Protein AF-0000000087671618 (afdb_homodimer)

Organism: NCBI:txid484088

InterPro domains:
  IPR004843 Calcineurin-like, phosphoesterase domain [PF00149] (3-190)
  IPR026575 Cyclic nucleotide phosphodiesterase GpdQ/CpdA-like [cd07402] (4-231)
  IPR029052 Metallo-dependent phosphatase-like [G3DSA:3.60.21.10] (1-257)
  IPR029052 Metallo-dependent phosphatase-like [SSF56300] (3-249)
  IPR050884 Cyclic nucleotide phosphodiesterase class-III [PTHR42988] (3-197)

Solvent-accessible surface area (backbone atoms only — not comparable to full-atom values): 26062 Å² total; per-residue (Å²): 122,48,34,38,34,42,39,22,36,31,38,22,63,25,92,89,35,65,59,71,84,38,51,22,58,62,32,41,48,54,50,53,52,48,42,57,71,74,42,72,77,38,65,30,36,38,34,27,8,17,54,13,52,75,25,47,50,54,13,46,52,49,49,54,57,70,51,54,84,58,82,54,49,76,46,66,31,34,18,55,34,37,33,71,68,37,45,30,72,67,75,46,81,74,83,73,47,55,48,74,53,73,61,85,64,30,32,41,38,37,42,41,24,43,37,92,84,44,62,18,18,30,57,52,71,66,53,46,51,49,49,49,51,55,60,69,68,44,72,91,24,39,25,40,40,33,25,7,47,39,59,55,53,77,88,34,51,46,47,53,76,65,49,15,22,74,40,30,67,59,51,47,56,54,48,70,74,37,86,38,58,55,34,35,41,25,19,82,68,22,36,51,35,34,29,19,57,86,75,30,15,32,39,31,41,33,18,19,32,59,28,51,33,89,54,78,76,34,63,40,50,60,32,28,22,73,58,67,42,26,39,32,42,36,38,34,53,99,72,32,40,38,35,39,60,45,56,61,50,69,78,47,67,68,54,40,78,37,53,84,112,120,48,32,39,34,41,38,22,36,30,37,21,62,24,93,88,37,63,59,70,84,38,48,22,57,62,32,39,49,53,51,53,52,49,42,57,70,72,41,72,78,36,65,31,34,38,34,26,8,17,53,14,52,76,24,47,50,54,13,46,50,47,49,54,57,70,52,55,84,59,83,54,48,74,47,67,32,34,17,54,34,38,32,72,69,38,42,29,73,67,74,46,81,75,84,73,46,57,50,75,51,73,61,86,63,30,33,41,38,38,41,40,23,43,38,92,84,46,62,18,17,29,42,65,70,66,52,47,49,50,49,49,50,55,61,70,68,42,74,91,24,38,26,40,39,33,25,8,48,41,58,56,52,79,88,33,52,45,48,53,77,66,51,14,21,74,45,31,66,60,51,48,55,53,49,69,74,38,87,38,60,54,34,35,41,26,18,83,67,22,38,52,35,34,30,18,57,86,75,31,13,32,41,32,41,33,18,20,32,60,30,51,32,88,53,78,75,34,62,40,49,60,33,29,21,72,58,66,43,26,39,32,43,38,38,33,52,100,73,33,38,37,35,40,60,45,55,61,50,68,78,48,66,68,55,41,78,37,51,83,113

Foldseek 3Di:
DAKEWEFEQLAFAAPPDDDVNHHSLVLVLVVLVCCVVPPVVHQEYEYAANQHQQAALRSLVSVVVSCPPRPHHYQYAYAQNHDPVSNCVRVNDDDHRWDWDDDVQEIETEAHQHDDPALEGECDPVNLVVVLVRLVPSPRHAYEYEHAFAQDPLLQQQDDPRNHYPCSVVVLVSCVVRVRYAEYEYESQLDWDWDDDNRHTYTYANHRHWHFDDDSVDNHHTDIDHFRGKMWMWDDDNHDTDIDIGRPCVVDDDPDDDDDD/DAKEWEFEQLAFAAPPDDDVNHHSLVLVLVVLVCCVVPPVVHQEYEYAANQHQQAALRSLVSVVVSCPPRPHHYQYEYAQNHDPVSNCVRVNDDDHRWDWDDDVQEIETEAHQHDDPALEGECPPVNLVVVLVRLVPSPRHAYEYEHAFAQDPLLQQQDDPRNHYPCSVVVLVSCVVRVRYAEYEYESQLDWDWDDDNRHTYTYANHRHWHFDDDSVDNHHTDIDHFRGKMWMWDDDNHDTDIDIDRPCVVDDDPDDDDDD

Structure (mmCIF, N/CA/C/O backbone):
data_AF-0000000087671618-model_v1
#
loop_
_entity.id
_entity.type
_entity.pdbx_description
1 polymer Phosphodiesterase
#
loop_
_atom_site.group_PDB
_atom_site.id
_atom_site.type_symbol
_atom_site.label_atom_id
_atom_site.label_alt_id
_atom_site.label_comp_id
_atom_site.label_asym_id
_atom_site.label_entity_id
_atom_site.label_seq_id
_atom_site.pdbx_PDB_ins_code
_atom_site.Cartn_x
_atom_site.Cartn_y
_atom_site.Cartn_z
_atom_site.occupancy
_atom_site.B_iso_or_equiv
_atom_site.auth_seq_id
_atom_site.auth_comp_id
_atom_site.auth_asym_id
_atom_site.auth_atom_id
_atom_site.pdbx_PDB_model_num
ATOM 1 N N . MET A 1 1 ? 19.469 -9.406 2.891 1 93.06 1 MET A N 1
ATOM 2 C CA . MET A 1 1 ? 18.188 -8.922 2.389 1 93.06 1 MET A CA 1
ATOM 3 C C . MET A 1 1 ? 17.641 -9.852 1.315 1 93.06 1 MET A C 1
ATOM 5 O O . MET A 1 1 ? 18.359 -10.273 0.416 1 93.06 1 MET A O 1
ATOM 9 N N . LYS A 1 2 ? 16.453 -10.359 1.517 1 98.38 2 LYS A N 1
ATOM 10 C CA . LYS A 1 2 ? 15.797 -11.172 0.497 1 98.38 2 LYS A CA 1
ATOM 11 C C . LYS A 1 2 ? 14.758 -10.352 -0.269 1 98.38 2 LYS A C 1
ATOM 13 O O . LYS A 1 2 ? 14.203 -9.391 0.266 1 98.38 2 LYS A O 1
ATOM 18 N N . LYS A 1 3 ? 14.602 -10.758 -1.483 1 98.62 3 LYS A N 1
ATOM 19 C CA . LYS A 1 3 ? 13.727 -10.008 -2.375 1 98.62 3 LYS A CA 1
ATOM 20 C C . LYS A 1 3 ? 12.75 -10.938 -3.098 1 98.62 3 LYS A C 1
ATOM 22 O O . LYS A 1 3 ? 13.172 -11.844 -3.824 1 98.62 3 LYS A O 1
ATOM 27 N N . LEU A 1 4 ? 11.422 -10.68 -2.891 1 98.88 4 LEU A N 1
ATOM 28 C CA . LEU A 1 4 ? 10.352 -11.352 -3.615 1 98.88 4 LEU A CA 1
ATOM 29 C C . LEU A 1 4 ? 9.625 -10.383 -4.539 1 98.88 4 LEU A C 1
ATOM 31 O O . LEU A 1 4 ? 9.453 -9.211 -4.199 1 98.88 4 LEU A O 1
ATOM 35 N N . ILE A 1 5 ? 9.18 -10.883 -5.645 1 98.94 5 ILE A N 1
ATOM 36 C CA . ILE A 1 5 ? 8.297 -10.125 -6.523 1 98.94 5 ILE A CA 1
ATOM 37 C C . ILE A 1 5 ? 6.918 -10.781 -6.57 1 98.94 5 ILE A C 1
ATOM 39 O O . ILE A 1 5 ? 6.809 -11.992 -6.805 1 98.94 5 ILE A O 1
ATOM 43 N N . GLN A 1 6 ? 5.914 -10.039 -6.285 1 98.94 6 GLN A N 1
ATOM 44 C CA . GLN A 1 6 ? 4.562 -10.555 -6.449 1 98.94 6 GLN A CA 1
ATOM 45 C C . GLN A 1 6 ? 3.928 -10.047 -7.742 1 98.94 6 GLN A C 1
ATOM 47 O O . GLN A 1 6 ? 3.846 -8.836 -7.961 1 98.94 6 GLN A O 1
ATOM 52 N N . VAL A 1 7 ? 3.535 -10.898 -8.555 1 98.88 7 VAL A N 1
ATOM 53 C CA . VAL A 1 7 ? 2.688 -10.656 -9.719 1 98.88 7 VAL A CA 1
ATOM 54 C C . VAL A 1 7 ? 1.323 -11.312 -9.508 1 98.88 7 VAL A C 1
ATOM 56 O O . VAL A 1 7 ? 1.227 -12.375 -8.898 1 98.88 7 VAL A O 1
ATOM 59 N N . THR A 1 8 ? 0.269 -10.664 -9.992 1 98.88 8 THR A N 1
ATOM 60 C CA . THR A 1 8 ? -1.026 -11.297 -9.773 1 98.88 8 THR A CA 1
ATOM 61 C C . THR A 1 8 ? -2.012 -10.914 -10.875 1 98.88 8 THR A C 1
ATOM 63 O O . THR A 1 8 ? -1.795 -9.945 -11.594 1 98.88 8 THR A O 1
ATOM 66 N N . ASP A 1 9 ? -3.016 -11.727 -11.117 1 98.75 9 ASP A N 1
ATOM 67 C CA . ASP A 1 9 ? -4.211 -11.461 -11.914 1 98.75 9 ASP A CA 1
ATOM 68 C C . ASP A 1 9 ? -3.844 -11.125 -13.352 1 98.75 9 ASP A C 1
ATOM 70 O O . ASP A 1 9 ? -4.301 -10.117 -13.891 1 98.75 9 ASP A O 1
ATOM 74 N N . PRO A 1 10 ? -3.072 -11.961 -13.977 1 98.75 10 PRO A N 1
ATOM 75 C CA . PRO A 1 10 ? -2.768 -11.68 -15.375 1 98.75 10 PRO A CA 1
ATOM 76 C C . PRO A 1 10 ? -3.955 -11.93 -16.297 1 98.75 10 PRO A C 1
ATOM 78 O O . PRO A 1 10 ? -4.02 -11.375 -17.406 1 98.75 10 PRO A O 1
ATOM 81 N N . HIS A 1 11 ? -4.84 -12.859 -16 1 98.56 11 HIS A N 1
ATOM 82 C CA . HIS A 1 11 ? -6.062 -13.133 -16.75 1 98.56 11 HIS A CA 1
ATOM 83 C C . HIS A 1 11 ? -5.758 -13.461 -18.203 1 98.56 11 HIS A C 1
ATOM 85 O O . HIS A 1 11 ? -6.41 -12.945 -19.109 1 98.56 11 HIS A O 1
ATOM 91 N N . LEU A 1 12 ? -4.824 -14.32 -18.406 1 98.56 12 LEU A N 1
ATOM 92 C CA . LEU A 1 12 ? -4.496 -14.734 -19.766 1 98.56 12 LEU A CA 1
ATOM 93 C C . LEU A 1 12 ? -5.684 -15.43 -20.422 1 98.56 12 LEU A C 1
ATOM 95 O O . LEU A 1 12 ? -6.449 -16.125 -19.75 1 98.56 12 LEU A O 1
ATOM 99 N N . MET A 1 13 ? -5.848 -15.328 -21.75 1 96.75 13 MET A N 1
ATOM 100 C CA . MET A 1 13 ? -6.992 -15.859 -22.484 1 96.75 13 MET A CA 1
ATOM 101 C C . MET A 1 13 ? -6.527 -16.688 -23.688 1 96.75 13 MET A C 1
ATOM 103 O O . MET A 1 13 ? -7.316 -16.984 -24.578 1 96.75 13 MET A O 1
ATOM 107 N N . GLY A 1 14 ? -5.336 -17.078 -23.719 1 92.75 14 GLY A N 1
ATOM 108 C CA . GLY A 1 14 ? -4.766 -17.688 -24.906 1 92.75 14 GLY A CA 1
ATOM 109 C C . GLY A 1 14 ? -4.262 -16.672 -25.906 1 92.75 14 GLY A C 1
ATOM 110 O O . GLY A 1 14 ? -4.551 -15.477 -25.797 1 92.75 14 GLY A O 1
ATOM 111 N N . ARG A 1 15 ? -3.557 -17.172 -26.906 1 90.56 15 ARG A N 1
ATOM 112 C CA . ARG A 1 15 ? -2.916 -16.281 -27.859 1 90.56 15 ARG A CA 1
ATOM 113 C C . ARG A 1 15 ? -3.947 -15.438 -28.609 1 90.56 15 ARG A C 1
ATOM 115 O O . ARG A 1 15 ? -4.93 -15.961 -29.125 1 90.56 15 ARG A O 1
ATOM 122 N N . GLY A 1 16 ? -3.758 -14.133 -28.516 1 90 16 GLY A N 1
ATOM 123 C CA . GLY A 1 16 ? -4.605 -13.195 -29.234 1 90 16 GLY A CA 1
ATOM 124 C C . GLY A 1 16 ? -5.848 -12.797 -28.469 1 90 16 GLY A C 1
ATOM 125 O O . GLY A 1 16 ? -6.598 -11.914 -28.891 1 90 16 GLY A O 1
ATOM 126 N N . GLY A 1 17 ? -6.094 -13.414 -27.344 1 92.94 17 GLY A N 1
ATOM 127 C CA . GLY A 1 17 ? -7.25 -13.062 -26.531 1 92.94 17 GLY A CA 1
ATOM 128 C C . GLY A 1 17 ? -7.16 -11.68 -25.922 1 92.94 17 GLY A C 1
ATOM 129 O O . GLY A 1 17 ? -6.09 -11.258 -25.484 1 92.94 17 GLY A O 1
ATOM 130 N N . LYS A 1 18 ? -8.359 -10.938 -25.969 1 94.81 18 LYS A N 1
ATOM 131 C CA . LYS A 1 18 ? -8.445 -9.602 -25.391 1 94.81 18 LYS A CA 1
ATOM 132 C C . LYS A 1 18 ? -9.477 -9.555 -24.266 1 94.81 18 LYS A C 1
ATOM 134 O O . LYS A 1 18 ? -10.516 -10.219 -24.344 1 94.81 18 LYS A O 1
ATOM 139 N N . PHE A 1 19 ? -9.18 -8.867 -23.297 1 93.94 19 PHE A N 1
ATOM 140 C CA . PHE A 1 19 ? -10.07 -8.633 -22.172 1 93.94 19 PHE A CA 1
ATOM 141 C C . PHE A 1 19 ? -10.508 -7.176 -22.125 1 93.94 19 PHE A C 1
ATOM 143 O O . PHE A 1 19 ? -9.727 -6.305 -21.734 1 93.94 19 PHE A O 1
ATOM 150 N N . HIS A 1 20 ? -11.734 -6.918 -22.469 1 94.44 20 HIS A N 1
ATOM 151 C CA . HIS A 1 20 ? -12.258 -5.562 -22.516 1 94.44 20 HIS A CA 1
ATOM 152 C C . HIS A 1 20 ? -11.305 -4.625 -23.25 1 94.44 20 HIS A C 1
ATOM 154 O O . HIS A 1 20 ? -10.984 -3.543 -22.766 1 94.44 20 HIS A O 1
ATOM 160 N N . GLY A 1 21 ? -10.75 -5.113 -24.312 1 94.25 21 GLY A N 1
ATOM 161 C CA . GLY A 1 21 ? -9.945 -4.297 -25.219 1 94.25 21 GLY A CA 1
ATOM 162 C C . GLY A 1 21 ? -8.469 -4.32 -24.875 1 94.25 21 GLY A C 1
ATOM 163 O O . GLY A 1 21 ? -7.633 -3.895 -25.672 1 94.25 21 GLY A O 1
ATOM 164 N N . ILE A 1 22 ? -8.102 -4.871 -23.734 1 96.25 22 ILE A N 1
ATOM 165 C CA . ILE A 1 22 ? -6.68 -4.918 -23.391 1 96.25 22 ILE A CA 1
ATOM 166 C C . ILE A 1 22 ? -6.117 -6.297 -23.719 1 96.25 22 ILE A C 1
ATOM 168 O O . ILE A 1 22 ? -6.863 -7.273 -23.828 1 96.25 22 ILE A O 1
ATOM 172 N N . ASP A 1 23 ? -4.785 -6.309 -23.938 1 97.56 23 ASP A N 1
ATOM 173 C CA . ASP A 1 23 ? -4.07 -7.555 -24.203 1 97.56 23 ASP A CA 1
ATOM 174 C C . ASP A 1 23 ? -3.346 -8.047 -22.953 1 97.56 23 ASP A C 1
ATOM 176 O O . ASP A 1 23 ? -2.246 -7.582 -22.641 1 97.56 23 ASP A O 1
ATOM 180 N N . PRO A 1 24 ? -3.939 -9.031 -22.266 1 98 24 PRO A N 1
ATOM 181 C CA . PRO A 1 24 ? -3.336 -9.492 -21.016 1 98 24 PRO A CA 1
ATOM 182 C C . PRO A 1 24 ? -1.925 -10.047 -21.203 1 98 24 PRO A C 1
ATOM 184 O O . PRO A 1 24 ? -1.07 -9.891 -20.328 1 98 24 PRO A O 1
ATOM 187 N N . GLU A 1 25 ? -1.714 -10.672 -22.328 1 97.94 25 GLU A N 1
ATOM 188 C CA . GLU A 1 25 ? -0.385 -11.219 -22.578 1 97.94 25 GLU A CA 1
ATOM 189 C C . GLU A 1 25 ? 0.66 -10.109 -22.672 1 97.94 25 GLU A C 1
ATOM 191 O O . GLU A 1 25 ? 1.73 -10.211 -22.062 1 97.94 25 GLU A O 1
ATOM 196 N N . GLU A 1 26 ? 0.373 -9.133 -23.469 1 97.69 26 GLU A N 1
ATOM 197 C CA . GLU A 1 26 ? 1.307 -8.023 -23.625 1 97.69 26 GLU A CA 1
ATOM 198 C C . GLU A 1 26 ? 1.6 -7.359 -22.281 1 97.69 26 GLU A C 1
ATOM 200 O O . GLU A 1 26 ? 2.748 -7.023 -21.984 1 97.69 26 GLU A O 1
ATOM 205 N N . ARG A 1 27 ? 0.624 -7.227 -21.484 1 98 27 ARG A N 1
ATOM 206 C CA . ARG A 1 27 ? 0.76 -6.57 -20.203 1 98 27 ARG A CA 1
ATOM 207 C C . ARG A 1 27 ? 1.605 -7.406 -19.234 1 98 27 ARG A C 1
ATOM 209 O O . ARG A 1 27 ? 2.484 -6.879 -18.562 1 98 27 ARG A O 1
ATOM 216 N N . LEU A 1 28 ? 1.346 -8.68 -19.172 1 98.5 28 LEU A N 1
ATOM 217 C CA . LEU A 1 28 ? 2.164 -9.555 -18.344 1 98.5 28 LEU A CA 1
ATOM 218 C C . LEU A 1 28 ? 3.604 -9.586 -18.844 1 98.5 28 LEU A C 1
ATOM 220 O O . LEU A 1 28 ? 4.543 -9.531 -18.047 1 98.5 28 LEU A O 1
ATOM 224 N N . ARG A 1 29 ? 3.773 -9.711 -20.125 1 97.56 29 ARG A N 1
ATOM 225 C CA . ARG A 1 29 ? 5.109 -9.742 -20.719 1 97.56 29 ARG A CA 1
ATOM 226 C C . ARG A 1 29 ? 5.902 -8.5 -20.344 1 97.56 29 ARG A C 1
ATOM 228 O O . ARG A 1 29 ? 7.082 -8.586 -20 1 97.56 29 ARG A O 1
ATOM 235 N N . GLU A 1 30 ? 5.219 -7.387 -20.453 1 97 30 GLU A N 1
ATOM 236 C CA . GLU A 1 30 ? 5.859 -6.133 -20.078 1 97 30 GLU A CA 1
ATOM 237 C C . GLU A 1 30 ? 6.355 -6.172 -18.641 1 97 30 GLU A C 1
ATOM 239 O O . GLU A 1 30 ? 7.48 -5.758 -18.344 1 97 30 GLU A O 1
ATOM 244 N N . CYS A 1 31 ? 5.582 -6.648 -17.75 1 97.81 31 CYS A N 1
ATOM 245 C CA . CYS A 1 31 ? 5.949 -6.742 -16.344 1 97.81 31 CYS A CA 1
ATOM 246 C C . CYS A 1 31 ? 7.105 -7.711 -16.156 1 97.81 31 CYS A C 1
ATOM 248 O O . CYS A 1 31 ? 8.086 -7.387 -15.469 1 97.81 31 CYS A O 1
ATOM 250 N N . LEU A 1 32 ? 7.02 -8.867 -16.75 1 98.31 32 LEU A N 1
ATOM 251 C CA . LEU A 1 32 ? 8.047 -9.891 -16.562 1 98.31 32 LEU A CA 1
ATOM 252 C C . LEU A 1 32 ? 9.383 -9.422 -17.141 1 98.31 32 LEU A C 1
ATOM 254 O O . LEU A 1 32 ? 10.438 -9.664 -16.547 1 98.31 32 LEU A O 1
ATOM 258 N N . LEU A 1 33 ? 9.328 -8.758 -18.281 1 97.06 33 LEU A N 1
ATOM 259 C CA . LEU A 1 33 ? 10.555 -8.219 -18.875 1 97.06 33 LEU A CA 1
ATOM 260 C C . LEU A 1 33 ? 11.164 -7.152 -17.969 1 97.06 33 LEU A C 1
ATOM 262 O O . LEU A 1 33 ? 12.375 -7.117 -17.766 1 97.06 33 LEU A O 1
ATOM 266 N N . HIS A 1 34 ? 10.312 -6.305 -17.453 1 97.5 34 HIS A N 1
ATOM 267 C CA . HIS A 1 34 ? 10.805 -5.285 -16.531 1 97.5 34 HIS A CA 1
ATOM 268 C C . HIS A 1 34 ? 11.438 -5.91 -15.289 1 97.5 34 HIS A C 1
ATOM 270 O O . HIS A 1 34 ? 12.492 -5.465 -14.836 1 97.5 34 HIS A O 1
ATOM 276 N N . ILE A 1 35 ? 10.828 -6.902 -14.719 1 98.25 35 ILE A N 1
ATOM 277 C CA . ILE A 1 35 ? 11.328 -7.602 -13.547 1 98.25 35 ILE A CA 1
ATOM 278 C C . ILE A 1 35 ? 12.695 -8.211 -13.844 1 98.25 35 ILE A C 1
ATOM 280 O O . ILE A 1 35 ? 13.633 -8.07 -13.062 1 98.25 35 ILE A O 1
ATOM 284 N N . ALA A 1 36 ? 12.789 -8.883 -14.953 1 97.88 36 ALA A N 1
ATOM 285 C CA . ALA A 1 36 ? 14.047 -9.531 -15.336 1 97.88 36 ALA A CA 1
ATOM 286 C C . ALA A 1 36 ? 15.172 -8.508 -15.461 1 97.88 36 ALA A C 1
ATOM 288 O O . ALA A 1 36 ? 16.312 -8.773 -15.078 1 97.88 36 ALA A O 1
ATOM 289 N N . GLU A 1 37 ? 14.836 -7.406 -15.969 1 96.56 37 GLU A N 1
ATOM 290 C CA . GLU A 1 37 ? 15.836 -6.375 -16.234 1 96.56 37 GLU A CA 1
ATOM 291 C C . GLU A 1 37 ? 16.219 -5.629 -14.953 1 96.56 37 GLU A C 1
ATOM 293 O O . GLU A 1 37 ? 17.375 -5.312 -14.734 1 96.56 37 GLU A O 1
ATOM 298 N N . ASN A 1 38 ? 15.305 -5.367 -14.125 1 96.56 38 ASN A N 1
ATOM 299 C CA . ASN A 1 38 ? 15.523 -4.422 -13.039 1 96.56 38 ASN A CA 1
ATOM 300 C C . ASN A 1 38 ? 15.68 -5.133 -11.695 1 96.56 38 ASN A C 1
ATOM 302 O O . ASN A 1 38 ? 16.156 -4.539 -10.727 1 96.56 38 ASN A O 1
ATOM 306 N N . HIS A 1 39 ? 15.312 -6.383 -11.648 1 97.75 39 HIS A N 1
ATOM 307 C CA . HIS A 1 39 ? 15.398 -7.137 -10.398 1 97.75 39 HIS A CA 1
ATOM 308 C C . HIS A 1 39 ? 16.047 -8.5 -10.625 1 97.75 39 HIS A C 1
ATOM 310 O O . HIS A 1 39 ? 15.5 -9.523 -10.203 1 97.75 39 HIS A O 1
ATOM 316 N N . PRO A 1 40 ? 17.172 -8.539 -11.227 1 96.81 40 PRO A N 1
ATOM 317 C CA . PRO A 1 40 ? 17.844 -9.828 -11.414 1 96.81 40 PRO A CA 1
ATOM 318 C C . PRO A 1 40 ? 18.234 -10.492 -10.102 1 96.81 40 PRO A C 1
ATOM 320 O O . PRO A 1 40 ? 18.562 -11.68 -10.07 1 96.81 40 PRO A O 1
ATOM 323 N N . ASP A 1 41 ? 18.188 -9.734 -9.031 1 97.44 41 ASP A N 1
ATOM 324 C CA . ASP A 1 41 ? 18.578 -10.219 -7.715 1 97.44 41 ASP A CA 1
ATOM 325 C C . ASP A 1 41 ? 17.391 -10.766 -6.941 1 97.44 41 ASP A C 1
ATOM 327 O O . ASP A 1 41 ? 17.516 -11.156 -5.777 1 97.44 41 ASP A O 1
ATOM 331 N N . ALA A 1 42 ? 16.219 -10.789 -7.559 1 98.5 42 ALA A N 1
ATOM 332 C CA . ALA A 1 42 ? 15.047 -11.344 -6.875 1 98.5 42 ALA A CA 1
ATOM 333 C C . ALA A 1 42 ? 15.25 -12.828 -6.566 1 98.5 42 ALA A C 1
ATOM 335 O O . ALA A 1 42 ? 15.773 -13.578 -7.395 1 98.5 42 ALA A O 1
ATOM 336 N N . ASP A 1 43 ? 14.852 -13.219 -5.352 1 98.88 43 ASP A N 1
ATOM 337 C CA . ASP A 1 43 ? 14.992 -14.609 -4.93 1 98.88 43 ASP A CA 1
ATOM 338 C C . ASP A 1 43 ? 13.875 -15.477 -5.52 1 98.88 43 ASP A C 1
ATOM 340 O O . ASP A 1 43 ? 14.07 -16.672 -5.742 1 98.88 43 ASP A O 1
ATOM 344 N N . ALA A 1 44 ? 12.695 -14.867 -5.754 1 98.88 44 ALA A N 1
ATOM 345 C CA . ALA A 1 44 ? 11.562 -15.594 -6.328 1 98.88 44 ALA A CA 1
ATOM 346 C C . ALA A 1 44 ? 10.5 -14.633 -6.852 1 98.88 44 ALA A C 1
ATOM 348 O O . ALA A 1 44 ? 10.391 -13.5 -6.379 1 98.88 44 ALA A O 1
ATOM 349 N N . ILE A 1 45 ? 9.773 -15.047 -7.809 1 98.88 45 ILE A N 1
ATOM 350 C CA . ILE A 1 45 ? 8.523 -14.438 -8.258 1 98.88 45 ILE A CA 1
ATOM 351 C C . ILE A 1 45 ? 7.344 -15.297 -7.809 1 98.88 45 ILE A C 1
ATOM 353 O O . ILE A 1 45 ? 7.348 -16.516 -7.984 1 98.88 45 ILE A O 1
ATOM 357 N N . ILE A 1 46 ? 6.434 -14.734 -7.168 1 98.94 46 ILE A N 1
ATOM 358 C CA . ILE A 1 46 ? 5.195 -15.406 -6.773 1 98.94 46 ILE A CA 1
ATOM 359 C C . ILE A 1 46 ? 4.027 -14.844 -7.586 1 98.94 46 ILE A C 1
ATOM 361 O O . ILE A 1 46 ? 3.754 -13.648 -7.547 1 98.94 46 ILE A O 1
ATOM 365 N N . VAL A 1 47 ? 3.346 -15.648 -8.352 1 98.94 47 VAL A N 1
ATOM 366 C CA . VAL A 1 47 ? 2.152 -15.258 -9.094 1 98.94 47 VAL A CA 1
ATOM 367 C C . VAL A 1 47 ? 0.904 -15.75 -8.367 1 98.94 47 VAL A C 1
ATOM 369 O O . VAL A 1 47 ? 0.647 -16.953 -8.312 1 98.94 47 VAL A O 1
ATOM 372 N N . THR A 1 48 ? 0.097 -14.781 -7.859 1 98.75 48 THR A N 1
ATOM 373 C CA . THR A 1 48 ? -0.903 -15.141 -6.859 1 98.75 48 THR A CA 1
ATOM 374 C C . THR A 1 48 ? -2.285 -15.258 -7.496 1 98.75 48 THR A C 1
ATOM 376 O O . THR A 1 48 ? -3.254 -14.672 -7.008 1 98.75 48 THR A O 1
ATOM 379 N N . GLY A 1 49 ? -2.385 -16 -8.562 1 98.44 49 GLY A N 1
ATOM 380 C CA . GLY A 1 49 ? -3.658 -16.531 -9.023 1 98.44 49 GLY A CA 1
ATOM 381 C C . GLY A 1 49 ? -4.309 -15.672 -10.094 1 98.44 49 GLY A C 1
ATOM 382 O O . GLY A 1 49 ? -3.74 -14.664 -10.516 1 98.44 49 GLY A O 1
ATOM 383 N N . ASP A 1 50 ? -5.512 -16.203 -10.586 1 98.38 50 ASP A N 1
ATOM 384 C CA . ASP A 1 50 ? -6.191 -15.68 -11.773 1 98.38 50 ASP A CA 1
ATOM 385 C C . ASP A 1 50 ? -5.238 -15.602 -12.961 1 98.38 50 ASP A C 1
ATOM 387 O O . ASP A 1 50 ? -5.156 -14.578 -13.641 1 98.38 50 ASP A O 1
ATOM 391 N N . LEU A 1 51 ? -4.551 -16.734 -13.047 1 98.69 51 LEU A N 1
ATOM 392 C CA . LEU A 1 51 ? -3.596 -16.891 -14.141 1 98.69 51 LEU A CA 1
ATOM 393 C C . LEU A 1 51 ? -4.301 -16.828 -15.492 1 98.69 51 LEU A C 1
ATOM 395 O O . LEU A 1 51 ? -3.807 -16.188 -16.422 1 98.69 51 LEU A O 1
ATOM 399 N N . ALA A 1 52 ? -5.426 -17.469 -15.539 1 98.12 52 ALA A N 1
ATOM 400 C CA . ALA A 1 52 ? -6.309 -17.484 -16.703 1 98.12 52 ALA A CA 1
ATOM 401 C C . ALA A 1 52 ? -7.605 -16.734 -16.406 1 98.12 52 ALA A C 1
ATOM 403 O O . ALA A 1 52 ? -8.023 -16.625 -15.258 1 98.12 52 ALA A O 1
ATOM 404 N N . ASP A 1 53 ? -8.195 -16.234 -17.484 1 97.56 53 ASP A N 1
ATOM 405 C CA . ASP A 1 53 ? -9.461 -15.523 -17.297 1 97.56 53 ASP A CA 1
ATOM 406 C C . ASP A 1 53 ? -10.625 -16.5 -17.203 1 97.56 53 ASP A C 1
ATOM 408 O O . ASP A 1 53 ? -11.578 -16.281 -16.453 1 97.56 53 ASP A O 1
ATOM 412 N N . ASN A 1 54 ? -10.531 -17.609 -17.969 1 95.5 54 ASN A N 1
ATOM 413 C CA . ASN A 1 54 ? -11.633 -18.562 -17.984 1 95.5 54 ASN A CA 1
ATOM 414 C C . ASN A 1 54 ? -11.133 -19.984 -17.734 1 95.5 54 ASN A C 1
ATOM 416 O O . ASN A 1 54 ? -11.82 -20.953 -18.078 1 95.5 54 ASN A O 1
ATOM 420 N N . GLY A 1 55 ? -9.922 -20.125 -17.359 1 96.44 55 GLY A N 1
ATOM 421 C CA . GLY A 1 55 ? -9.367 -21.422 -17 1 96.44 55 GLY A CA 1
ATOM 422 C C . GLY A 1 55 ? -9.07 -22.297 -18.203 1 96.44 55 GLY A C 1
ATOM 423 O O . GLY A 1 55 ? -9.055 -23.516 -18.094 1 96.44 55 GLY A O 1
ATOM 424 N N . GLU A 1 56 ? -8.812 -21.703 -19.297 1 95.94 56 GLU A N 1
ATOM 425 C CA . GLU A 1 56 ? -8.531 -22.469 -20.5 1 95.94 56 GLU A CA 1
ATOM 426 C C . GLU A 1 56 ? -7.109 -23.031 -20.5 1 95.94 56 GLU A C 1
ATOM 428 O O . GLU A 1 56 ? -6.18 -22.344 -20.047 1 95.94 56 GLU A O 1
ATOM 433 N N . VAL A 1 57 ? -6.961 -24.188 -21.062 1 98.25 57 VAL A N 1
ATOM 434 C CA . VAL A 1 57 ? -5.648 -24.828 -21.141 1 98.25 57 VAL A CA 1
ATOM 435 C C . VAL A 1 57 ? -4.68 -23.922 -21.891 1 98.25 57 VAL A C 1
ATOM 437 O O . VAL A 1 57 ? -3.514 -23.797 -21.516 1 98.25 57 VAL A O 1
ATOM 440 N N . ALA A 1 58 ? -5.168 -23.281 -22.938 1 98.19 58 ALA A N 1
ATOM 441 C CA . ALA A 1 58 ? -4.336 -22.438 -23.781 1 98.19 58 ALA A CA 1
ATOM 442 C C . ALA A 1 58 ? -3.725 -21.297 -22.969 1 98.19 58 ALA A C 1
ATOM 444 O O . ALA A 1 58 ? -2.604 -20.859 -23.25 1 98.19 58 ALA A O 1
ATOM 445 N N . ALA A 1 59 ? -4.398 -20.781 -22.016 1 98.44 59 ALA A N 1
ATOM 446 C CA . ALA A 1 59 ? -3.896 -19.703 -21.172 1 98.44 59 ALA A CA 1
ATOM 447 C C . ALA A 1 59 ? -2.686 -20.156 -20.359 1 98.44 59 ALA A C 1
ATOM 449 O O . ALA A 1 59 ? -1.709 -19.406 -20.219 1 98.44 59 ALA A O 1
ATOM 450 N N . TYR A 1 60 ? -2.732 -21.344 -19.859 1 98.62 60 TYR A N 1
ATOM 451 C CA . TYR A 1 60 ? -1.635 -21.875 -19.062 1 98.62 60 TYR A CA 1
ATOM 452 C C . TYR A 1 60 ? -0.427 -22.188 -19.938 1 98.62 60 TYR A C 1
ATOM 454 O O . TYR A 1 60 ? 0.718 -22.031 -19.5 1 98.62 60 TYR A O 1
ATOM 462 N N . GLN A 1 61 ? -0.697 -22.703 -21.125 1 98.31 61 GLN A N 1
ATOM 463 C CA . GLN A 1 61 ? 0.398 -22.906 -22.062 1 98.31 61 GLN A CA 1
ATOM 464 C C . GLN A 1 61 ? 1.109 -21.594 -22.359 1 98.31 61 GLN A C 1
ATOM 466 O O . GLN A 1 61 ? 2.34 -21.547 -22.391 1 98.31 61 GLN A O 1
ATOM 471 N N . GLN A 1 62 ? 0.272 -20.656 -22.594 1 97.81 62 GLN A N 1
ATOM 472 C CA . GLN A 1 62 ? 0.806 -19.312 -22.844 1 97.81 62 GLN A CA 1
ATOM 473 C C . GLN A 1 62 ? 1.643 -18.828 -21.656 1 97.81 62 GLN A C 1
ATOM 475 O O . GLN A 1 62 ? 2.725 -18.266 -21.844 1 97.81 62 GLN A O 1
ATOM 480 N N . LEU A 1 63 ? 1.158 -18.969 -20.484 1 98.44 63 LEU A N 1
ATOM 481 C CA . LEU A 1 63 ? 1.883 -18.594 -19.266 1 98.44 63 LEU A CA 1
ATOM 482 C C . LEU A 1 63 ? 3.227 -19.312 -19.203 1 98.44 63 LEU A C 1
ATOM 484 O O . LEU A 1 63 ? 4.25 -18.688 -18.906 1 98.44 63 LEU A O 1
ATOM 488 N N . LYS A 1 64 ? 3.213 -20.562 -19.375 1 98.06 64 LYS A N 1
ATOM 489 C CA . LYS A 1 64 ? 4.438 -21.359 -19.344 1 98.06 64 LYS A CA 1
ATOM 490 C C . LYS A 1 64 ? 5.473 -20.812 -20.312 1 98.06 64 LYS A C 1
ATOM 492 O O . LYS A 1 64 ? 6.652 -20.703 -19.984 1 98.06 64 LYS A O 1
ATOM 497 N N . GLU A 1 65 ? 5.035 -20.453 -21.5 1 97.56 65 GLU A N 1
ATOM 498 C CA . GLU A 1 65 ? 5.922 -19.906 -22.516 1 97.56 65 GLU A CA 1
ATOM 499 C C . GLU A 1 65 ? 6.504 -18.562 -22.062 1 97.56 65 GLU A C 1
ATOM 501 O O . GLU A 1 65 ? 7.691 -18.297 -22.25 1 97.56 65 GLU A O 1
ATOM 506 N N . LEU A 1 66 ? 5.637 -17.719 -21.516 1 97.25 66 LEU A N 1
ATOM 507 C CA . LEU A 1 66 ? 6.062 -16.406 -21.078 1 97.25 66 LEU A CA 1
ATOM 508 C C . LEU A 1 66 ? 7.117 -16.5 -19.984 1 97.25 66 LEU A C 1
ATOM 510 O O . LEU A 1 66 ? 7.973 -15.633 -19.859 1 97.25 66 LEU A O 1
ATOM 514 N N . MET A 1 67 ? 7.043 -17.516 -19.203 1 96.88 67 MET A N 1
ATOM 515 C CA . MET A 1 67 ? 7.934 -17.672 -18.062 1 96.88 67 MET A CA 1
ATOM 516 C C . MET A 1 67 ? 9.25 -18.312 -18.484 1 96.88 67 MET A C 1
ATOM 518 O O . MET A 1 67 ? 10.227 -18.312 -17.719 1 96.88 67 MET A O 1
ATOM 522 N N . GLU A 1 68 ? 9.164 -18.828 -19.719 1 92.44 68 GLU A N 1
ATOM 523 C CA . GLU A 1 68 ? 10.367 -19.484 -20.203 1 92.44 68 GLU A CA 1
ATOM 524 C C . GLU A 1 68 ? 11.523 -18.5 -20.312 1 92.44 68 GLU A C 1
ATOM 526 O O . GLU A 1 68 ? 11.359 -17.391 -20.828 1 92.44 68 GLU A O 1
ATOM 531 N N . GLY A 1 69 ? 12.578 -18.672 -19.812 1 88.62 69 GLY A N 1
ATOM 532 C CA . GLY A 1 69 ? 13.758 -17.828 -19.938 1 88.62 69 GLY A CA 1
ATOM 533 C C . GLY A 1 69 ? 14.039 -17.016 -18.688 1 88.62 69 GLY A C 1
ATOM 534 O O . GLY A 1 69 ? 15.117 -16.438 -18.547 1 88.62 69 GLY A O 1
ATOM 535 N N . LEU A 1 70 ? 12.984 -16.906 -17.906 1 95.25 70 LEU A N 1
ATOM 536 C CA . LEU A 1 70 ? 13.242 -16.203 -16.656 1 95.25 70 LEU A CA 1
ATOM 537 C C . LEU A 1 70 ? 14.117 -17.031 -15.727 1 95.25 70 LEU A C 1
ATOM 539 O O . LEU A 1 70 ? 13.875 -18.234 -15.547 1 95.25 70 LEU A O 1
ATOM 543 N N . ARG A 1 71 ? 15.164 -16.422 -15.211 1 95.69 71 ARG A N 1
ATOM 544 C CA . ARG A 1 71 ? 16.109 -17.109 -14.344 1 95.69 71 ARG A CA 1
ATOM 545 C C . ARG A 1 71 ? 15.578 -17.203 -12.922 1 95.69 71 ARG A C 1
ATOM 547 O O . ARG A 1 71 ? 15.898 -18.141 -12.188 1 95.69 71 ARG A O 1
ATOM 554 N N . THR A 1 72 ? 14.828 -16.219 -12.516 1 97.69 72 THR A N 1
ATOM 555 C CA . THR A 1 72 ? 14.273 -16.188 -11.172 1 97.69 72 THR A CA 1
ATOM 556 C C . THR A 1 72 ? 13.234 -17.297 -10.977 1 97.69 72 THR A C 1
ATOM 558 O O . THR A 1 72 ? 12.344 -17.469 -11.812 1 97.69 72 THR A O 1
ATOM 561 N N . PRO A 1 73 ? 13.398 -18.094 -9.883 1 98.12 73 PRO A N 1
ATOM 562 C CA . PRO A 1 73 ? 12.359 -19.094 -9.617 1 98.12 73 PRO A CA 1
ATOM 563 C C . PRO A 1 73 ? 10.961 -18.484 -9.539 1 98.12 73 PRO A C 1
ATOM 565 O O . PRO A 1 73 ? 10.789 -17.391 -8.992 1 98.12 73 PRO A O 1
ATOM 568 N N . ILE A 1 74 ? 9.984 -19.25 -10.117 1 98.5 74 ILE A N 1
ATOM 569 C CA . ILE A 1 74 ? 8.602 -18.766 -10.141 1 98.5 74 ILE A CA 1
ATOM 570 C C . ILE A 1 74 ? 7.699 -19.75 -9.406 1 98.5 74 ILE A C 1
ATOM 572 O O . ILE A 1 74 ? 7.762 -20.969 -9.648 1 98.5 74 ILE A O 1
ATOM 576 N N . TYR A 1 75 ? 6.926 -19.25 -8.508 1 98.75 75 TYR A N 1
ATOM 577 C CA . TYR A 1 75 ? 5.91 -20.031 -7.797 1 98.75 75 TYR A CA 1
ATOM 578 C C . TYR A 1 75 ? 4.512 -19.547 -8.156 1 98.75 75 TYR A C 1
ATOM 580 O O . TYR A 1 75 ? 4.23 -18.344 -8.109 1 98.75 75 TYR A O 1
ATOM 588 N N . LEU A 1 76 ? 3.658 -20.5 -8.547 1 98.75 76 LEU A N 1
ATOM 589 C CA . LEU A 1 76 ? 2.311 -20.172 -9.008 1 98.75 76 LEU A CA 1
ATOM 590 C C . LEU A 1 76 ? 1.265 -20.672 -8.016 1 98.75 76 LEU A C 1
ATOM 592 O O . LEU A 1 76 ? 1.487 -21.672 -7.32 1 98.75 76 LEU A O 1
ATOM 596 N N . THR A 1 77 ? 0.174 -19.969 -7.941 1 98.69 77 THR A N 1
ATOM 597 C CA . THR A 1 77 ? -1.04 -20.5 -7.328 1 98.69 77 THR A CA 1
ATOM 598 C C . THR A 1 77 ? -2.275 -20.062 -8.109 1 98.69 77 THR A C 1
ATOM 600 O O . THR A 1 77 ? -2.158 -19.438 -9.164 1 98.69 77 THR A O 1
ATOM 603 N N . LEU A 1 78 ? -3.469 -20.469 -7.633 1 98.25 78 LEU A N 1
ATOM 604 C CA . LEU A 1 78 ? -4.668 -20.312 -8.445 1 98.25 78 LEU A CA 1
ATOM 605 C C . LEU A 1 78 ? -5.613 -19.281 -7.824 1 98.25 78 LEU A C 1
ATOM 607 O O . LEU A 1 78 ? -5.566 -19.031 -6.617 1 98.25 78 LEU A O 1
ATOM 611 N N . GLY A 1 79 ? -6.398 -18.656 -8.656 1 97.44 79 GLY A N 1
ATOM 612 C CA . GLY A 1 79 ? -7.504 -17.797 -8.25 1 97.44 79 GLY A CA 1
ATOM 613 C C . GLY A 1 79 ? -8.852 -18.312 -8.719 1 97.44 79 GLY A C 1
ATOM 614 O O . GLY A 1 79 ? -8.953 -19.438 -9.227 1 97.44 79 GLY A O 1
ATOM 615 N N . ASN A 1 80 ? -9.898 -17.547 -8.508 1 95.38 80 ASN A N 1
ATOM 616 C CA . ASN A 1 80 ? -11.266 -18 -8.781 1 95.38 80 ASN A CA 1
ATOM 617 C C . ASN A 1 80 ? -11.484 -18.234 -10.273 1 95.38 80 ASN A C 1
ATOM 619 O O . ASN A 1 80 ? -12.32 -19.062 -10.656 1 95.38 80 ASN A O 1
ATOM 623 N N . HIS A 1 81 ? -10.758 -17.625 -11.133 1 96.5 81 HIS A N 1
ATOM 624 C CA . HIS A 1 81 ? -10.938 -17.766 -12.57 1 96.5 81 HIS A CA 1
ATOM 625 C C . HIS A 1 81 ? -10.18 -18.984 -13.102 1 96.5 81 HIS A C 1
ATOM 627 O O . HIS A 1 81 ? -10.406 -19.406 -14.234 1 96.5 81 HIS A O 1
ATOM 633 N N . ASP A 1 82 ? -9.422 -19.516 -12.289 1 97.38 82 ASP A N 1
ATOM 634 C CA . ASP A 1 82 ? -8.539 -20.578 -12.75 1 97.38 82 ASP A CA 1
ATOM 635 C C . ASP A 1 82 ? -9.234 -21.938 -12.703 1 97.38 82 ASP A C 1
ATOM 637 O O . ASP A 1 82 ? -10.273 -22.094 -12.047 1 97.38 82 ASP A O 1
ATOM 641 N N . SER A 1 83 ? -8.68 -22.859 -13.453 1 96.75 83 SER A N 1
ATOM 642 C CA . SER A 1 83 ? -9.047 -24.266 -13.414 1 96.75 83 SER A CA 1
ATOM 643 C C . SER A 1 83 ? -7.871 -25.125 -12.961 1 96.75 83 SER A C 1
ATOM 645 O O . SER A 1 83 ? -6.852 -25.203 -13.648 1 96.75 83 SER A O 1
ATOM 647 N N . ARG A 1 84 ? -8.07 -25.812 -11.859 1 96.69 84 ARG A N 1
ATOM 648 C CA . ARG A 1 84 ? -7 -26.641 -11.344 1 96.69 84 ARG A CA 1
ATOM 649 C C . ARG A 1 84 ? -6.672 -27.781 -12.32 1 96.69 84 ARG A C 1
ATOM 651 O O . ARG A 1 84 ? -5.5 -28.094 -12.531 1 96.69 84 ARG A O 1
ATOM 658 N N . GLN A 1 85 ? -7.738 -28.359 -12.906 1 96.19 85 GLN A N 1
ATOM 659 C CA . GLN A 1 85 ? -7.559 -29.453 -13.859 1 96.19 85 GLN A CA 1
ATOM 660 C C . GLN A 1 85 ? -6.754 -28.984 -15.078 1 96.19 85 GLN A C 1
ATOM 662 O O . GLN A 1 85 ? -5.785 -29.641 -15.469 1 96.19 85 GLN A O 1
ATOM 667 N N . ALA A 1 86 ? -7.18 -27.906 -15.648 1 97.75 86 ALA A N 1
ATOM 668 C CA . ALA A 1 86 ? -6.488 -27.391 -16.828 1 97.75 86 ALA A CA 1
ATOM 669 C C . ALA A 1 86 ? -5.055 -27 -16.5 1 97.75 86 ALA A C 1
ATOM 671 O O . ALA A 1 86 ? -4.137 -27.219 -17.297 1 97.75 86 ALA A O 1
ATOM 672 N N . PHE A 1 87 ? -4.883 -26.391 -15.352 1 98.44 87 PHE A N 1
ATOM 673 C CA . PHE A 1 87 ? -3.551 -26.016 -14.891 1 98.44 87 PHE A CA 1
ATOM 674 C C . PHE A 1 87 ? -2.639 -27.234 -14.828 1 98.44 87 PHE A C 1
ATOM 676 O O . PHE A 1 87 ? -1.513 -27.203 -15.328 1 98.44 87 PHE A O 1
ATOM 683 N N . ARG A 1 88 ? -3.076 -28.312 -14.25 1 98.25 88 ARG A N 1
ATOM 684 C CA . ARG A 1 88 ? -2.275 -29.516 -14.047 1 98.25 88 ARG A CA 1
ATOM 685 C C . ARG A 1 88 ? -1.963 -30.203 -15.375 1 98.25 88 ARG A C 1
ATOM 687 O O . ARG A 1 88 ? -0.941 -30.875 -15.5 1 98.25 88 ARG A O 1
ATOM 694 N N . GLN A 1 89 ? -2.805 -30.016 -16.328 1 98.25 89 GLN A N 1
ATOM 695 C CA . GLN A 1 89 ? -2.525 -30.547 -17.656 1 98.25 89 GLN A CA 1
ATOM 696 C C . GLN A 1 89 ? -1.246 -29.953 -18.234 1 98.25 89 GLN A C 1
ATOM 698 O O . GLN A 1 89 ? -0.522 -30.609 -18.984 1 98.25 89 GLN A O 1
ATOM 703 N N . VAL A 1 90 ? -1.017 -28.766 -17.859 1 98.44 90 VAL A N 1
ATOM 704 C CA . VAL A 1 90 ? 0.098 -28.062 -18.469 1 98.44 90 VAL A CA 1
ATOM 705 C C . VAL A 1 90 ? 1.31 -28.094 -17.547 1 98.44 90 VAL A C 1
ATOM 707 O O . VAL A 1 90 ? 2.434 -28.328 -17.984 1 98.44 90 VAL A O 1
ATOM 710 N N . PHE A 1 91 ? 1.12 -27.844 -16.25 1 98.19 91 PHE A N 1
ATOM 711 C CA . PHE A 1 91 ? 2.234 -27.688 -15.32 1 98.19 91 PHE A CA 1
ATOM 712 C C . PHE A 1 91 ? 2.482 -28.984 -14.547 1 98.19 91 PHE A C 1
ATOM 714 O O . PHE A 1 91 ? 3.459 -29.094 -13.805 1 98.19 91 PHE A O 1
ATOM 721 N N . GLY A 1 92 ? 1.602 -29.922 -14.688 1 97.69 92 GLY A N 1
ATOM 722 C CA . GLY A 1 92 ? 1.766 -31.203 -14.023 1 97.69 92 GLY A CA 1
ATOM 723 C C . GLY A 1 92 ? 1.426 -31.156 -12.547 1 97.69 92 GLY A C 1
ATOM 724 O O . GLY A 1 92 ? 0.853 -30.172 -12.07 1 97.69 92 GLY A O 1
ATOM 725 N N . GLY A 1 93 ? 1.634 -32.281 -11.844 1 96.19 93 GLY A N 1
ATOM 726 C CA . GLY A 1 93 ? 1.347 -32.406 -10.422 1 96.19 93 GLY A CA 1
ATOM 727 C C . GLY A 1 93 ? -0.095 -32.781 -10.133 1 96.19 93 GLY A C 1
ATOM 728 O O . GLY A 1 93 ? -0.857 -33.094 -11.055 1 96.19 93 GLY A O 1
ATOM 729 N N . SER A 1 94 ? -0.364 -32.906 -8.852 1 94.62 94 SER A N 1
ATOM 730 C CA . SER A 1 94 ? -1.708 -33.25 -8.398 1 94.62 94 SER A CA 1
ATOM 731 C C . SER A 1 94 ? -2.092 -32.438 -7.156 1 94.62 94 SER A C 1
ATOM 733 O O . SER A 1 94 ? -1.228 -31.875 -6.484 1 94.62 94 SER A O 1
ATOM 735 N N . GLY A 1 95 ? -3.381 -32.375 -6.945 1 94.12 95 GLY A N 1
ATOM 736 C CA . GLY A 1 95 ? -3.867 -31.719 -5.746 1 94.12 95 GLY A CA 1
ATOM 737 C C . GLY A 1 95 ? -3.809 -30.203 -5.832 1 94.12 95 GLY A C 1
ATOM 738 O O . GLY A 1 95 ? -3.822 -29.641 -6.926 1 94.12 95 GLY A O 1
ATOM 739 N N . PHE A 1 96 ? -3.797 -29.594 -4.68 1 96.94 96 PHE A N 1
ATOM 740 C CA . PHE A 1 96 ? -3.814 -28.141 -4.621 1 96.94 96 PHE A CA 1
ATOM 741 C C . PHE A 1 96 ? -2.469 -27.562 -5.043 1 96.94 96 PHE A C 1
ATOM 743 O O . PHE A 1 96 ? -1.429 -28.203 -4.855 1 96.94 96 PHE A O 1
ATOM 750 N N . VAL A 1 97 ? -2.477 -26.438 -5.664 1 98 97 VAL A N 1
ATOM 751 C CA . VAL A 1 97 ? -1.267 -25.781 -6.141 1 98 97 VAL A CA 1
ATOM 752 C C . VAL A 1 97 ? -0.655 -24.938 -5.02 1 98 97 VAL A C 1
ATOM 754 O O . VAL A 1 97 ? -0.684 -23.703 -5.066 1 98 97 VAL A O 1
ATOM 757 N N . ASN A 1 98 ? -0.14 -25.625 -4.027 1 98.25 98 ASN A N 1
ATOM 758 C CA . ASN A 1 98 ? 0.562 -25.062 -2.879 1 98.25 98 ASN A CA 1
ATOM 759 C C . ASN A 1 98 ? 2.076 -25.141 -3.055 1 98.25 98 ASN A C 1
ATOM 761 O O . ASN A 1 98 ? 2.576 -25.969 -3.816 1 98.25 98 ASN A O 1
ATOM 765 N N . ALA A 1 99 ? 2.734 -24.266 -2.418 1 98.38 99 ALA A N 1
ATOM 766 C CA . ALA A 1 99 ? 4.191 -24.344 -2.385 1 98.38 99 ALA A CA 1
ATOM 767 C C . ALA A 1 99 ? 4.742 -23.766 -1.081 1 98.38 99 ALA A C 1
ATOM 769 O O . ALA A 1 99 ? 4.129 -22.891 -0.479 1 98.38 99 ALA A O 1
ATOM 770 N N . THR A 1 100 ? 5.805 -24.328 -0.583 1 98.62 100 THR A N 1
ATOM 771 C CA . THR A 1 100 ? 6.574 -23.812 0.542 1 98.62 100 THR A CA 1
ATOM 772 C C . THR A 1 100 ? 8.07 -23.812 0.223 1 98.62 100 THR A C 1
ATOM 774 O O . THR A 1 100 ? 8.586 -24.781 -0.334 1 98.62 100 THR A O 1
ATOM 777 N N . PHE A 1 101 ? 8.727 -22.703 0.476 1 98.69 101 PHE A N 1
ATOM 778 C CA . PHE A 1 101 ? 10.18 -22.672 0.328 1 98.69 101 PHE A CA 1
ATOM 779 C C . PHE A 1 101 ? 10.805 -21.719 1.342 1 98.69 101 PHE A C 1
ATOM 781 O O . PHE A 1 101 ? 10.133 -20.812 1.833 1 98.69 101 PHE A O 1
ATOM 788 N N . ASP A 1 102 ? 12.078 -21.969 1.652 1 98.38 102 ASP A N 1
ATOM 789 C CA . ASP A 1 102 ? 12.781 -21.188 2.666 1 98.38 102 ASP A CA 1
ATOM 790 C C . ASP A 1 102 ? 13.812 -20.266 2.029 1 98.38 102 ASP A C 1
ATOM 792 O O . ASP A 1 102 ? 14.477 -20.641 1.06 1 98.38 102 ASP A O 1
ATOM 796 N N . LEU A 1 103 ? 13.844 -19.078 2.49 1 98 103 LEU A N 1
ATOM 797 C CA . LEU A 1 103 ? 14.883 -18.094 2.191 1 98 103 LEU A CA 1
ATOM 798 C C . LEU A 1 103 ? 15.586 -17.641 3.465 1 98 103 LEU A C 1
ATOM 800 O O . LEU A 1 103 ? 15.234 -16.609 4.039 1 98 103 LEU A O 1
ATOM 804 N N . GLU A 1 104 ? 16.578 -18.469 3.951 1 96.44 104 GLU A N 1
ATOM 805 C CA . GLU A 1 104 ? 17.312 -18.219 5.188 1 96.44 104 GLU A CA 1
ATOM 806 C C . GLU A 1 104 ? 16.375 -18.125 6.383 1 96.44 104 GLU A C 1
ATOM 808 O O . GLU A 1 104 ? 15.719 -19.109 6.734 1 96.44 104 GLU A O 1
ATOM 813 N N . THR A 1 105 ? 16.172 -16.891 6.836 1 97.12 105 THR A N 1
ATOM 814 C CA . THR A 1 105 ? 15.406 -16.75 8.07 1 97.12 105 THR A CA 1
ATOM 815 C C . THR A 1 105 ? 13.914 -16.594 7.77 1 97.12 105 THR A C 1
ATOM 817 O O . THR A 1 105 ? 13.125 -16.297 8.672 1 97.12 105 THR A O 1
ATOM 820 N N . TRP A 1 106 ? 13.578 -16.766 6.508 1 98.38 106 TRP A N 1
ATOM 821 C CA . TRP A 1 106 ? 12.18 -16.625 6.105 1 98.38 106 TRP A CA 1
ATOM 822 C C . TRP A 1 106 ? 11.664 -17.922 5.48 1 98.38 106 TRP A C 1
ATOM 824 O O . TRP A 1 106 ? 12.398 -18.609 4.785 1 98.38 106 TRP A O 1
ATOM 834 N N . ARG A 1 107 ? 10.4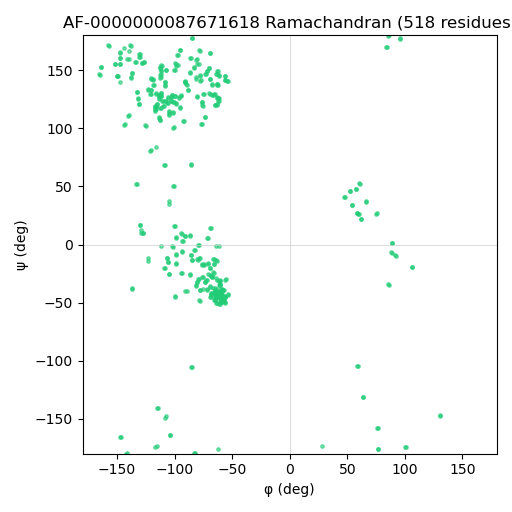22 -18.219 5.75 1 98.31 107 ARG A N 1
ATOM 835 C CA . ARG A 1 107 ? 9.664 -19.219 5.004 1 98.31 107 ARG A CA 1
ATOM 836 C C . ARG A 1 107 ? 8.523 -18.578 4.23 1 98.31 107 ARG A C 1
ATOM 838 O O . ARG A 1 107 ? 7.758 -17.781 4.789 1 98.31 107 ARG A O 1
ATOM 845 N N . ILE A 1 108 ? 8.43 -18.859 3.004 1 98.81 108 ILE A N 1
ATOM 846 C CA . ILE A 1 108 ? 7.352 -18.391 2.146 1 98.81 108 ILE A CA 1
ATOM 847 C C . ILE A 1 108 ? 6.359 -19.516 1.896 1 98.81 108 ILE A C 1
ATOM 849 O O . ILE A 1 108 ? 6.746 -20.609 1.465 1 98.81 108 ILE A O 1
ATOM 853 N N . ILE A 1 109 ? 5.129 -19.25 2.227 1 98.69 109 ILE A N 1
ATOM 854 C CA . ILE A 1 109 ? 4.07 -20.234 2.008 1 98.69 109 ILE A CA 1
ATOM 855 C C . ILE A 1 109 ? 3.059 -19.688 1.007 1 98.69 109 ILE A C 1
ATOM 857 O O . ILE A 1 109 ? 2.457 -18.625 1.237 1 98.69 109 ILE A O 1
ATOM 861 N N . VAL A 1 110 ? 2.891 -20.344 -0.1 1 98.81 110 VAL A N 1
ATOM 862 C CA . VAL A 1 110 ? 1.94 -20 -1.155 1 98.81 110 VAL A CA 1
ATOM 863 C C . VAL A 1 110 ? 0.768 -20.984 -1.127 1 98.81 110 VAL A C 1
ATOM 865 O O . VAL A 1 110 ? 0.955 -22.188 -1.287 1 98.81 110 VAL A O 1
ATOM 868 N N . VAL A 1 111 ? -0.42 -20.438 -0.956 1 97.75 111 VAL A N 1
ATOM 869 C CA . VAL A 1 111 ? -1.573 -21.281 -0.685 1 97.75 111 VAL A CA 1
ATOM 870 C C . VAL A 1 111 ? -2.576 -21.172 -1.831 1 97.75 111 VAL A C 1
ATOM 872 O O . VAL A 1 111 ? -2.98 -20.078 -2.209 1 97.75 111 VAL A O 1
ATOM 875 N N . ASP A 1 112 ? -3.002 -22.297 -2.318 1 97.94 112 ASP A N 1
ATOM 876 C CA . ASP A 1 112 ? -4.094 -22.375 -3.287 1 97.94 112 ASP A CA 1
ATOM 877 C C . ASP A 1 112 ? -5.445 -22.188 -2.607 1 97.94 112 ASP A C 1
ATOM 879 O O . ASP A 1 112 ? -5.988 -23.109 -2.018 1 97.94 112 ASP A O 1
ATOM 883 N N . SER A 1 113 ? -5.988 -21 -2.777 1 96.62 113 SER A N 1
ATOM 884 C CA . SER A 1 113 ? -7.242 -20.672 -2.098 1 96.62 113 SER A CA 1
ATOM 885 C C . SER A 1 113 ? -8.438 -20.844 -3.029 1 96.62 113 SER A C 1
ATOM 887 O O . SER A 1 113 ? -9.555 -20.469 -2.686 1 96.62 113 SER A O 1
ATOM 889 N N . LYS A 1 114 ? -8.227 -21.359 -4.223 1 95.62 114 LYS A N 1
ATOM 890 C CA . LYS A 1 114 ? -9.32 -21.531 -5.18 1 95.62 114 LYS A CA 1
ATOM 891 C C . LYS A 1 114 ? -10.383 -22.484 -4.637 1 95.62 114 LYS A C 1
ATOM 893 O O . LYS A 1 114 ? -10.07 -23.609 -4.246 1 95.62 114 LYS A O 1
ATOM 898 N N . GLY A 1 115 ? -11.586 -21.984 -4.648 1 89.75 115 GLY A N 1
ATOM 899 C CA . GLY A 1 115 ? -12.711 -22.812 -4.246 1 89.75 115 GLY A CA 1
ATOM 900 C C . GLY A 1 115 ? -13.258 -23.656 -5.379 1 89.75 115 GLY A C 1
ATOM 901 O O . GLY A 1 115 ? -12.766 -23.594 -6.508 1 89.75 115 GLY A O 1
ATOM 902 N N . ASP A 1 116 ? -14.281 -24.531 -5.172 1 77.5 116 ASP A N 1
ATOM 903 C CA . ASP A 1 116 ? -14.828 -25.469 -6.156 1 77.5 116 ASP A CA 1
ATOM 904 C C . ASP A 1 116 ? -15.961 -24.812 -6.949 1 77.5 116 ASP A C 1
ATOM 906 O O . ASP A 1 116 ? -16.141 -25.109 -8.133 1 77.5 116 ASP A O 1
ATOM 910 N N . PHE A 1 117 ? -16.781 -24.094 -6.461 1 68.06 117 PHE A N 1
ATOM 911 C CA . PHE A 1 117 ? -18.016 -23.766 -7.172 1 68.06 117 PHE A CA 1
ATOM 912 C C . PHE A 1 117 ? -18.172 -22.266 -7.32 1 68.06 117 PHE A C 1
ATOM 914 O O . PHE A 1 117 ? -18.984 -21.797 -8.109 1 68.06 117 PHE A O 1
ATOM 921 N N . SER A 1 118 ? -17.438 -21.484 -6.625 1 67.88 118 SER A N 1
ATOM 922 C CA . SER A 1 118 ? -17.75 -20.047 -6.641 1 67.88 118 SER A CA 1
ATOM 923 C C . SER A 1 118 ? -16.484 -19.203 -6.691 1 67.88 118 SER A C 1
ATOM 925 O O . SER A 1 118 ? -15.375 -19.75 -6.762 1 67.88 118 SER A O 1
ATOM 927 N N . ASP A 1 119 ? -16.812 -17.875 -7.004 1 79.5 119 ASP A N 1
ATOM 928 C CA . ASP A 1 119 ? -15.734 -16.891 -7.008 1 79.5 119 ASP A CA 1
ATOM 929 C C . ASP A 1 119 ? -15.094 -16.766 -5.629 1 79.5 119 ASP A C 1
ATOM 931 O O . ASP A 1 119 ? -14.031 -16.156 -5.48 1 79.5 119 ASP A O 1
ATOM 935 N N . CYS A 1 120 ? -15.664 -17.547 -4.754 1 80.12 120 CYS A N 1
ATOM 936 C CA . CYS A 1 120 ? -15.156 -17.484 -3.389 1 80.12 120 CYS A CA 1
ATOM 937 C C . CYS A 1 120 ? -13.898 -18.328 -3.238 1 80.12 120 CYS A C 1
ATOM 939 O O . CYS A 1 120 ? -13.766 -19.375 -3.885 1 80.12 120 CYS A O 1
ATOM 941 N N . GLY A 1 121 ? -12.984 -17.797 -2.439 1 90.5 121 GLY A N 1
ATOM 942 C CA . GLY A 1 121 ? -11.891 -18.641 -1.988 1 90.5 121 GLY A CA 1
ATOM 943 C C . GLY A 1 121 ? -12.281 -19.562 -0.843 1 90.5 121 GLY A C 1
ATOM 944 O O . GLY A 1 121 ? -13.273 -19.312 -0.152 1 90.5 121 GLY A O 1
ATOM 945 N N . SER A 1 122 ? -11.555 -20.594 -0.768 1 90.38 122 SER A N 1
ATOM 946 C CA . SER A 1 122 ? -11.797 -21.516 0.335 1 90.38 122 SER A CA 1
ATOM 947 C C . SER A 1 122 ? -10.508 -22.188 0.787 1 90.38 122 SER A C 1
ATOM 949 O O . SER A 1 122 ? -9.625 -22.484 -0.031 1 90.38 122 SER A O 1
ATOM 951 N N . LEU A 1 123 ? -10.422 -22.297 2.09 1 92.19 123 LEU A N 1
ATOM 952 C CA . LEU A 1 123 ? -9.43 -23.156 2.725 1 92.19 123 LEU A CA 1
ATOM 953 C C . LEU A 1 123 ? -10.102 -24.281 3.51 1 92.19 123 LEU A C 1
ATOM 955 O O . LEU A 1 123 ? -10.281 -24.172 4.723 1 92.19 123 LEU A O 1
ATOM 959 N N . ASP A 1 124 ? -10.43 -25.312 2.803 1 88.56 124 ASP A N 1
ATOM 960 C CA . ASP A 1 124 ? -11.109 -26.406 3.469 1 88.56 124 ASP A CA 1
ATOM 961 C C . ASP A 1 124 ? -10.227 -27.031 4.551 1 88.56 124 ASP A C 1
ATOM 963 O O . ASP A 1 124 ? -9.125 -26.547 4.805 1 88.56 124 ASP A O 1
ATOM 967 N N . GLN A 1 125 ? -10.734 -28.094 5.145 1 88.88 125 GLN A N 1
ATOM 968 C CA . GLN A 1 125 ? -10.055 -28.688 6.285 1 88.88 125 GLN A CA 1
ATOM 969 C C . GLN A 1 125 ? -8.68 -29.219 5.891 1 88.88 125 GLN A C 1
ATOM 971 O O . GLN A 1 125 ? -7.723 -29.109 6.656 1 88.88 125 GLN A O 1
ATOM 976 N N . GLY A 1 126 ? -8.625 -29.766 4.742 1 92.75 126 GLY A N 1
ATOM 977 C CA . GLY A 1 126 ? -7.348 -30.281 4.277 1 92.75 126 GLY A CA 1
ATOM 978 C C . GLY A 1 126 ? -6.309 -29.188 4.062 1 92.75 126 GLY A C 1
ATOM 979 O O . GLY A 1 126 ? -5.152 -29.344 4.469 1 92.75 126 GLY A O 1
ATOM 980 N N . ARG A 1 127 ? -6.629 -28.141 3.441 1 94.69 127 ARG A N 1
ATOM 981 C CA . ARG A 1 127 ? -5.695 -27.047 3.195 1 94.69 127 ARG A CA 1
ATOM 982 C C . ARG A 1 127 ? -5.305 -26.359 4.496 1 94.69 127 ARG A C 1
ATOM 984 O O . ARG A 1 127 ? -4.148 -25.969 4.68 1 94.69 127 ARG A O 1
ATOM 991 N N . LEU A 1 128 ? -6.277 -26.219 5.422 1 94.81 128 LEU A N 1
ATOM 992 C CA . LEU A 1 128 ? -5.961 -25.625 6.723 1 94.81 128 LEU A CA 1
ATOM 993 C C . LEU A 1 128 ? -4.996 -26.516 7.496 1 94.81 128 LEU A C 1
ATOM 995 O O . LEU A 1 128 ? -4.074 -26.016 8.148 1 94.81 128 LEU A O 1
ATOM 999 N N . ALA A 1 129 ? -5.262 -27.812 7.41 1 95.56 129 ALA A N 1
ATOM 1000 C CA . ALA A 1 129 ? -4.363 -28.75 8.07 1 95.56 129 ALA A CA 1
ATOM 1001 C C . ALA A 1 129 ? -2.961 -28.688 7.477 1 95.56 129 ALA A C 1
ATOM 1003 O O . ALA A 1 129 ? -1.966 -28.734 8.203 1 95.56 129 ALA A O 1
ATOM 1004 N N . TRP A 1 130 ? -2.922 -28.625 6.211 1 97.12 130 TRP A N 1
ATOM 1005 C CA . TRP A 1 130 ? -1.638 -28.5 5.527 1 97.12 130 TRP A CA 1
ATOM 1006 C C . TRP A 1 130 ? -0.92 -27.219 5.957 1 97.12 130 TRP A C 1
ATOM 1008 O O . TRP A 1 130 ? 0.276 -27.25 6.258 1 97.12 130 TRP A O 1
ATOM 1018 N N . LEU A 1 131 ? -1.601 -26.141 5.965 1 96.69 131 LEU A N 1
ATOM 1019 C CA . LEU A 1 131 ? -1.033 -24.859 6.375 1 96.69 131 LEU A CA 1
ATOM 1020 C C . LEU A 1 131 ? -0.532 -24.922 7.812 1 96.69 131 LEU A C 1
ATOM 1022 O O . LEU A 1 131 ? 0.55 -24.422 8.125 1 96.69 131 LEU A O 1
ATOM 1026 N N . GLU A 1 132 ? -1.326 -25.484 8.648 1 95.5 132 GLU A N 1
ATOM 1027 C CA . GLU A 1 132 ? -0.924 -25.656 10.039 1 95.5 132 GLU A CA 1
ATOM 1028 C C . GLU A 1 132 ? 0.392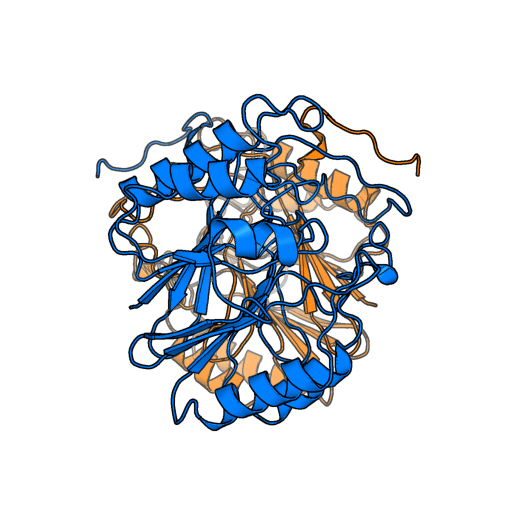 -26.422 10.141 1 95.5 132 GLU A C 1
ATOM 1030 O O . GLU A 1 132 ? 1.27 -26.062 10.93 1 95.5 132 GLU A O 1
ATOM 1035 N N . TYR A 1 133 ? 0.443 -27.453 9.375 1 96.56 133 TYR A N 1
ATOM 1036 C CA . TYR A 1 133 ? 1.661 -28.266 9.352 1 96.56 133 TYR A CA 1
ATOM 1037 C C . TYR A 1 133 ? 2.857 -27.422 8.922 1 96.56 133 TYR A C 1
ATOM 1039 O O . TYR A 1 133 ? 3.914 -27.453 9.555 1 96.56 133 TYR A O 1
ATOM 1047 N N . GLU A 1 134 ? 2.723 -26.688 7.832 1 97.12 134 GLU A N 1
ATOM 1048 C CA . GLU A 1 134 ? 3.809 -25.859 7.32 1 97.12 134 GLU A CA 1
ATOM 1049 C C . GLU A 1 134 ? 4.23 -24.812 8.344 1 97.12 134 GLU A C 1
ATOM 1051 O O . GLU A 1 134 ? 5.422 -24.531 8.508 1 97.12 134 GLU A O 1
ATOM 1056 N N . LEU A 1 135 ? 3.295 -24.203 9.016 1 96.19 135 LEU A N 1
ATOM 1057 C CA . LEU A 1 135 ? 3.57 -23.188 10.023 1 96.19 135 LEU A CA 1
ATOM 1058 C C . LEU A 1 135 ? 4.266 -23.797 11.234 1 96.19 135 LEU A C 1
ATOM 1060 O O . LEU A 1 135 ? 5.207 -23.219 11.773 1 96.19 135 LEU A O 1
ATOM 1064 N N . ALA A 1 136 ? 3.82 -24.938 11.633 1 94.25 136 ALA A N 1
ATOM 1065 C CA . ALA A 1 136 ? 4.402 -25.625 12.781 1 94.25 136 ALA A CA 1
ATOM 1066 C C . ALA A 1 136 ? 5.855 -26.016 12.516 1 94.25 136 ALA A C 1
ATOM 1068 O O . ALA A 1 136 ? 6.668 -26.078 13.438 1 94.25 136 ALA A O 1
ATOM 1069 N N . ASN A 1 137 ? 6.141 -26.234 11.281 1 95.69 137 ASN A N 1
ATOM 1070 C CA . ASN A 1 137 ? 7.477 -26.703 10.922 1 95.69 137 ASN A CA 1
ATOM 1071 C C . ASN A 1 137 ? 8.344 -25.562 10.398 1 95.69 137 ASN A C 1
ATOM 1073 O O . ASN A 1 137 ? 9.383 -25.797 9.773 1 95.69 137 ASN A O 1
ATOM 1077 N N . ALA A 1 138 ? 7.965 -24.344 10.625 1 95.19 138 ALA A N 1
ATOM 1078 C CA . ALA A 1 138 ? 8.727 -23.172 10.18 1 95.19 138 ALA A CA 1
ATOM 1079 C C . ALA A 1 138 ? 9.945 -22.953 11.07 1 95.19 138 ALA A C 1
ATOM 1081 O O . ALA A 1 138 ? 10.875 -22.234 10.688 1 95.19 138 ALA A O 1
ATOM 1082 N N . GLY A 1 139 ? 9.938 -23.578 12.266 1 93.88 139 GLY A N 1
ATOM 1083 C CA . GLY A 1 139 ? 11.008 -23.281 13.219 1 93.88 139 GLY A CA 1
ATOM 1084 C C . GLY A 1 139 ? 11.016 -21.844 13.68 1 93.88 139 GLY A C 1
ATOM 1085 O O . GLY A 1 139 ? 9.992 -21.312 14.109 1 93.88 139 GLY A O 1
ATOM 1086 N N . ASP A 1 140 ? 12.234 -21.219 13.617 1 94.31 140 ASP A N 1
ATOM 1087 C CA . ASP A 1 140 ? 12.367 -19.844 14.07 1 94.31 140 ASP A CA 1
ATOM 1088 C C . ASP A 1 140 ? 12.219 -18.859 12.906 1 94.31 140 ASP A C 1
ATOM 1090 O O . ASP A 1 140 ? 12.461 -17.656 13.062 1 94.31 140 ASP A O 1
ATOM 1094 N N . ARG A 1 141 ? 11.805 -19.375 11.781 1 96.5 141 ARG A N 1
ATOM 1095 C CA . ARG A 1 141 ? 11.711 -18.531 10.594 1 96.5 141 ARG A CA 1
ATOM 1096 C C . ARG A 1 141 ? 10.469 -17.656 10.648 1 96.5 141 ARG A C 1
ATOM 1098 O O . ARG A 1 141 ? 9.406 -18.094 11.102 1 96.5 141 ARG A O 1
ATOM 1105 N N . ASN A 1 142 ? 10.672 -16.438 10.188 1 96.88 142 ASN A N 1
ATOM 1106 C CA . ASN A 1 142 ? 9.516 -15.602 9.883 1 96.88 142 ASN A CA 1
ATOM 1107 C C . ASN A 1 142 ? 8.766 -16.094 8.648 1 96.88 142 ASN A C 1
ATOM 1109 O O . ASN A 1 142 ? 9.375 -16.688 7.75 1 96.88 142 ASN A O 1
ATOM 1113 N N . VAL A 1 143 ? 7.465 -15.828 8.602 1 97.31 143 VAL A N 1
ATOM 1114 C CA . VAL A 1 143 ? 6.695 -16.422 7.52 1 97.31 143 VAL A CA 1
ATOM 1115 C C . VAL A 1 143 ? 5.992 -15.336 6.719 1 97.31 143 VAL A C 1
ATOM 1117 O O . VAL A 1 143 ? 5.418 -14.406 7.297 1 97.31 143 VAL A O 1
ATOM 1120 N N . ILE A 1 144 ? 6.062 -15.391 5.414 1 98.25 144 ILE A N 1
ATOM 1121 C CA . ILE A 1 144 ? 5.18 -14.703 4.477 1 98.25 144 ILE A CA 1
ATOM 1122 C C . ILE A 1 144 ? 4.121 -15.672 3.961 1 98.25 144 ILE A C 1
ATOM 1124 O O . ILE A 1 144 ? 4.441 -16.781 3.525 1 98.25 144 ILE A O 1
ATOM 1128 N N . LEU A 1 145 ? 2.916 -15.266 4.07 1 97.81 145 LEU A N 1
ATOM 1129 C CA . LEU A 1 145 ? 1.812 -16.047 3.523 1 97.81 145 LEU A CA 1
ATOM 1130 C C . LEU A 1 145 ? 1.234 -15.383 2.281 1 97.81 145 LEU A C 1
ATOM 1132 O O . LEU A 1 145 ? 0.821 -14.219 2.33 1 97.81 145 LEU A O 1
ATOM 1136 N N . ALA A 1 146 ? 1.205 -16.125 1.159 1 98.62 146 ALA A N 1
ATOM 1137 C CA . ALA A 1 146 ? 0.682 -15.594 -0.096 1 98.62 146 ALA A CA 1
ATOM 1138 C C . ALA A 1 146 ? -0.489 -16.422 -0.603 1 98.62 146 ALA A C 1
ATOM 1140 O O . ALA A 1 146 ? -0.441 -17.656 -0.568 1 98.62 146 ALA A O 1
ATOM 1141 N N . MET A 1 147 ? -1.519 -15.789 -0.983 1 97.75 147 MET A N 1
ATOM 1142 C CA . MET A 1 147 ? -2.656 -16.453 -1.616 1 97.75 147 MET A CA 1
ATOM 1143 C C . MET A 1 147 ? -3.469 -15.469 -2.445 1 97.75 147 MET A C 1
ATOM 1145 O O . MET A 1 147 ? -3.201 -14.266 -2.422 1 97.75 147 MET A O 1
ATOM 1149 N N . HIS A 1 148 ? -4.387 -15.977 -3.182 1 97.94 148 HIS A N 1
ATOM 1150 C CA . HIS A 1 148 ? -5.137 -15.141 -4.117 1 97.94 148 HIS A CA 1
ATOM 1151 C C . HIS A 1 148 ? -6.219 -14.344 -3.396 1 97.94 148 HIS A C 1
ATOM 1153 O O . HIS A 1 148 ? -6.293 -13.117 -3.543 1 97.94 148 HIS A O 1
ATOM 1159 N N . HIS A 1 149 ? -7 -14.961 -2.564 1 96.5 149 HIS A N 1
ATOM 1160 C CA . HIS A 1 149 ? -8.227 -14.391 -2.021 1 96.5 149 HIS A CA 1
ATOM 1161 C C . HIS A 1 149 ? -7.961 -13.664 -0.708 1 96.5 149 HIS A C 1
ATOM 1163 O O . HIS A 1 149 ? -7.184 -14.133 0.124 1 96.5 149 HIS A O 1
ATOM 1169 N N . THR A 1 150 ? -8.602 -12.562 -0.547 1 94.81 150 THR A N 1
ATOM 1170 C CA . THR A 1 150 ? -8.57 -11.852 0.724 1 94.81 150 THR A CA 1
ATOM 1171 C C . THR A 1 150 ? -9.594 -12.43 1.696 1 94.81 150 THR A C 1
ATOM 1173 O O . THR A 1 150 ? -10.648 -12.906 1.281 1 94.81 150 THR A O 1
ATOM 1176 N N . PRO A 1 151 ? -9.352 -12.32 2.926 1 90.5 151 PRO A N 1
ATOM 1177 C CA . PRO A 1 151 ? -10.297 -12.852 3.912 1 90.5 151 PRO A CA 1
ATOM 1178 C C . PRO A 1 151 ? -11.5 -11.93 4.125 1 90.5 151 PRO A C 1
ATOM 1180 O O . PRO A 1 151 ? -12.453 -12.312 4.809 1 90.5 151 PRO A O 1
ATOM 1183 N N . THR A 1 152 ? -11.484 -10.711 3.625 1 87.88 152 THR A N 1
ATOM 1184 C CA . THR A 1 152 ? -12.578 -9.758 3.746 1 87.88 152 THR A CA 1
ATOM 1185 C C . THR A 1 152 ? -12.781 -9 2.438 1 87.88 152 THR A C 1
ATOM 1187 O O . THR A 1 152 ? -11.945 -9.078 1.534 1 87.88 152 THR A O 1
ATOM 1190 N N . ASN A 1 153 ? -13.883 -8.25 2.439 1 90.38 153 ASN A N 1
ATOM 1191 C CA . ASN A 1 153 ? -14.164 -7.445 1.258 1 90.38 153 ASN A CA 1
ATOM 1192 C C . ASN A 1 153 ? -13.461 -6.09 1.325 1 90.38 153 ASN A C 1
ATOM 1194 O O . ASN A 1 153 ? -13.781 -5.184 0.552 1 90.38 153 ASN A O 1
ATOM 1198 N N . LEU A 1 154 ? -12.617 -5.879 2.312 1 93.25 154 LEU A N 1
ATOM 1199 C CA . LEU A 1 154 ? -11.812 -4.672 2.465 1 93.25 154 LEU A CA 1
ATOM 1200 C C . LEU A 1 154 ? -12.695 -3.445 2.637 1 93.25 154 LEU A C 1
ATOM 1202 O O . LEU A 1 154 ? -12.305 -2.336 2.266 1 93.25 154 LEU A O 1
ATOM 1206 N N . HIS A 1 155 ? -13.914 -3.656 3.07 1 93.88 155 HIS A N 1
ATOM 1207 C CA . HIS A 1 155 ? -14.922 -2.627 3.277 1 93.88 155 HIS A CA 1
ATOM 1208 C C . HIS A 1 155 ? -15.203 -1.858 1.99 1 93.88 155 HIS A C 1
ATOM 1210 O O . HIS A 1 155 ? -15.469 -0.655 2.025 1 93.88 155 HIS A O 1
ATOM 1216 N N . ALA A 1 156 ? -14.992 -2.48 0.864 1 93.38 156 ALA A N 1
ATOM 1217 C CA . ALA A 1 156 ? -15.391 -1.952 -0.439 1 93.38 156 ALA A CA 1
ATOM 1218 C C . ALA A 1 156 ? -16.75 -2.514 -0.869 1 93.38 156 ALA A C 1
ATOM 1220 O O . ALA A 1 156 ? -16.875 -3.715 -1.109 1 93.38 156 ALA A O 1
ATOM 1221 N N . PRO A 1 157 ? -17.719 -1.672 -1.032 1 90 157 PRO A N 1
ATOM 1222 C CA . PRO A 1 157 ? -19.094 -2.139 -1.202 1 90 157 PRO A CA 1
ATOM 1223 C C . PRO A 1 157 ? -19.312 -2.85 -2.535 1 90 157 PRO A C 1
ATOM 1225 O O . PRO A 1 157 ? -20.297 -3.592 -2.689 1 90 157 PRO A O 1
ATOM 1228 N N . PHE A 1 158 ? -18.484 -2.627 -3.473 1 88.62 158 PHE A N 1
ATOM 1229 C CA . PHE A 1 158 ? -18.672 -3.24 -4.781 1 88.62 158 PHE A CA 1
ATOM 1230 C C . PHE A 1 158 ? -18.125 -4.664 -4.797 1 88.62 158 PHE A C 1
ATOM 1232 O O . PHE A 1 158 ? -18.25 -5.367 -5.801 1 88.62 158 PHE A O 1
ATOM 1239 N N . PHE A 1 159 ? -17.531 -5.043 -3.727 1 88.88 159 PHE A N 1
ATOM 1240 C CA . PHE A 1 159 ? -17.172 -6.445 -3.566 1 88.88 159 PHE A CA 1
ATOM 1241 C C . PHE A 1 159 ? -18.25 -7.195 -2.789 1 88.88 159 PHE A C 1
ATOM 1243 O O . PHE A 1 159 ? -18.656 -6.77 -1.7 1 88.88 159 PHE A O 1
ATOM 1250 N N . GLN A 1 160 ? -18.688 -8.242 -3.311 1 82.94 160 GLN A N 1
ATOM 1251 C CA . GLN A 1 160 ? -19.688 -9.062 -2.641 1 82.94 160 GLN A CA 1
ATOM 1252 C C . GLN A 1 160 ? -19.031 -10.062 -1.693 1 82.94 160 GLN A C 1
ATOM 1254 O O . GLN A 1 160 ? -17.906 -10.508 -1.931 1 82.94 160 GLN A O 1
ATOM 1259 N N . PRO A 1 161 ? -19.781 -10.328 -0.633 1 73 161 PRO A N 1
ATOM 1260 C CA . PRO A 1 161 ? -19.219 -11.258 0.343 1 73 161 PRO A CA 1
ATOM 1261 C C . PRO A 1 161 ? -18.828 -12.602 -0.278 1 73 161 PRO A C 1
ATOM 1263 O O . PRO A 1 161 ? -17.891 -13.25 0.193 1 73 161 PRO A O 1
ATOM 1266 N N . ASP A 1 162 ? -19.5 -12.961 -1.253 1 73.25 162 ASP A N 1
ATOM 1267 C CA . ASP A 1 162 ? -19.234 -14.242 -1.896 1 73.25 162 ASP A CA 1
ATOM 1268 C C . ASP A 1 162 ? -17.922 -14.195 -2.686 1 73.25 162 ASP A C 1
ATOM 1270 O O . ASP A 1 162 ? -17.516 -15.195 -3.283 1 73.25 162 ASP A O 1
ATOM 1274 N N . ASP A 1 163 ? -17.188 -13.109 -2.598 1 78.25 163 ASP A N 1
ATOM 1275 C CA . ASP A 1 163 ? -15.914 -12.961 -3.287 1 78.25 163 ASP A CA 1
ATOM 1276 C C . ASP A 1 163 ? -14.742 -13.18 -2.33 1 78.25 163 ASP A C 1
ATOM 1278 O O . ASP A 1 163 ? -13.586 -13.219 -2.754 1 78.25 163 ASP A O 1
ATOM 1282 N N . ASP A 1 164 ? -15.047 -13.391 -1.158 1 82.19 164 ASP A N 1
ATOM 1283 C CA . ASP A 1 164 ? -14.023 -13.469 -0.121 1 82.19 164 ASP A CA 1
ATOM 1284 C C . ASP A 1 164 ? -13.609 -14.914 0.139 1 82.19 164 ASP A C 1
ATOM 1286 O O . ASP A 1 164 ? -14.242 -15.844 -0.358 1 82.19 164 ASP A O 1
ATOM 1290 N N . LEU A 1 165 ? -12.516 -15.039 0.862 1 88.31 165 LEU A N 1
ATOM 1291 C CA . LEU A 1 165 ? -12.195 -16.328 1.471 1 88.31 165 LEU A CA 1
ATOM 1292 C C . LEU A 1 165 ? -13.266 -16.734 2.484 1 88.31 165 LEU A C 1
ATOM 1294 O O . LEU A 1 165 ? -13.531 -15.992 3.438 1 88.31 165 LEU A O 1
ATOM 1298 N N . THR A 1 166 ? -13.938 -17.812 2.336 1 82.5 166 THR A N 1
ATOM 1299 C CA . THR A 1 166 ? -15.039 -18.25 3.178 1 82.5 166 THR A CA 1
ATOM 1300 C C . THR A 1 166 ? -14.539 -18.641 4.562 1 82.5 166 THR A C 1
ATOM 1302 O O . THR A 1 166 ? -15.273 -18.531 5.551 1 82.5 166 THR A O 1
ATOM 1305 N N . ASP A 1 167 ? -13.328 -19.031 4.656 1 83.5 167 ASP A N 1
ATOM 1306 C CA . ASP A 1 167 ? -12.758 -19.516 5.906 1 83.5 167 ASP A CA 1
ATOM 1307 C C . ASP A 1 167 ? -11.828 -18.484 6.531 1 83.5 167 ASP A C 1
ATOM 1309 O O . ASP A 1 167 ? -10.797 -18.844 7.109 1 83.5 167 ASP A O 1
ATOM 1313 N N . GLY A 1 168 ? -12.219 -17.281 6.391 1 82.31 168 GLY A N 1
ATOM 1314 C CA . GLY A 1 168 ? -11.359 -16.203 6.879 1 82.31 168 GLY A CA 1
ATOM 1315 C C . GLY A 1 168 ? -11.094 -16.297 8.367 1 82.31 168 GLY A C 1
ATOM 1316 O O . GLY A 1 168 ? -9.953 -16.141 8.805 1 82.31 168 GLY A O 1
ATOM 1317 N N . GLU A 1 169 ? -12.086 -16.562 9.133 1 85.31 169 GLU A N 1
ATOM 1318 C CA . GLU A 1 169 ? -11.922 -16.625 10.586 1 85.31 169 GLU A CA 1
ATOM 1319 C C . GLU A 1 169 ? -11.086 -17.844 10.992 1 85.31 169 GLU A C 1
ATOM 1321 O O . GLU A 1 169 ? -10.312 -17.766 11.953 1 85.31 169 GLU A O 1
ATOM 1326 N N . ALA A 1 170 ? -11.25 -18.938 10.273 1 89.19 170 ALA A N 1
ATOM 1327 C CA . ALA A 1 170 ? -10.422 -20.109 10.539 1 89.19 170 ALA A CA 1
ATOM 1328 C C . ALA A 1 170 ? -8.953 -19.812 10.25 1 89.19 170 ALA A C 1
ATOM 1330 O O . ALA A 1 170 ? -8.062 -20.266 10.977 1 89.19 170 ALA A O 1
ATOM 1331 N N . LEU A 1 171 ? -8.742 -19.109 9.156 1 90 171 LEU A N 1
ATOM 1332 C CA . LEU A 1 171 ? -7.387 -18.688 8.828 1 90 171 LEU A CA 1
ATOM 1333 C C . LEU A 1 171 ? -6.809 -17.812 9.938 1 90 171 LEU A C 1
ATOM 1335 O O . LEU A 1 171 ? -5.672 -18.016 10.367 1 90 171 LEU A O 1
ATOM 1339 N N . VAL A 1 172 ? -7.605 -16.922 10.445 1 87 172 VAL A N 1
ATOM 1340 C CA . VAL A 1 172 ? -7.184 -16.016 11.508 1 87 172 VAL A CA 1
ATOM 1341 C C . VAL A 1 172 ? -6.836 -16.812 12.766 1 87 172 VAL A C 1
ATOM 1343 O O . VAL A 1 172 ? -5.812 -16.562 13.406 1 87 172 VAL A O 1
ATOM 1346 N N . ASP A 1 173 ? -7.676 -17.719 13.055 1 89.38 173 ASP A N 1
ATOM 1347 C CA . ASP A 1 173 ? -7.441 -18.547 14.234 1 89.38 173 ASP A CA 1
ATOM 1348 C C . ASP A 1 173 ? -6.117 -19.297 14.133 1 89.38 173 ASP A C 1
ATOM 1350 O O . ASP A 1 173 ? -5.371 -19.391 15.109 1 89.38 173 ASP A O 1
ATOM 1354 N N . LEU A 1 174 ? -5.898 -19.734 13.008 1 90.31 174 LEU A N 1
ATOM 1355 C CA . LEU A 1 174 ? -4.672 -20.484 12.773 1 90.31 174 LEU A CA 1
ATOM 1356 C C . LEU A 1 174 ? -3.449 -19.578 12.875 1 90.31 174 LEU A C 1
ATOM 1358 O O . LEU A 1 174 ? -2.469 -19.938 13.539 1 90.31 174 LEU A O 1
ATOM 1362 N N . ILE A 1 175 ? -3.514 -18.422 12.305 1 87.25 175 ILE A N 1
ATOM 1363 C CA . ILE A 1 175 ? -2.359 -17.531 12.242 1 87.25 175 ILE A CA 1
ATOM 1364 C C . ILE A 1 175 ? -2.1 -16.922 13.625 1 87.25 175 ILE A C 1
ATOM 1366 O O . ILE A 1 175 ? -0.95 -16.672 13.992 1 87.25 175 ILE A O 1
ATOM 1370 N N . LYS A 1 176 ? -3.08 -16.719 14.359 1 83.94 176 LYS A N 1
ATOM 1371 C CA . LYS A 1 176 ? -2.934 -16.156 15.695 1 83.94 176 LYS A CA 1
ATOM 1372 C C . LYS A 1 176 ? -2.219 -17.125 16.625 1 83.94 176 LYS A C 1
ATOM 1374 O O . LYS A 1 176 ? -1.557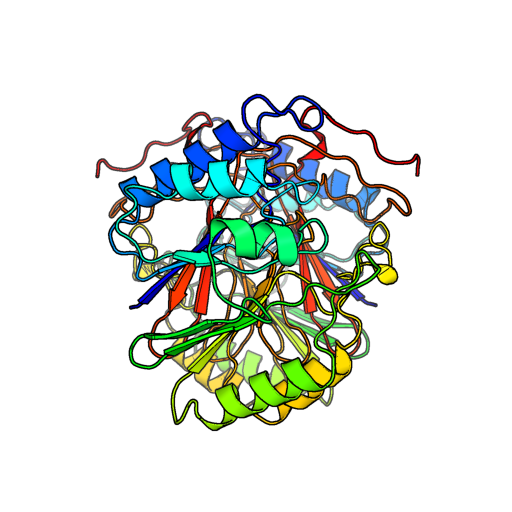 -16.719 17.578 1 83.94 176 LYS A O 1
ATOM 1379 N N . ARG A 1 177 ? -2.361 -18.344 16.328 1 84.31 177 ARG A N 1
ATOM 1380 C CA . ARG A 1 177 ? -1.729 -19.375 17.156 1 84.31 177 ARG A CA 1
ATOM 1381 C C . ARG A 1 177 ? -0.253 -19.531 16.797 1 84.31 177 ARG A C 1
ATOM 1383 O O . ARG A 1 177 ? 0.51 -20.141 17.547 1 84.31 177 ARG A O 1
ATOM 1390 N N . THR A 1 178 ? 0.094 -18.969 15.75 1 78.12 178 THR A N 1
ATOM 1391 C CA . THR A 1 178 ? 1.476 -19.078 15.297 1 78.12 178 THR A CA 1
ATOM 1392 C C . THR A 1 178 ? 2.072 -17.688 15.062 1 78.12 178 THR A C 1
ATOM 1394 O O . THR A 1 178 ? 1.817 -17.062 14.039 1 78.12 178 THR A O 1
ATOM 1397 N N . PRO A 1 179 ? 2.883 -17.234 15.977 1 79.12 179 PRO A N 1
ATOM 1398 C CA . PRO A 1 179 ? 3.422 -15.883 15.883 1 79.12 179 PRO A CA 1
ATOM 1399 C C . PRO A 1 179 ? 4.414 -15.719 14.734 1 79.12 179 PRO A C 1
ATOM 1401 O O . PRO A 1 179 ? 4.957 -14.625 14.531 1 79.12 179 PRO A O 1
ATOM 1404 N N . ALA A 1 180 ? 4.449 -16.641 13.859 1 91.44 180 ALA A N 1
ATOM 1405 C CA . ALA A 1 180 ? 5.496 -16.656 12.844 1 91.44 180 ALA A CA 1
ATOM 1406 C C . ALA A 1 180 ? 5.094 -15.812 11.633 1 91.44 180 ALA A C 1
ATOM 1408 O O . ALA A 1 180 ? 5.949 -15.258 10.945 1 91.44 180 ALA A O 1
ATOM 1409 N N . VAL A 1 181 ? 3.836 -15.625 11.359 1 95.75 181 VAL A N 1
ATOM 1410 C CA . VAL A 1 181 ? 3.391 -14.93 10.156 1 95.75 181 VAL A CA 1
ATOM 1411 C C . VAL A 1 181 ? 3.584 -13.43 10.328 1 95.75 181 VAL A C 1
ATOM 1413 O O . VAL A 1 181 ? 3.025 -12.828 11.25 1 95.75 181 VAL A O 1
ATOM 1416 N N . LYS A 1 182 ? 4.355 -12.828 9.406 1 96.12 182 LYS A N 1
ATOM 1417 C CA . LYS A 1 182 ? 4.719 -11.422 9.547 1 96.12 182 LYS A CA 1
ATOM 1418 C C . LYS A 1 182 ? 3.992 -10.562 8.508 1 96.12 182 LYS A C 1
ATOM 1420 O O . LYS A 1 182 ? 3.875 -9.344 8.68 1 96.12 182 LYS A O 1
ATOM 1425 N N . HIS A 1 183 ? 3.539 -11.203 7.457 1 97.44 183 HIS A N 1
ATOM 1426 C CA . HIS A 1 183 ? 2.871 -10.453 6.398 1 97.44 183 HIS A CA 1
ATOM 1427 C C . HIS A 1 183 ? 2.109 -11.383 5.461 1 97.44 183 HIS A C 1
ATOM 1429 O O . HIS A 1 183 ? 2.527 -12.523 5.238 1 97.44 183 HIS A O 1
ATOM 1435 N N . MET A 1 184 ? 1.03 -10.906 4.977 1 97.5 184 MET A N 1
ATOM 1436 C CA . MET A 1 184 ? 0.239 -11.664 4.008 1 97.5 184 MET A CA 1
ATOM 1437 C C . MET A 1 184 ? 0.154 -10.93 2.678 1 97.5 184 MET A C 1
ATOM 1439 O O . MET A 1 184 ? -0.005 -9.703 2.648 1 97.5 184 MET A O 1
ATOM 1443 N N . LEU A 1 185 ? 0.302 -11.68 1.571 1 98.69 185 LEU A N 1
ATOM 1444 C CA . LEU A 1 185 ? 0.215 -11.156 0.213 1 98.69 185 LEU A CA 1
ATOM 1445 C C . LEU A 1 185 ? -1.029 -11.68 -0.495 1 98.69 185 LEU A C 1
ATOM 1447 O O . LEU A 1 185 ? -1.234 -12.891 -0.58 1 98.69 185 LEU A O 1
ATOM 1451 N N . PHE A 1 186 ? -1.816 -10.711 -1.054 1 98.31 186 PHE A N 1
ATOM 1452 C CA . PHE A 1 186 ? -3.049 -11.109 -1.724 1 98.31 186 PHE A CA 1
ATOM 1453 C C . PHE A 1 186 ? -3.123 -10.516 -3.123 1 98.31 186 PHE A C 1
ATOM 1455 O O . PHE A 1 186 ? -2.447 -9.523 -3.418 1 98.31 186 PHE A O 1
ATOM 1462 N N . GLY A 1 187 ? -3.9 -11.141 -4.039 1 98 187 GLY A N 1
ATOM 1463 C CA . GLY A 1 187 ? -4.375 -10.578 -5.293 1 98 187 GLY A CA 1
ATOM 1464 C C . GLY A 1 187 ? -5.883 -10.422 -5.34 1 98 187 GLY A C 1
ATOM 1465 O O . GLY A 1 187 ? -6.48 -9.844 -4.426 1 98 187 GLY A O 1
ATOM 1466 N N . HIS A 1 188 ? -6.555 -10.664 -6.398 1 96.69 188 HIS A N 1
ATOM 1467 C CA . HIS A 1 188 ? -7.992 -10.891 -6.512 1 96.69 188 HIS A CA 1
ATOM 1468 C C . HIS A 1 188 ? -8.742 -9.57 -6.641 1 96.69 188 HIS A C 1
ATOM 1470 O O . HIS A 1 188 ? -9.711 -9.469 -7.402 1 96.69 188 HIS A O 1
ATOM 1476 N N . ARG A 1 189 ? -8.273 -8.547 -5.996 1 96.56 189 ARG A N 1
ATOM 1477 C CA . ARG A 1 189 ? -9.117 -7.379 -5.773 1 96.56 189 ARG A CA 1
ATOM 1478 C C . ARG A 1 189 ? -8.82 -6.285 -6.793 1 96.56 189 ARG A C 1
ATOM 1480 O O . ARG A 1 189 ? -9.602 -5.344 -6.953 1 96.56 189 ARG A O 1
ATOM 1487 N N . HIS A 1 190 ? -7.734 -6.277 -7.523 1 97.56 190 HIS A N 1
ATOM 1488 C CA . HIS A 1 190 ? -7.383 -5.332 -8.578 1 97.56 190 HIS A CA 1
ATOM 1489 C C . HIS A 1 190 ? -7.32 -3.908 -8.039 1 97.56 190 HIS A C 1
ATOM 1491 O O . HIS A 1 190 ? -7.668 -2.957 -8.742 1 97.56 190 HIS A O 1
ATOM 1497 N N . LEU A 1 191 ? -7.039 -3.791 -6.75 1 97.62 191 LEU A N 1
ATOM 1498 C CA . LEU A 1 191 ? -6.871 -2.539 -6.023 1 97.62 191 LEU A CA 1
ATOM 1499 C C . LEU A 1 191 ? -5.543 -2.523 -5.273 1 97.62 191 LEU A C 1
ATOM 1501 O O . LEU A 1 191 ? -4.938 -3.574 -5.051 1 97.62 191 LEU A O 1
ATOM 1505 N N . THR A 1 192 ? -5.09 -1.335 -4.988 1 98.06 192 THR A N 1
ATOM 1506 C CA . THR A 1 192 ? -3.969 -1.181 -4.066 1 98.06 192 THR A CA 1
ATOM 1507 C C . THR A 1 192 ? -4.465 -0.969 -2.641 1 98.06 192 THR A C 1
ATOM 1509 O O . THR A 1 192 ? -5 0.093 -2.314 1 98.06 192 THR A O 1
ATOM 1512 N N . VAL A 1 193 ? -4.32 -1.991 -1.845 1 98.44 193 VAL A N 1
ATOM 1513 C CA . VAL A 1 193 ? -4.793 -1.95 -0.465 1 98.44 193 VAL A CA 1
ATOM 1514 C C . VAL A 1 193 ? -3.746 -2.564 0.46 1 98.44 193 VAL A C 1
ATOM 1516 O O . VAL A 1 193 ? -2.992 -3.451 0.052 1 98.44 193 VAL A O 1
ATOM 1519 N N . GLY A 1 194 ? -3.621 -2.102 1.655 1 98.25 194 GLY A N 1
ATOM 1520 C CA . GLY A 1 194 ? -2.824 -2.695 2.717 1 98.25 194 GLY A CA 1
ATOM 1521 C C . GLY A 1 194 ? -3.418 -2.488 4.098 1 98.25 194 GLY A C 1
ATOM 1522 O O . GLY A 1 194 ? -4.617 -2.229 4.23 1 98.25 194 GLY A O 1
ATOM 1523 N N . GLY A 1 195 ? -2.637 -2.732 5.07 1 98.12 195 G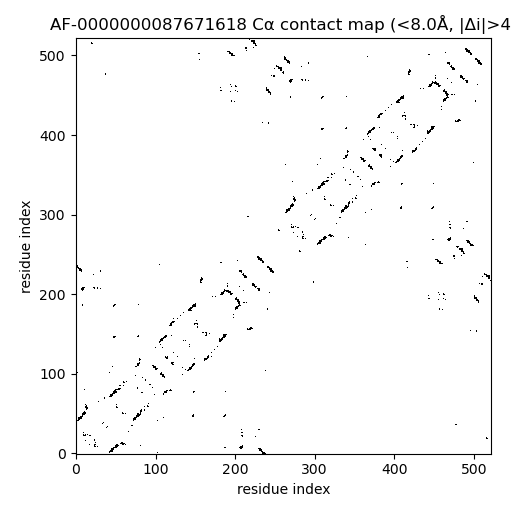LY A N 1
ATOM 1524 C CA . GLY A 1 195 ? -3.064 -2.531 6.445 1 98.12 195 GLY A CA 1
ATOM 1525 C C . GLY A 1 195 ? -2.791 -3.729 7.336 1 98.12 195 GLY A C 1
ATOM 1526 O O . GLY A 1 195 ? -1.733 -4.355 7.238 1 98.12 195 GLY A O 1
ATOM 1527 N N . SER A 1 196 ? -3.705 -3.859 8.258 1 96.38 196 SER A N 1
ATOM 1528 C CA . SER A 1 196 ? -3.588 -4.934 9.234 1 96.38 196 SER A CA 1
ATOM 1529 C C . SER A 1 196 ? -4.902 -5.695 9.383 1 96.38 196 SER A C 1
ATOM 1531 O O . SER A 1 196 ? -5.953 -5.09 9.602 1 96.38 196 SER A O 1
ATOM 1533 N N . TYR A 1 197 ? -4.84 -6.969 9.227 1 93.69 197 TYR A N 1
ATOM 1534 C CA . TYR A 1 197 ? -5.957 -7.879 9.438 1 93.69 197 TYR A CA 1
ATOM 1535 C C . TYR A 1 197 ? -5.652 -8.859 10.57 1 93.69 197 TYR A C 1
ATOM 1537 O O . TYR A 1 197 ? -4.707 -9.641 10.477 1 93.69 197 TYR A O 1
ATOM 1545 N N . ALA A 1 198 ? -6.422 -8.797 11.617 1 90.5 198 ALA A N 1
ATOM 1546 C CA . ALA A 1 198 ? -6.227 -9.609 12.812 1 90.5 198 ALA A CA 1
ATOM 1547 C C . ALA A 1 198 ? -4.812 -9.453 13.367 1 90.5 198 ALA A C 1
ATOM 1549 O O . ALA A 1 198 ? -4.191 -10.43 13.789 1 90.5 198 ALA A O 1
ATOM 1550 N N . GLY A 1 199 ? -4.324 -8.312 13.219 1 91.12 199 GLY A N 1
ATOM 1551 C CA . GLY A 1 199 ? -3.033 -7.977 13.797 1 91.12 199 GLY A CA 1
ATOM 1552 C C . GLY A 1 199 ? -1.867 -8.289 12.883 1 91.12 199 GLY A C 1
ATOM 1553 O O . GLY A 1 199 ? -0.712 -8.031 13.227 1 91.12 199 GLY A O 1
ATOM 1554 N N . ILE A 1 200 ? -2.135 -8.789 11.695 1 94.06 200 ILE A N 1
ATOM 1555 C CA . ILE A 1 200 ? -1.075 -9.141 10.758 1 94.06 200 ILE A CA 1
ATOM 1556 C C . ILE A 1 200 ? -1.107 -8.195 9.562 1 94.06 200 ILE A C 1
ATOM 1558 O O . ILE A 1 200 ? -2.17 -7.949 8.984 1 94.06 200 ILE A O 1
ATOM 1562 N N . SER A 1 201 ? 0.064 -7.664 9.258 1 96.94 201 SER A N 1
ATOM 1563 C CA . SER A 1 201 ? 0.152 -6.781 8.094 1 96.94 201 SER A CA 1
ATOM 1564 C C . SER A 1 201 ? -0.171 -7.531 6.805 1 96.94 201 SER A C 1
ATOM 1566 O O . SER A 1 201 ? 0.112 -8.727 6.688 1 96.94 201 SER A O 1
ATOM 1568 N N . PHE A 1 202 ? -0.78 -6.797 5.863 1 97.62 202 PHE A N 1
ATOM 1569 C CA . PHE A 1 202 ? -1.061 -7.41 4.566 1 97.62 202 PHE A CA 1
ATOM 1570 C C . PHE A 1 202 ? -0.977 -6.375 3.451 1 97.62 202 PHE A C 1
ATOM 1572 O O . PHE A 1 202 ? -0.973 -5.172 3.713 1 97.62 202 PHE A O 1
ATOM 1579 N N . SER A 1 203 ? -0.82 -6.852 2.277 1 98.69 203 SER A N 1
ATOM 1580 C CA . SER A 1 203 ? -0.885 -6.035 1.069 1 98.69 203 SER A CA 1
ATOM 1581 C C . SER A 1 203 ? -1.656 -6.742 -0.038 1 98.69 203 SER A C 1
ATOM 1583 O O . SER A 1 203 ? -1.573 -7.965 -0.173 1 98.69 203 SER A O 1
ATOM 1585 N N . VAL A 1 204 ? -2.367 -5.969 -0.761 1 98.56 204 VAL A N 1
ATOM 1586 C CA . VAL A 1 204 ? -3.057 -6.418 -1.966 1 98.56 204 VAL A CA 1
ATOM 1587 C C . VAL A 1 204 ? -2.398 -5.805 -3.199 1 98.56 204 VAL A C 1
ATOM 1589 O O . VAL A 1 204 ? -2.26 -4.582 -3.293 1 98.56 204 VAL A O 1
ATOM 1592 N N . CYS A 1 205 ? -2.012 -6.691 -4.043 1 98.56 205 CYS A N 1
ATOM 1593 C CA . CYS A 1 205 ? -1.399 -6.262 -5.297 1 98.56 205 CYS A CA 1
ATOM 1594 C C . CYS A 1 205 ? -2.459 -6.027 -6.367 1 98.56 205 CYS A C 1
ATOM 1596 O O . CYS A 1 205 ? -3.357 -6.852 -6.551 1 98.56 205 CYS A O 1
ATOM 1598 N N . ARG A 1 206 ? -2.377 -4.922 -7.062 1 97.19 206 ARG A N 1
ATOM 1599 C CA . ARG A 1 206 ? -3.432 -4.547 -8 1 97.19 206 ARG A CA 1
ATOM 1600 C C . ARG A 1 206 ? -3.355 -5.379 -9.273 1 97.19 206 ARG A C 1
ATOM 1602 O O . ARG A 1 206 ? -4.367 -5.586 -9.945 1 97.19 206 ARG A O 1
ATOM 1609 N N . GLY A 1 207 ? -2.203 -5.867 -9.695 1 98.38 207 GLY A N 1
ATOM 1610 C CA . GLY A 1 207 ? -2.068 -6.863 -10.742 1 98.38 207 GLY A CA 1
ATOM 1611 C C . GLY A 1 207 ? -1.686 -6.273 -12.086 1 98.38 207 GLY A C 1
ATOM 1612 O O . GLY A 1 207 ? -1.387 -5.082 -12.18 1 98.38 207 GLY A O 1
ATOM 1613 N N . THR A 1 208 ? -1.663 -7.102 -13.133 1 98.62 208 THR A N 1
ATOM 1614 C CA . THR A 1 208 ? -1.102 -6.703 -14.414 1 98.62 208 THR A CA 1
ATOM 1615 C C . THR A 1 208 ? -2.209 -6.422 -15.43 1 98.62 208 THR A C 1
ATOM 1617 O O . THR A 1 208 ? -2.01 -5.672 -16.391 1 98.62 208 THR A O 1
ATOM 1620 N N . SER A 1 209 ? -3.359 -7 -15.273 1 98 209 SER A N 1
ATOM 1621 C CA . SER A 1 209 ? -4.375 -6.949 -16.312 1 98 209 SER A CA 1
ATOM 1622 C C . SER A 1 209 ? -5.215 -5.68 -16.219 1 98 209 SER A C 1
ATOM 1624 O O . SER A 1 209 ? -4.762 -4.598 -16.594 1 98 209 SER A O 1
ATOM 1626 N N . HIS A 1 210 ? -6.441 -5.77 -15.75 1 97.69 210 HIS A N 1
ATOM 1627 C CA . HIS A 1 210 ? -7.305 -4.609 -15.547 1 97.69 210 HIS A CA 1
ATOM 1628 C C . HIS A 1 210 ? -7.273 -4.148 -14.094 1 97.69 210 HIS A C 1
ATOM 1630 O O . HIS A 1 210 ? -6.797 -4.875 -13.219 1 97.69 210 HIS A O 1
ATOM 1636 N N . HIS A 1 211 ? -7.723 -2.945 -13.914 1 97.94 211 HIS A N 1
ATOM 1637 C CA . HIS A 1 211 ? -7.727 -2.334 -12.586 1 97.94 211 HIS A CA 1
ATOM 1638 C C . HIS A 1 211 ? -9.086 -1.731 -12.258 1 97.94 211 HIS A C 1
ATOM 1640 O O . HIS A 1 211 ? -9.906 -1.522 -13.156 1 97.94 211 HIS A O 1
ATOM 1646 N N . ILE A 1 212 ? -9.281 -1.527 -11.055 1 97.12 212 ILE A N 1
ATOM 1647 C CA . ILE A 1 212 ? -10.523 -0.908 -10.602 1 97.12 212 ILE A CA 1
ATOM 1648 C C . ILE A 1 212 ? -10.273 0.561 -10.266 1 97.12 212 ILE A C 1
ATOM 1650 O O . ILE A 1 212 ? -9.312 0.892 -9.578 1 97.12 212 ILE A O 1
ATOM 1654 N N . ALA A 1 213 ? -11.094 1.429 -10.828 1 96.44 213 ALA A N 1
ATOM 1655 C CA . ALA A 1 213 ? -11.141 2.809 -10.359 1 96.44 213 ALA A CA 1
ATOM 1656 C C . ALA A 1 213 ? -11.859 2.902 -9.008 1 96.44 213 ALA A C 1
ATOM 1658 O O . ALA A 1 213 ? -13.086 2.791 -8.945 1 96.44 213 ALA A O 1
ATOM 1659 N N . LEU A 1 214 ? -11.133 3.184 -7.969 1 96.31 214 LEU A N 1
ATOM 1660 C CA . LEU A 1 214 ? -11.664 3.115 -6.613 1 96.31 214 LEU A CA 1
ATOM 1661 C C . LEU A 1 214 ? -12.758 4.156 -6.406 1 96.31 214 LEU A C 1
ATOM 1663 O O . LEU A 1 214 ? -12.523 5.352 -6.582 1 96.31 214 LEU A O 1
ATOM 1667 N N . ASP A 1 215 ? -13.898 3.732 -6.086 1 94.5 215 ASP A N 1
ATOM 1668 C CA . ASP A 1 215 ? -15.047 4.535 -5.68 1 94.5 215 ASP A CA 1
ATOM 1669 C C . ASP A 1 215 ? -15.859 3.822 -4.602 1 94.5 215 ASP A C 1
ATOM 1671 O O . ASP A 1 215 ? -16.656 2.934 -4.902 1 94.5 215 ASP A O 1
ATOM 1675 N N . LEU A 1 216 ? -15.695 4.266 -3.369 1 94 216 LEU A N 1
ATOM 1676 C CA . LEU A 1 216 ? -16.297 3.559 -2.246 1 94 216 LEU A CA 1
ATOM 1677 C C . LEU A 1 216 ? -17.781 3.893 -2.127 1 94 216 LEU A C 1
ATOM 1679 O O . LEU A 1 216 ? -18.484 3.336 -1.279 1 94 216 LEU A O 1
ATOM 1683 N N . SER A 1 217 ? -18.281 4.727 -2.996 1 90.19 217 SER A N 1
ATOM 1684 C CA . SER A 1 217 ? -19.719 5.016 -3.027 1 90.19 217 SER A CA 1
ATOM 1685 C C . SER A 1 217 ? -20.438 4.105 -4.016 1 90.19 217 SER A C 1
ATOM 1687 O O . SER A 1 217 ? -21.672 4.078 -4.051 1 90.19 217 SER A O 1
ATOM 1689 N N . GLN A 1 218 ? -19.656 3.346 -4.719 1 87 218 GLN A N 1
ATOM 1690 C CA . GLN A 1 218 ? -20.219 2.42 -5.691 1 87 218 GLN A CA 1
ATOM 1691 C C . GLN A 1 218 ? -20.719 1.147 -5.012 1 87 218 GLN A C 1
ATOM 1693 O O . GLN A 1 218 ? -20 0.522 -4.242 1 87 218 GLN A O 1
ATOM 1698 N N . THR A 1 219 ? -22 0.592 -5.129 1 83.19 219 THR A N 1
ATOM 1699 C CA . THR A 1 219 ? -22.531 -0.609 -4.496 1 83.19 219 THR A CA 1
ATOM 1700 C C . THR A 1 219 ? -22.656 -1.743 -5.508 1 83.19 219 THR A C 1
ATOM 1702 O O . THR A 1 219 ? -22.688 -2.916 -5.133 1 83.19 219 THR A O 1
ATOM 1705 N N . GLY A 1 220 ? -22.531 -1.54 -6.715 1 83.94 220 GLY A N 1
ATOM 1706 C CA . GLY A 1 220 ? -22.547 -2.535 -7.773 1 83.94 220 GLY A CA 1
ATOM 1707 C C . GLY A 1 220 ? -21.172 -2.766 -8.398 1 83.94 220 GLY A C 1
ATOM 1708 O O . GLY A 1 220 ? -20.156 -2.748 -7.703 1 83.94 220 GLY A O 1
ATOM 1709 N N . ARG A 1 221 ? -21.266 -3.08 -9.602 1 87.69 221 ARG A N 1
ATOM 1710 C CA . ARG A 1 221 ? -20 -3.34 -10.305 1 87.69 221 ARG A CA 1
ATOM 1711 C C . ARG A 1 221 ? -19.141 -2.088 -10.352 1 87.69 221 ARG A C 1
ATOM 1713 O O . ARG A 1 221 ? -19.641 -0.983 -10.562 1 87.69 221 ARG A O 1
ATOM 1720 N N . SER A 1 222 ? -17.938 -2.299 -10.141 1 90.81 222 SER A N 1
ATOM 1721 C CA . SER A 1 222 ? -16.969 -1.207 -10.219 1 90.81 222 SER A CA 1
ATOM 1722 C C . SER A 1 222 ? -16.578 -0.921 -11.656 1 90.81 222 SER A C 1
ATOM 1724 O O . SER A 1 222 ? -16.797 -1.743 -12.547 1 90.81 222 SER A O 1
ATOM 1726 N N . ASN A 1 223 ? -16.047 0.305 -11.891 1 94.62 223 ASN A N 1
ATOM 1727 C CA . ASN A 1 223 ? -15.453 0.649 -13.18 1 94.62 223 ASN A CA 1
ATOM 1728 C C . ASN A 1 223 ? -14.086 -0 -13.352 1 94.62 223 ASN A C 1
ATOM 1730 O O . ASN A 1 223 ? -13.234 0.09 -12.461 1 94.62 223 ASN A O 1
ATOM 1734 N N . PHE A 1 224 ? -13.906 -0.68 -14.5 1 97.12 224 PHE A N 1
ATOM 1735 C CA . PHE A 1 224 ? -12.578 -1.172 -14.852 1 97.12 224 PHE A CA 1
ATOM 1736 C C . PHE A 1 224 ? -11.828 -0.142 -15.688 1 97.12 224 PHE A C 1
ATOM 1738 O O . PHE A 1 224 ? -12.414 0.515 -16.547 1 97.12 224 PHE A O 1
ATOM 1745 N N . VAL A 1 225 ? -10.578 -0 -15.422 1 97.69 225 VAL A N 1
ATOM 1746 C CA . VAL A 1 225 ? -9.695 0.854 -16.203 1 97.69 225 VAL A CA 1
ATOM 1747 C C . VAL A 1 225 ? -8.438 0.081 -16.594 1 97.69 225 VAL A C 1
ATOM 1749 O O . VAL A 1 225 ? -8.172 -0.994 -16.047 1 97.69 225 VAL A O 1
ATOM 1752 N N . ALA A 1 226 ? -7.719 0.602 -17.562 1 96.5 226 ALA A N 1
ATOM 1753 C CA . ALA A 1 226 ? -6.457 0.011 -18 1 96.5 226 ALA A CA 1
ATOM 1754 C C . ALA A 1 226 ? -5.27 0.872 -17.578 1 96.5 226 ALA A C 1
ATOM 1756 O O . ALA A 1 226 ? -4.594 1.466 -18.422 1 96.5 226 ALA A O 1
ATOM 1757 N N . ALA A 1 227 ? -5.031 0.923 -16.328 1 96.56 227 ALA A N 1
ATOM 1758 C CA . ALA A 1 227 ? -3.799 1.542 -15.852 1 96.56 227 ALA A CA 1
ATOM 1759 C C . ALA A 1 227 ? -2.58 0.702 -16.219 1 96.56 227 ALA A C 1
ATOM 1761 O O . ALA A 1 227 ? -2.713 -0.466 -16.594 1 96.56 227 ALA A O 1
ATOM 1762 N N . PRO A 1 228 ? -1.371 1.264 -16.141 1 95.94 228 PRO A N 1
ATOM 1763 C CA . PRO A 1 228 ? -0.185 0.45 -16.422 1 95.94 228 PRO A CA 1
ATOM 1764 C C . PRO A 1 228 ? -0.104 -0.798 -15.547 1 95.94 228 PRO A C 1
ATOM 1766 O O . PRO A 1 228 ? -0.455 -0.75 -14.359 1 95.94 228 PRO A O 1
ATOM 1769 N N . PRO A 1 229 ? 0.362 -1.918 -16.172 1 97.62 229 PRO A N 1
ATOM 1770 C CA . PRO A 1 229 ? 0.545 -3.121 -15.367 1 97.62 229 PRO A CA 1
ATOM 1771 C C . PRO A 1 229 ? 1.471 -2.893 -14.172 1 97.62 229 PRO A C 1
ATOM 1773 O O . PRO A 1 229 ? 2.422 -2.111 -14.266 1 97.62 229 PRO A O 1
ATOM 1776 N N . SER A 1 230 ? 1.18 -3.545 -13.117 1 97.81 230 SER A N 1
ATOM 1777 C CA . SER A 1 230 ? 1.896 -3.287 -11.875 1 97.81 230 SER A CA 1
ATOM 1778 C C . SER A 1 230 ? 2.309 -4.59 -11.195 1 97.81 230 SER A C 1
ATOM 1780 O O . SER A 1 230 ? 1.795 -5.66 -11.523 1 97.81 230 SER A O 1
ATOM 1782 N N . TYR A 1 231 ? 3.291 -4.559 -10.375 1 98.81 231 TYR A N 1
ATOM 1783 C CA . TYR A 1 231 ? 3.705 -5.648 -9.5 1 98.81 231 TYR A CA 1
ATOM 1784 C C . TYR A 1 231 ? 4.289 -5.113 -8.203 1 98.81 231 TYR A C 1
ATOM 1786 O O . TYR A 1 231 ? 4.496 -3.904 -8.062 1 98.81 231 TYR A O 1
ATOM 1794 N N . ASP A 1 232 ? 4.426 -5.941 -7.219 1 98.94 232 ASP A N 1
ATOM 1795 C CA . ASP A 1 232 ? 4.945 -5.535 -5.918 1 98.94 232 ASP A CA 1
ATOM 1796 C C . ASP A 1 232 ? 6.348 -6.09 -5.691 1 98.94 232 ASP A C 1
ATOM 1798 O O . ASP A 1 232 ? 6.637 -7.234 -6.055 1 98.94 232 ASP A O 1
ATOM 1802 N N . ILE A 1 233 ? 7.191 -5.273 -5.113 1 98.94 233 ILE A N 1
ATOM 1803 C CA . ILE A 1 233 ? 8.523 -5.672 -4.684 1 98.94 233 ILE A CA 1
ATOM 1804 C C . ILE A 1 233 ? 8.555 -5.828 -3.162 1 98.94 233 ILE A C 1
ATOM 1806 O O . ILE A 1 233 ? 8.398 -4.848 -2.43 1 98.94 233 ILE A O 1
ATOM 1810 N N . VAL A 1 234 ? 8.758 -7.035 -2.684 1 98.88 234 VAL A N 1
ATOM 1811 C CA . VAL A 1 234 ? 8.75 -7.352 -1.259 1 98.88 234 VAL A CA 1
ATOM 1812 C C . VAL A 1 234 ? 10.18 -7.555 -0.768 1 98.88 234 VAL A C 1
ATOM 1814 O O . VAL A 1 234 ? 10.844 -8.531 -1.139 1 98.88 234 VAL A O 1
ATOM 1817 N N . LEU A 1 235 ? 10.617 -6.641 0.04 1 98.75 235 LEU A N 1
ATOM 1818 C CA . LEU A 1 235 ? 11.961 -6.703 0.605 1 98.75 235 LEU A CA 1
ATOM 1819 C C . LEU A 1 235 ? 11.922 -7.184 2.051 1 98.75 235 LEU A C 1
ATOM 1821 O O . LEU A 1 235 ? 11.18 -6.641 2.871 1 98.75 235 LEU A O 1
ATOM 1825 N N . LEU A 1 236 ? 12.711 -8.219 2.316 1 98.38 236 LEU A N 1
ATOM 1826 C CA . LEU A 1 236 ? 12.727 -8.867 3.623 1 98.38 236 LEU A CA 1
ATOM 1827 C C . LEU A 1 236 ? 14.094 -8.734 4.285 1 98.38 236 LEU A C 1
ATOM 1829 O O . LEU A 1 236 ? 15.094 -9.227 3.754 1 98.38 236 LEU A O 1
ATOM 1833 N N . ASP A 1 237 ? 14.125 -8.047 5.348 1 95.81 237 ASP A N 1
ATOM 1834 C CA . ASP A 1 237 ? 15.328 -8.148 6.172 1 95.81 237 ASP A CA 1
ATOM 1835 C C . ASP A 1 237 ? 15.078 -9.023 7.398 1 95.81 237 ASP A C 1
ATOM 1837 O O . ASP A 1 237 ? 14.164 -9.844 7.402 1 95.81 237 ASP A O 1
ATOM 1841 N N . GLU A 1 238 ? 15.914 -8.984 8.414 1 92.75 238 GLU A N 1
ATOM 1842 C CA . GLU A 1 238 ? 15.836 -9.953 9.508 1 92.75 238 GLU A CA 1
ATOM 1843 C C . GLU A 1 238 ? 14.539 -9.789 10.297 1 92.75 238 GLU A C 1
ATOM 1845 O O . GLU A 1 238 ? 14.094 -10.719 10.961 1 92.75 238 GLU A O 1
ATOM 1850 N N . ARG A 1 239 ? 13.945 -8.664 10.094 1 89.12 239 ARG A N 1
ATOM 1851 C CA . ARG A 1 239 ? 12.812 -8.375 10.977 1 89.12 239 ARG A CA 1
ATOM 1852 C C . ARG A 1 239 ? 11.641 -7.789 10.188 1 89.12 239 ARG A C 1
ATOM 1854 O O . ARG A 1 239 ? 10.484 -8.141 10.438 1 89.12 239 ARG A O 1
ATOM 1861 N N . ASP A 1 240 ? 11.922 -6.98 9.227 1 95.06 240 ASP A N 1
ATOM 1862 C CA . ASP A 1 240 ? 10.906 -6.113 8.641 1 95.06 240 ASP A CA 1
ATOM 1863 C C . ASP A 1 240 ? 10.508 -6.586 7.246 1 95.06 240 ASP A C 1
ATOM 1865 O O . ASP A 1 240 ? 11.289 -7.27 6.574 1 95.06 240 ASP A O 1
ATOM 1869 N N . VAL A 1 241 ? 9.305 -6.328 6.906 1 98.38 241 VAL A N 1
ATOM 1870 C CA . VAL A 1 241 ? 8.766 -6.539 5.566 1 98.38 241 VAL A CA 1
ATOM 1871 C C . VAL A 1 241 ? 8.461 -5.195 4.914 1 98.38 241 VAL A C 1
ATOM 1873 O O . VAL A 1 241 ? 7.637 -4.426 5.418 1 98.38 241 VAL A O 1
ATOM 1876 N N . ILE A 1 242 ? 9.133 -4.914 3.83 1 98.44 242 ILE A N 1
ATOM 1877 C CA . ILE A 1 242 ? 8.891 -3.684 3.088 1 98.44 242 ILE A CA 1
ATOM 1878 C C . ILE A 1 242 ? 8.336 -4.016 1.704 1 98.44 242 ILE A C 1
ATOM 1880 O O . ILE A 1 242 ? 8.977 -4.723 0.924 1 98.44 242 ILE A O 1
ATOM 1884 N N . VAL A 1 243 ? 7.145 -3.512 1.386 1 98.88 243 VAL A N 1
ATOM 1885 C CA . VAL A 1 243 ? 6.496 -3.795 0.109 1 98.88 243 VAL A CA 1
ATOM 1886 C C . VAL A 1 243 ? 6.398 -2.514 -0.715 1 98.88 243 VAL A C 1
ATOM 1888 O O . VAL A 1 243 ? 5.59 -1.632 -0.412 1 98.88 243 VAL A O 1
ATOM 1891 N N . HIS A 1 244 ? 7.18 -2.422 -1.759 1 98.75 244 HIS A N 1
ATOM 1892 C CA . HIS A 1 244 ? 7.098 -1.332 -2.725 1 98.75 244 HIS A CA 1
ATOM 1893 C C . HIS A 1 244 ? 6.117 -1.661 -3.844 1 98.75 244 HIS A C 1
ATOM 1895 O O . HIS A 1 244 ? 6.102 -2.783 -4.352 1 98.75 244 HIS A O 1
ATOM 1901 N N . LYS A 1 245 ? 5.328 -0.649 -4.188 1 98.5 245 LYS A N 1
ATOM 1902 C CA . LYS A 1 245 ? 4.418 -0.815 -5.32 1 98.5 245 LYS A CA 1
ATOM 1903 C C . LYS A 1 245 ? 5 -0.193 -6.586 1 98.5 245 LYS A C 1
ATOM 1905 O O . LYS A 1 245 ? 5.293 1.004 -6.621 1 98.5 245 LYS A O 1
ATOM 1910 N N . TYR A 1 246 ? 5.148 -1.03 -7.574 1 98.44 246 TYR A N 1
ATOM 1911 C CA . TYR A 1 246 ? 5.609 -0.542 -8.867 1 98.44 246 TYR A CA 1
ATOM 1912 C C . TYR A 1 246 ? 4.43 -0.281 -9.805 1 98.44 246 TYR A C 1
ATOM 1914 O O . TYR A 1 246 ? 3.662 -1.194 -10.109 1 98.44 246 TYR A O 1
ATOM 1922 N N . TYR A 1 247 ? 4.379 0.987 -10.375 1 97.44 247 TYR A N 1
ATOM 1923 C CA . TYR A 1 247 ? 3.223 1.362 -11.18 1 97.44 247 TYR A CA 1
ATOM 1924 C C . TYR A 1 247 ? 3.656 1.895 -12.539 1 97.44 247 TYR A C 1
ATOM 1926 O O . TYR A 1 247 ? 2.852 2.48 -13.266 1 97.44 247 TYR A O 1
ATOM 1934 N N . GLY A 1 248 ? 4.906 1.761 -12.867 1 95.75 248 GLY A N 1
ATOM 1935 C CA . GLY A 1 248 ? 5.395 2.201 -14.164 1 95.75 248 GLY A CA 1
ATOM 1936 C C . GLY A 1 248 ? 5.336 3.705 -14.344 1 95.75 248 GLY A C 1
ATOM 1937 O O . GLY A 1 248 ? 5.02 4.191 -15.43 1 95.75 248 GLY A O 1
ATOM 1938 N N . LEU A 1 249 ? 5.602 4.43 -13.305 1 95.5 249 LEU A N 1
ATOM 1939 C CA . LEU A 1 249 ? 5.445 5.879 -13.344 1 95.5 249 LEU A CA 1
ATOM 1940 C C . LEU A 1 249 ? 6.52 6.52 -14.219 1 95.5 249 LEU A C 1
ATOM 1942 O O . LEU A 1 249 ? 6.387 7.672 -14.625 1 95.5 249 LEU A O 1
ATOM 1946 N N . GLU A 1 250 ? 7.566 5.777 -14.508 1 93.88 250 GLU A N 1
ATOM 1947 C CA . GLU A 1 250 ? 8.633 6.305 -15.359 1 93.88 250 GLU A CA 1
ATOM 1948 C C . GLU A 1 250 ? 8.141 6.547 -16.781 1 93.88 250 GLU A C 1
ATOM 1950 O O . GLU A 1 250 ? 8.812 7.199 -17.578 1 93.88 250 GLU A O 1
ATOM 1955 N N . GLN A 1 251 ? 6.973 6.023 -17.078 1 93.44 251 GLN A N 1
ATOM 1956 C CA . GLN A 1 251 ? 6.383 6.262 -18.391 1 93.44 251 GLN A CA 1
ATOM 1957 C C . GLN A 1 251 ? 5.84 7.684 -18.5 1 93.44 251 GLN A C 1
ATOM 1959 O O . GLN A 1 251 ? 5.535 8.148 -19.594 1 93.44 251 GLN A O 1
ATOM 1964 N N . LEU A 1 252 ? 5.633 8.367 -17.375 1 94.62 252 LEU A N 1
ATOM 1965 C CA . LEU A 1 252 ? 5.207 9.758 -17.359 1 94.62 252 LEU A CA 1
ATOM 1966 C C . LEU A 1 252 ? 6.383 10.688 -17.656 1 94.62 252 LEU A C 1
ATOM 1968 O O . LEU A 1 252 ? 7.539 10.266 -17.594 1 94.62 252 LEU A O 1
ATOM 1972 N N . GLU A 1 253 ? 6.012 11.922 -17.938 1 94.06 253 GLU A N 1
ATOM 1973 C CA . GLU A 1 253 ? 7.062 12.914 -18.141 1 94.06 253 GLU A CA 1
ATOM 1974 C C . GLU A 1 253 ? 7.848 13.156 -16.859 1 94.06 253 GLU A C 1
ATOM 1976 O O . GLU A 1 253 ? 7.262 13.383 -15.797 1 94.06 253 GLU A O 1
ATOM 1981 N N . ILE A 1 254 ? 9.156 13.078 -16.984 1 95.69 254 ILE A N 1
ATOM 1982 C CA . ILE A 1 254 ? 10.031 13.391 -15.852 1 95.69 254 ILE A CA 1
ATOM 1983 C C . ILE A 1 254 ? 10.102 14.906 -15.656 1 95.69 254 ILE A C 1
ATOM 1985 O O . ILE A 1 254 ? 10.555 15.633 -16.547 1 95.69 254 ILE A O 1
ATOM 1989 N N . ILE A 1 255 ? 9.703 15.383 -14.523 1 96.31 255 ILE A N 1
ATOM 1990 C C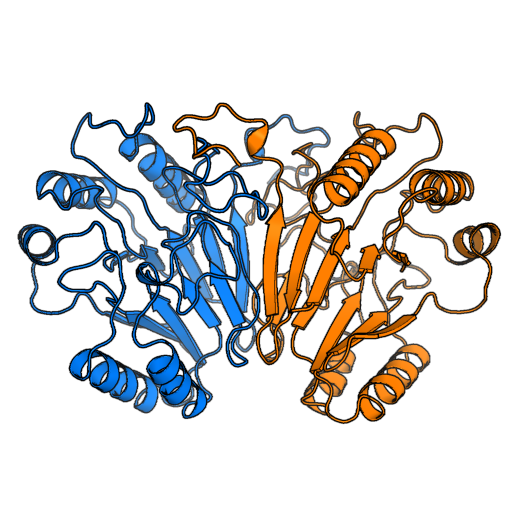A . ILE A 1 255 ? 9.656 16.828 -14.305 1 96.31 255 ILE A CA 1
ATOM 1991 C C . ILE A 1 255 ? 10.953 17.281 -13.641 1 96.31 255 ILE A C 1
ATOM 1993 O O . ILE A 1 255 ? 11.32 18.453 -13.727 1 96.31 255 ILE A O 1
ATOM 1997 N N . ARG A 1 256 ? 11.656 16.391 -12.922 1 94.81 256 ARG A N 1
ATOM 1998 C CA . ARG A 1 256 ? 13 16.594 -12.391 1 94.81 256 ARG A CA 1
ATOM 1999 C C . ARG A 1 256 ? 13.844 15.336 -12.531 1 94.81 256 ARG A C 1
ATOM 2001 O O . ARG A 1 256 ? 13.617 14.344 -11.836 1 94.81 256 ARG A O 1
ATOM 2008 N N . PRO A 1 257 ? 14.812 15.414 -13.367 1 92.25 257 PRO A N 1
ATOM 2009 C CA . PRO A 1 257 ? 15.625 14.219 -13.57 1 92.25 257 PRO A CA 1
ATOM 2010 C C . PRO A 1 257 ? 16.484 13.867 -12.359 1 92.25 257 PRO A C 1
ATOM 2012 O O . PRO A 1 257 ? 16.953 14.758 -11.648 1 92.25 257 PRO A O 1
ATOM 2015 N N . GLY A 1 258 ? 16.547 12.594 -12.188 1 90.06 258 GLY A N 1
ATOM 2016 C CA . GLY A 1 258 ? 17.469 12.102 -11.172 1 90.06 258 GLY A CA 1
ATOM 2017 C C . GLY A 1 258 ? 18.906 11.984 -11.672 1 90.06 258 GLY A C 1
ATOM 2018 O O . GLY A 1 258 ? 19.203 12.406 -12.789 1 90.06 258 GLY A O 1
ATOM 2019 N N . ASP A 1 259 ? 19.703 11.547 -10.781 1 85.69 259 ASP A N 1
ATOM 2020 C CA . ASP A 1 259 ? 21.109 11.328 -11.141 1 85.69 259 ASP A CA 1
ATOM 2021 C C . ASP A 1 259 ? 21.25 10.109 -12.055 1 85.69 259 ASP A C 1
ATOM 2023 O O . ASP A 1 259 ? 20.453 9.172 -11.984 1 85.69 259 ASP A O 1
ATOM 2027 N N . PRO A 1 260 ? 22.188 10.07 -12.922 1 79.88 260 PRO A N 1
ATOM 2028 C CA . PRO A 1 260 ? 22.453 8.883 -13.734 1 79.88 260 PRO A CA 1
ATOM 2029 C C . PRO A 1 260 ? 22.844 7.664 -12.898 1 79.88 260 PRO A C 1
ATOM 2031 O O . PRO A 1 260 ? 23.516 7.801 -11.875 1 79.88 260 PRO A O 1
ATOM 2034 N N . LYS A 1 261 ? 22.453 6.512 -13.344 1 75.81 261 LYS A N 1
ATOM 2035 C CA . LYS A 1 261 ? 22.703 5.254 -12.648 1 75.81 261 LYS A CA 1
ATOM 2036 C C . LYS A 1 261 ? 24.141 4.77 -12.883 1 75.81 261 LYS A C 1
ATOM 2038 O O . LYS A 1 261 ? 24.719 5.035 -13.938 1 75.81 261 LYS A O 1
ATOM 2043 N N . MET B 1 1 ? -17.734 1.6 12.031 1 93.12 1 MET B N 1
ATOM 2044 C CA . MET B 1 1 ? -16.594 1.796 11.148 1 93.12 1 MET B CA 1
ATOM 2045 C C . MET B 1 1 ? -16.141 3.252 11.156 1 93.12 1 MET B C 1
ATOM 2047 O O . MET B 1 1 ? -16.969 4.164 11.062 1 93.12 1 MET B O 1
ATOM 2051 N N . LYS B 1 2 ? -14.922 3.502 11.492 1 98.38 2 LYS B N 1
ATOM 2052 C CA . LYS B 1 2 ? -14.367 4.852 11.422 1 98.38 2 LYS B CA 1
ATOM 2053 C C . LYS B 1 2 ? -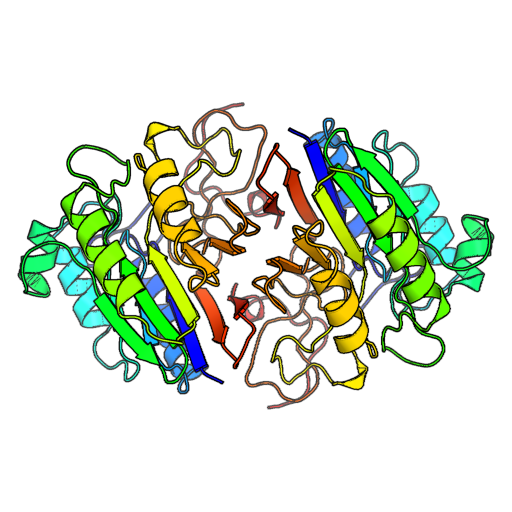13.531 5.039 10.148 1 98.38 2 LYS B C 1
ATOM 2055 O O . LYS B 1 2 ? -12.977 4.074 9.625 1 98.38 2 LYS B O 1
ATOM 2060 N N . LYS B 1 3 ? -13.547 6.258 9.727 1 98.62 3 LYS B N 1
ATOM 2061 C CA . LYS B 1 3 ? -12.883 6.578 8.469 1 98.62 3 LYS B CA 1
ATOM 2062 C C . LYS B 1 3 ? -11.969 7.789 8.617 1 98.62 3 LYS B C 1
ATOM 2064 O O . LYS B 1 3 ? -12.43 8.883 8.961 1 98.62 3 LYS B O 1
ATOM 2069 N N . LEU B 1 4 ? -10.641 7.574 8.32 1 98.88 4 LEU B N 1
ATOM 2070 C CA . LEU B 1 4 ? -9.648 8.641 8.25 1 98.88 4 LEU B CA 1
ATOM 2071 C C . LEU B 1 4 ? -9.148 8.836 6.824 1 98.88 4 LEU B C 1
ATOM 2073 O O . LEU B 1 4 ? -9.016 7.863 6.074 1 98.88 4 LEU B O 1
ATOM 2077 N N . ILE B 1 5 ? -8.852 10.047 6.488 1 98.94 5 ILE B N 1
ATOM 2078 C CA . ILE B 1 5 ? -8.18 10.352 5.227 1 98.94 5 ILE B CA 1
ATOM 2079 C C . ILE B 1 5 ? -6.785 10.891 5.504 1 98.94 5 ILE B C 1
ATOM 2081 O O . ILE B 1 5 ? -6.617 11.82 6.301 1 98.94 5 ILE B O 1
ATOM 2085 N N . GLN B 1 6 ? -5.809 10.281 4.914 1 98.94 6 GLN B N 1
ATOM 2086 C CA . GLN B 1 6 ? -4.461 10.836 5.016 1 98.94 6 GLN B CA 1
ATOM 2087 C C . GLN B 1 6 ? -4.078 11.586 3.742 1 98.94 6 GLN B C 1
ATOM 2089 O O . GLN B 1 6 ? -4.129 11.031 2.645 1 98.94 6 GLN B O 1
ATOM 2094 N N . VAL B 1 7 ? -3.748 12.789 3.869 1 98.88 7 VAL B N 1
ATOM 2095 C CA . VAL B 1 7 ? -3.119 13.625 2.855 1 98.88 7 VAL B CA 1
ATOM 2096 C C . VAL B 1 7 ? -1.691 13.969 3.279 1 98.88 7 VAL B C 1
ATOM 2098 O O . VAL B 1 7 ? -1.416 14.141 4.469 1 98.88 7 VAL B O 1
ATOM 2101 N N . THR B 1 8 ? -0.777 14.031 2.316 1 98.88 8 THR B N 1
ATOM 2102 C CA . THR B 1 8 ? 0.583 14.344 2.742 1 98.88 8 THR B CA 1
ATOM 2103 C C . THR B 1 8 ? 1.348 15.055 1.63 1 98.88 8 THR B C 1
ATOM 2105 O O . THR B 1 8 ? 0.943 15.016 0.466 1 98.88 8 THR B O 1
ATOM 2108 N N . ASP B 1 9 ? 2.357 15.828 1.961 1 98.75 9 ASP B N 1
ATOM 2109 C CA . ASP B 1 9 ? 3.385 16.375 1.085 1 98.75 9 ASP B CA 1
ATOM 2110 C C . ASP B 1 9 ? 2.768 17.281 0.017 1 98.75 9 ASP B C 1
ATOM 2112 O O . ASP B 1 9 ? 3.053 17.125 -1.172 1 98.75 9 ASP B O 1
ATOM 2116 N N . PRO B 1 10 ? 1.977 18.219 0.435 1 98.75 10 PRO B N 1
ATOM 2117 C CA . PRO B 1 10 ? 1.429 19.141 -0.574 1 98.75 10 PRO B CA 1
ATOM 2118 C C . PRO B 1 10 ? 2.471 20.109 -1.114 1 98.75 10 PRO B C 1
ATOM 2120 O O . PRO B 1 10 ? 2.312 20.641 -2.219 1 98.75 10 PRO B O 1
ATOM 2123 N N . HIS B 1 11 ? 3.461 20.5 -0.341 1 98.56 11 HIS B N 1
ATOM 2124 C CA . HIS B 1 11 ? 4.57 21.344 -0.76 1 98.56 11 HIS B CA 1
ATOM 2125 C C . HIS B 1 11 ? 4.066 22.672 -1.322 1 98.56 11 HIS B C 1
ATOM 2127 O O . HIS B 1 11 ? 4.527 23.125 -2.375 1 98.56 11 HIS B O 1
ATOM 2133 N N . LEU B 1 12 ? 3.182 23.297 -0.624 1 98.56 12 LEU B N 1
ATOM 2134 C CA . LEU B 1 12 ? 2.678 24.594 -1.057 1 98.56 12 LEU B CA 1
ATOM 2135 C C . LEU B 1 12 ? 3.795 25.625 -1.087 1 98.56 12 LEU B C 1
ATOM 2137 O O . LEU B 1 12 ? 4.707 25.578 -0.259 1 98.56 12 LEU B O 1
ATOM 2141 N N . MET B 1 13 ? 3.736 26.625 -1.993 1 96.75 13 MET B N 1
ATOM 2142 C CA . MET B 1 13 ? 4.789 27.609 -2.195 1 96.75 13 MET B CA 1
ATOM 2143 C C . MET B 1 13 ? 4.211 29.031 -2.18 1 96.75 13 MET B C 1
ATOM 2145 O O . MET B 1 13 ? 4.867 29.969 -2.621 1 96.75 13 MET B O 1
ATOM 2149 N N . GLY B 1 14 ? 3.057 29.203 -1.693 1 92.75 14 GLY B N 1
ATOM 2150 C CA . GLY B 1 14 ? 2.357 30.469 -1.837 1 92.75 14 GLY B CA 1
ATOM 2151 C C . GLY B 1 14 ? 1.622 30.594 -3.158 1 92.75 14 GLY B C 1
ATOM 2152 O O . GLY B 1 14 ? 1.834 29.797 -4.074 1 92.75 14 GLY B O 1
ATOM 2153 N N . ARG B 1 15 ? 0.814 31.625 -3.232 1 90.62 15 ARG B N 1
ATOM 2154 C CA . ARG B 1 15 ? -0.041 31.781 -4.402 1 90.62 15 ARG B CA 1
ATOM 2155 C C . ARG B 1 15 ? 0.791 31.938 -5.676 1 90.62 15 ARG B C 1
ATOM 2157 O O . ARG B 1 15 ? 1.711 32.75 -5.73 1 90.62 15 ARG B O 1
ATOM 2164 N N . GLY B 1 16 ? 0.523 31.062 -6.617 1 90.25 16 GLY B N 1
ATOM 2165 C CA . GLY B 1 16 ? 1.17 31.125 -7.918 1 90.25 16 GLY B CA 1
ATOM 2166 C C . GLY B 1 16 ? 2.482 30.359 -7.965 1 90.25 16 GLY B C 1
ATOM 2167 O O . GLY B 1 16 ? 3.084 30.219 -9.031 1 90.25 16 GLY B O 1
ATOM 2168 N N . GLY B 1 17 ? 2.938 29.875 -6.855 1 93.12 17 GLY B N 1
ATOM 2169 C CA . GLY B 1 17 ? 4.18 29.109 -6.828 1 93.12 17 GLY B CA 1
ATOM 2170 C C . GLY B 1 17 ? 4.078 27.781 -7.539 1 93.12 17 GLY B C 1
ATOM 2171 O O . GLY B 1 17 ? 3.059 27.094 -7.441 1 93.12 17 GLY B O 1
ATOM 2172 N N . LYS B 1 18 ? 5.191 27.453 -8.344 1 94.94 18 LYS B N 1
ATOM 2173 C CA . LYS B 1 18 ? 5.262 26.188 -9.055 1 94.94 18 LYS B CA 1
ATOM 2174 C C . LYS B 1 18 ? 6.457 25.359 -8.594 1 94.94 18 LYS B C 1
ATOM 2176 O O . LYS B 1 18 ? 7.516 25.906 -8.281 1 94.94 18 LYS B O 1
ATOM 2181 N N . PHE B 1 19 ? 6.262 24.141 -8.516 1 94.12 19 PHE B N 1
ATOM 2182 C CA . PHE B 1 19 ? 7.301 23.188 -8.172 1 94.12 19 PHE B CA 1
ATOM 2183 C C . PHE B 1 19 ? 7.625 22.297 -9.359 1 94.12 19 PHE B C 1
ATOM 2185 O O . PHE B 1 19 ? 6.855 21.391 -9.695 1 94.12 19 PHE B O 1
ATOM 2192 N N . HIS B 1 20 ? 8.758 22.516 -9.961 1 94.5 20 HIS B N 1
ATOM 2193 C CA . HIS B 1 20 ? 9.164 21.766 -11.148 1 94.5 20 HIS B CA 1
ATOM 2194 C C . HIS B 1 20 ? 8.031 21.703 -12.172 1 94.5 20 HIS B C 1
ATOM 2196 O O . HIS B 1 20 ? 7.719 20.625 -12.68 1 94.5 20 HIS B O 1
ATOM 2202 N N . GLY B 1 21 ? 7.352 22.781 -12.344 1 94.31 21 GLY B N 1
ATOM 2203 C CA . GLY B 1 21 ? 6.352 22.922 -13.383 1 94.31 21 GLY B CA 1
ATOM 2204 C C . GLY B 1 21 ? 4.957 22.547 -12.93 1 94.31 21 GLY B C 1
ATOM 2205 O O . GLY B 1 21 ? 3.973 22.844 -13.617 1 94.31 21 GLY B O 1
ATOM 2206 N N . ILE B 1 22 ? 4.816 21.969 -11.75 1 96.31 22 ILE B N 1
ATOM 2207 C CA . ILE B 1 22 ? 3.48 21.609 -11.289 1 96.31 22 ILE B CA 1
ATOM 2208 C C . ILE B 1 22 ? 2.979 22.672 -10.312 1 96.31 22 ILE B C 1
ATOM 2210 O O . ILE B 1 22 ? 3.773 23.406 -9.727 1 96.31 22 ILE B O 1
ATOM 2214 N N . ASP B 1 23 ? 1.635 22.734 -10.211 1 97.56 23 ASP B N 1
ATOM 2215 C CA . ASP B 1 23 ? 0.985 23.641 -9.273 1 97.56 23 ASP B CA 1
ATOM 2216 C C . ASP B 1 23 ? 0.506 22.906 -8.031 1 97.56 23 ASP B C 1
ATOM 2218 O O . ASP B 1 23 ? -0.564 22.297 -8.039 1 97.56 23 ASP B O 1
ATOM 2222 N N . PRO B 1 24 ? 1.282 23.016 -6.945 1 98 24 PRO B N 1
ATOM 2223 C CA . PRO B 1 24 ? 0.919 22.266 -5.742 1 98 24 PRO B CA 1
ATOM 2224 C C . PRO B 1 24 ? -0.456 22.641 -5.199 1 98 24 PRO B C 1
ATOM 2226 O O . PRO B 1 24 ? -1.174 21.797 -4.668 1 98 24 PRO B O 1
ATOM 2229 N N . GLU B 1 25 ? -0.791 23.891 -5.332 1 97.94 25 GLU B N 1
ATOM 2230 C CA . GLU B 1 25 ? -2.098 24.328 -4.848 1 97.94 25 GLU B CA 1
ATOM 2231 C C . GLU B 1 25 ? -3.227 23.641 -5.605 1 97.94 25 GLU B C 1
ATOM 2233 O O . GLU B 1 25 ? -4.18 23.141 -5 1 97.94 25 GLU B O 1
ATOM 2238 N N . GLU B 1 26 ? -3.146 23.688 -6.891 1 97.69 26 GLU B N 1
ATOM 2239 C CA . GLU B 1 26 ? -4.176 23.062 -7.707 1 97.69 26 GLU B CA 1
ATOM 2240 C C . GLU B 1 26 ? -4.305 21.562 -7.387 1 97.69 26 GLU B C 1
ATOM 2242 O O . GLU B 1 26 ? -5.414 21.047 -7.293 1 97.69 26 GLU B O 1
ATOM 2247 N N . ARG B 1 27 ? -3.229 20.953 -7.18 1 98 27 ARG B N 1
ATOM 2248 C CA . ARG B 1 27 ? -3.209 19.516 -6.902 1 98 27 ARG B CA 1
ATOM 2249 C C . ARG B 1 27 ? -3.826 19.203 -5.543 1 98 27 ARG B C 1
ATOM 2251 O O . ARG B 1 27 ? -4.625 18.281 -5.414 1 98 27 ARG B O 1
ATOM 2258 N N . LEU B 1 28 ? -3.463 19.969 -4.547 1 98.5 28 LEU B N 1
ATOM 2259 C CA . LEU B 1 28 ? -4.066 19.781 -3.234 1 98.5 28 LEU B CA 1
ATOM 2260 C C . LEU B 1 28 ? -5.562 20.078 -3.275 1 98.5 28 LEU B C 1
ATOM 2262 O O . LEU B 1 28 ? -6.363 19.344 -2.693 1 98.5 28 LEU B O 1
ATOM 2266 N N . ARG B 1 29 ? -5.922 21.156 -3.914 1 97.62 29 ARG B N 1
ATOM 2267 C CA . ARG B 1 29 ? -7.324 21.531 -4.027 1 97.62 29 ARG B CA 1
ATOM 2268 C C . ARG B 1 29 ? -8.148 20.422 -4.664 1 97.62 29 ARG B C 1
ATOM 2270 O O . ARG B 1 29 ? -9.242 20.109 -4.199 1 97.62 29 ARG B O 1
ATOM 2277 N N . GLU B 1 30 ? -7.586 19.875 -5.711 1 97.06 30 GLU B N 1
ATOM 2278 C CA . GLU B 1 30 ? -8.258 18.766 -6.375 1 97.06 30 GLU B CA 1
ATOM 2279 C C . GLU B 1 30 ? -8.516 17.609 -5.406 1 97.06 30 GLU B C 1
ATOM 2281 O O . GLU B 1 30 ? -9.609 17.047 -5.383 1 97.06 30 GLU B O 1
ATOM 2286 N N . CYS B 1 31 ? -7.574 17.266 -4.625 1 97.81 31 CYS B N 1
ATOM 2287 C CA . CYS B 1 31 ? -7.707 16.188 -3.654 1 97.81 31 CYS B CA 1
ATOM 2288 C C . CYS B 1 31 ? -8.742 16.531 -2.588 1 97.81 31 CYS B C 1
ATOM 2290 O O . CYS B 1 31 ? -9.617 15.719 -2.283 1 97.81 31 CYS B O 1
ATOM 2292 N N . LEU B 1 32 ? -8.648 17.719 -2.053 1 98.31 32 LEU B N 1
ATOM 2293 C CA . LEU B 1 32 ? -9.555 18.125 -0.982 1 98.31 32 LEU B CA 1
ATOM 2294 C C . LEU B 1 32 ? -11 18.188 -1.48 1 98.31 32 LEU B C 1
ATOM 2296 O O . LEU B 1 32 ? -11.922 17.797 -0.765 1 98.31 32 LEU B O 1
ATOM 2300 N N . LEU B 1 33 ? -11.18 18.688 -2.693 1 97.06 33 LEU B N 1
ATOM 2301 C CA . LEU B 1 33 ? -12.516 18.719 -3.27 1 97.06 33 LEU B CA 1
ATOM 2302 C C . LEU B 1 33 ? -13.055 17.297 -3.475 1 97.06 33 LEU B C 1
ATOM 2304 O O . LEU B 1 33 ? -14.227 17.031 -3.186 1 97.06 33 LEU B O 1
ATOM 2308 N N . HIS B 1 34 ? -12.211 16.438 -3.967 1 97.5 34 HIS B N 1
ATOM 2309 C CA . HIS B 1 34 ? -12.625 15.055 -4.148 1 97.5 34 HIS B CA 1
ATOM 2310 C C . HIS B 1 34 ? -13.008 14.414 -2.814 1 97.5 34 HIS B C 1
ATOM 2312 O O . HIS B 1 34 ? -14.008 13.703 -2.725 1 97.5 34 HIS B O 1
ATOM 2318 N N . ILE B 1 35 ? -12.234 14.625 -1.795 1 98.25 35 ILE B N 1
ATOM 2319 C CA . ILE B 1 35 ? -12.484 14.086 -0.462 1 98.25 35 ILE B CA 1
ATOM 2320 C C . ILE B 1 35 ? -13.828 14.594 0.055 1 98.25 35 ILE B C 1
ATOM 2322 O O . ILE B 1 35 ? -14.641 13.812 0.559 1 98.25 35 ILE B O 1
ATOM 2326 N N . ALA B 1 36 ? -14.039 15.875 -0.055 1 97.88 36 ALA B N 1
ATOM 2327 C CA . ALA B 1 36 ? -15.289 16.469 0.424 1 97.88 36 ALA B CA 1
ATOM 2328 C C . ALA B 1 36 ? -16.5 15.852 -0.279 1 97.88 36 ALA B C 1
ATOM 2330 O O . ALA B 1 36 ? -17.531 15.633 0.343 1 97.88 36 ALA B O 1
ATOM 2331 N N . GLU B 1 37 ? -16.344 15.602 -1.496 1 96.56 37 GLU B N 1
ATOM 2332 C CA . GLU B 1 37 ? -17.438 15.094 -2.307 1 96.56 37 GLU B CA 1
ATOM 2333 C C . GLU B 1 37 ? -17.672 13.602 -2.072 1 96.56 37 GLU B C 1
ATOM 2335 O O . GLU B 1 37 ? -18.812 13.148 -2.002 1 96.56 37 GLU B O 1
ATOM 2340 N N . ASN B 1 38 ? -16.672 12.875 -1.93 1 96.56 38 ASN B N 1
ATOM 2341 C CA . ASN B 1 38 ? -16.781 11.422 -1.993 1 96.56 38 ASN B CA 1
ATOM 2342 C C . ASN B 1 38 ? -16.672 10.789 -0.61 1 96.56 38 ASN B C 1
ATOM 2344 O O . ASN B 1 38 ? -17.031 9.617 -0.424 1 96.56 38 ASN B O 1
ATOM 2348 N N . HIS B 1 39 ? -16.203 11.539 0.341 1 97.69 39 HIS B N 1
ATOM 2349 C CA . HIS B 1 39 ? -16.016 11.008 1.689 1 97.69 39 HIS B CA 1
ATOM 2350 C C . HIS B 1 39 ? -16.578 11.969 2.732 1 97.69 39 HIS B C 1
ATOM 2352 O O . HIS B 1 39 ? -15.898 12.305 3.701 1 97.69 39 HIS B O 1
ATOM 2358 N N . PRO B 1 40 ? -17.797 12.383 2.592 1 96.81 40 PRO B N 1
ATOM 2359 C CA . PRO B 1 40 ? -18.391 13.273 3.598 1 96.81 40 PRO B CA 1
ATOM 2360 C C . PRO B 1 40 ? -18.516 12.609 4.969 1 96.81 40 PRO B C 1
ATOM 2362 O O . PRO B 1 40 ? -18.719 13.289 5.973 1 96.81 40 PRO B O 1
ATOM 2365 N N . ASP B 1 41 ? -18.344 11.305 4.996 1 97.38 41 ASP B N 1
ATOM 2366 C CA . ASP B 1 41 ? -18.484 10.531 6.223 1 97.38 41 ASP B CA 1
ATOM 2367 C C . ASP B 1 41 ? -17.141 10.352 6.926 1 97.38 41 ASP B C 1
ATOM 2369 O O . ASP B 1 41 ? -17.062 9.664 7.941 1 97.38 41 ASP B O 1
ATOM 2373 N N . ALA B 1 42 ? -16.094 10.945 6.387 1 98.5 42 ALA B N 1
ATOM 2374 C CA . ALA B 1 42 ? -14.797 10.836 7.047 1 98.5 42 ALA B CA 1
ATOM 2375 C C . ALA B 1 42 ? -14.828 11.477 8.43 1 98.5 42 ALA B C 1
ATOM 2377 O O . ALA B 1 42 ? -15.414 12.547 8.609 1 98.5 42 ALA B O 1
ATOM 2378 N N . ASP B 1 43 ? -14.211 10.797 9.391 1 98.88 43 ASP B N 1
ATOM 2379 C CA . ASP B 1 43 ? -14.172 11.305 10.758 1 98.88 43 ASP B CA 1
ATOM 2380 C C . ASP B 1 43 ? -13.102 12.383 10.914 1 98.88 43 ASP B C 1
ATOM 2382 O O . ASP B 1 43 ? -13.234 13.281 11.75 1 98.88 43 ASP B O 1
ATOM 2386 N N . ALA B 1 44 ? -12.023 12.281 10.109 1 98.88 44 ALA B N 1
ATOM 2387 C CA . ALA B 1 44 ? -10.953 13.266 10.164 1 98.88 44 ALA B CA 1
ATOM 2388 C C . ALA B 1 44 ? -10.062 13.18 8.922 1 98.88 44 ALA B C 1
ATOM 2390 O O . ALA B 1 44 ? -9.969 12.117 8.297 1 98.88 44 ALA B O 1
ATOM 2391 N N . ILE B 1 45 ? -9.461 14.25 8.57 1 98.88 45 ILE B N 1
ATOM 2392 C CA . ILE B 1 45 ? -8.352 14.328 7.625 1 98.88 45 ILE B CA 1
ATOM 2393 C C . ILE B 1 45 ? -7.051 14.586 8.375 1 98.88 45 ILE B C 1
ATOM 2395 O O . ILE B 1 45 ? -6.988 15.469 9.234 1 98.88 45 ILE B O 1
ATOM 2399 N N . ILE B 1 46 ? -6.094 13.812 8.18 1 98.94 46 ILE B N 1
ATOM 2400 C CA . ILE B 1 46 ? -4.762 14 8.742 1 98.94 46 ILE B CA 1
ATOM 2401 C C . ILE B 1 46 ? -3.783 14.391 7.637 1 98.94 46 ILE B C 1
ATOM 2403 O O . ILE B 1 46 ? -3.602 13.648 6.668 1 98.94 46 ILE B O 1
ATOM 2407 N N . VAL B 1 47 ? -3.168 15.539 7.699 1 98.94 47 VAL B N 1
ATOM 2408 C CA . VAL B 1 47 ? -2.141 15.977 6.762 1 98.94 47 VAL B CA 1
ATOM 2409 C C . VAL B 1 47 ? -0.758 15.805 7.387 1 98.94 47 VAL B C 1
ATOM 2411 O O . VAL B 1 47 ? -0.405 16.516 8.328 1 98.94 47 VAL B O 1
ATOM 2414 N N . THR B 1 48 ? 0.041 14.875 6.793 1 98.75 48 THR B N 1
ATOM 2415 C CA . THR B 1 48 ? 1.21 14.383 7.516 1 98.75 48 THR B CA 1
ATOM 2416 C C . THR B 1 48 ? 2.48 15.062 7.016 1 98.75 48 THR B C 1
ATOM 2418 O O . THR B 1 48 ? 3.469 14.391 6.707 1 98.75 48 THR B O 1
ATOM 2421 N N . GLY B 1 49 ? 2.463 16.375 6.949 1 98.5 49 GLY B N 1
ATOM 2422 C CA . GLY B 1 49 ? 3.686 17.156 6.887 1 98.5 49 GLY B CA 1
ATOM 2423 C C . GLY B 1 49 ? 4.094 17.516 5.473 1 98.5 49 GLY B C 1
ATOM 2424 O O . GLY B 1 49 ? 3.396 17.172 4.516 1 98.5 49 GLY B O 1
ATOM 2425 N N . ASP B 1 50 ? 5.242 18.328 5.402 1 98.44 50 ASP B N 1
ATOM 2426 C CA . ASP B 1 50 ? 5.68 19 4.184 1 98.44 50 ASP B CA 1
ATOM 2427 C C . ASP B 1 50 ? 4.547 19.812 3.566 1 98.44 50 ASP B C 1
ATOM 2429 O O . ASP B 1 50 ? 4.281 19.719 2.367 1 98.44 50 ASP B O 1
ATOM 2433 N N . LEU B 1 51 ? 3.938 20.516 4.508 1 98.75 51 LEU B N 1
ATOM 2434 C CA . LEU B 1 51 ? 2.84 21.391 4.129 1 98.75 51 LEU B CA 1
ATOM 2435 C C . LEU B 1 51 ? 3.316 22.469 3.164 1 98.75 51 LEU B C 1
ATOM 2437 O O . LEU B 1 51 ? 2.637 22.781 2.182 1 98.75 51 LEU B O 1
ATOM 2441 N N . ALA B 1 52 ? 4.469 23 3.469 1 98.12 52 ALA B N 1
ATOM 2442 C CA . ALA B 1 52 ? 5.156 24 2.654 1 98.12 52 ALA B CA 1
ATOM 2443 C C . ALA B 1 52 ? 6.422 23.406 2.029 1 98.12 52 ALA B C 1
ATOM 2445 O O . ALA B 1 52 ? 7.004 22.469 2.561 1 98.12 52 ALA B O 1
ATOM 2446 N N . ASP B 1 53 ? 6.789 24 0.893 1 97.56 53 ASP B N 1
ATOM 2447 C CA . ASP B 1 53 ? 8.008 23.516 0.252 1 97.56 53 ASP B CA 1
ATOM 2448 C C . ASP B 1 53 ? 9.25 24.125 0.901 1 97.56 53 ASP B C 1
ATOM 2450 O O . ASP B 1 53 ? 10.289 23.469 1.005 1 97.56 53 ASP B O 1
ATOM 2454 N N . ASN B 1 54 ? 9.117 25.406 1.326 1 95.5 54 ASN B N 1
ATOM 2455 C CA . ASN B 1 54 ? 10.273 26.078 1.907 1 95.5 54 ASN B CA 1
ATOM 2456 C C . ASN B 1 54 ? 9.938 26.719 3.25 1 95.5 54 ASN B C 1
ATOM 2458 O O . ASN B 1 54 ? 10.625 27.625 3.701 1 95.5 54 ASN B O 1
ATOM 2462 N N . GLY B 1 55 ? 8.82 26.391 3.787 1 96.5 55 GLY B N 1
ATOM 2463 C CA . GLY B 1 55 ? 8.438 26.859 5.105 1 96.5 55 GLY B CA 1
ATOM 2464 C C . GLY B 1 55 ? 8.016 28.312 5.125 1 96.5 55 GLY B C 1
ATOM 2465 O O . GLY B 1 55 ? 8.117 28.984 6.156 1 96.5 55 GLY B O 1
ATOM 2466 N N . GLU B 1 56 ? 7.547 28.797 4.047 1 95.88 56 GLU B N 1
ATOM 2467 C CA . GLU B 1 56 ? 7.141 30.203 3.965 1 95.88 56 GLU B CA 1
ATOM 2468 C C . GLU B 1 56 ? 5.785 30.422 4.629 1 95.88 56 GLU B C 1
ATOM 2470 O O . GLU B 1 56 ? 4.887 29.594 4.512 1 95.88 56 GLU B O 1
ATOM 2475 N N . VAL B 1 57 ? 5.633 31.562 5.238 1 98.25 57 VAL B N 1
ATOM 2476 C CA . VAL B 1 57 ? 4.383 31.922 5.898 1 98.25 57 VAL B CA 1
ATOM 2477 C C . VAL B 1 57 ? 3.236 31.891 4.887 1 98.25 57 VAL B C 1
ATOM 2479 O O . VAL B 1 57 ? 2.141 31.422 5.195 1 98.25 57 VAL B O 1
ATOM 2482 N N . ALA B 1 58 ? 3.512 32.344 3.688 1 98.19 58 ALA B N 1
ATOM 2483 C CA . ALA B 1 58 ? 2.494 32.438 2.643 1 98.19 58 ALA B CA 1
ATOM 2484 C C . ALA B 1 58 ? 1.928 31.062 2.322 1 98.19 58 ALA B C 1
ATOM 2486 O O . ALA B 1 58 ? 0.746 30.922 1.994 1 98.19 58 ALA B O 1
ATOM 2487 N N . ALA B 1 59 ? 2.695 30.047 2.379 1 98.44 59 ALA B N 1
ATOM 2488 C CA . ALA B 1 59 ? 2.25 28.672 2.111 1 98.44 59 ALA B CA 1
ATOM 2489 C C . ALA B 1 59 ? 1.223 28.219 3.145 1 98.44 59 ALA B C 1
ATOM 2491 O O . ALA B 1 59 ? 0.226 27.578 2.799 1 98.44 59 ALA B O 1
ATOM 2492 N N . TYR B 1 60 ? 1.447 28.562 4.371 1 98.62 60 TYR B N 1
ATOM 2493 C CA . TYR B 1 60 ? 0.534 28.172 5.441 1 98.62 60 TYR B CA 1
ATOM 2494 C C . TYR B 1 60 ? -0.767 28.953 5.363 1 98.62 60 TYR B C 1
ATOM 2496 O O . TYR B 1 60 ? -1.84 28.438 5.668 1 98.62 60 TYR B O 1
ATOM 2504 N N . GLN B 1 61 ? -0.644 30.234 5.023 1 98.31 61 GLN B N 1
ATOM 2505 C CA . GLN B 1 61 ? -1.854 31.016 4.793 1 98.31 61 GLN B CA 1
ATOM 2506 C C . GLN B 1 61 ? -2.707 30.391 3.689 1 98.31 61 GLN B C 1
ATOM 2508 O O . GLN B 1 61 ? -3.928 30.281 3.826 1 98.31 61 GLN B O 1
ATOM 2513 N N . GLN B 1 62 ? -2.004 30.062 2.674 1 97.81 62 GLN B N 1
ATOM 2514 C CA . GLN B 1 62 ? -2.676 29.391 1.562 1 97.81 62 GLN B CA 1
ATOM 2515 C C . GLN B 1 62 ? -3.35 28.109 2.021 1 97.81 62 GLN B C 1
ATOM 2517 O O . GLN B 1 62 ? -4.488 27.828 1.645 1 97.81 62 GLN B O 1
ATOM 2522 N N . LEU B 1 63 ? -2.668 27.297 2.758 1 98.44 63 LEU B N 1
ATOM 2523 C CA . LEU B 1 63 ? -3.221 26.062 3.293 1 98.44 63 LEU B CA 1
ATOM 2524 C C . LEU B 1 63 ? -4.473 26.328 4.117 1 98.44 63 LEU B C 1
ATOM 2526 O O . LEU B 1 63 ? -5.484 25.641 3.965 1 98.44 63 LEU B O 1
ATOM 2530 N N . LYS B 1 64 ? -4.391 27.234 5.004 1 98.06 64 LYS B N 1
ATOM 2531 C CA . LYS B 1 64 ? -5.527 27.609 5.84 1 98.06 64 LYS B CA 1
ATOM 2532 C C . LYS B 1 64 ? -6.746 27.969 4.992 1 98.06 64 LYS B C 1
ATOM 2534 O O . LYS B 1 64 ? -7.863 27.531 5.289 1 98.06 64 LYS B O 1
ATOM 2539 N N . GLU B 1 65 ? -6.531 28.703 3.934 1 97.56 65 GLU B N 1
ATOM 2540 C CA . GLU B 1 65 ? -7.609 29.094 3.031 1 97.56 65 GLU B CA 1
ATOM 2541 C C . GLU B 1 65 ? -8.211 27.875 2.336 1 97.56 65 GLU B C 1
ATOM 2543 O O . GLU B 1 65 ? -9.438 27.781 2.205 1 97.56 65 GLU B O 1
ATOM 2548 N N . LEU B 1 66 ? -7.344 27 1.866 1 97.25 66 LEU B N 1
ATOM 2549 C CA . LEU B 1 66 ? -7.793 25.812 1.155 1 97.25 66 LEU B CA 1
ATOM 2550 C C . LEU B 1 66 ? -8.648 24.938 2.057 1 97.25 66 LEU B C 1
ATOM 2552 O O . LEU B 1 66 ? -9.539 24.219 1.579 1 97.25 66 LEU B O 1
ATOM 2556 N N . MET B 1 67 ? -8.383 24.953 3.307 1 96.88 67 MET B N 1
ATOM 2557 C CA . MET B 1 67 ? -9.062 24.078 4.254 1 96.88 67 MET B CA 1
ATOM 2558 C C . MET B 1 67 ? -10.375 24.688 4.719 1 96.88 67 MET B C 1
ATOM 2560 O O . MET B 1 67 ? -11.211 24.016 5.32 1 96.88 67 MET B O 1
ATOM 2564 N N . GLU B 1 68 ? -10.445 25.984 4.379 1 92.44 68 GLU B N 1
ATOM 2565 C CA . GLU B 1 68 ? -11.656 26.672 4.797 1 92.44 68 GLU B CA 1
ATOM 2566 C C . GLU B 1 68 ? -12.891 26.078 4.137 1 92.44 68 GLU B C 1
ATOM 2568 O O . GLU B 1 68 ? -12.891 25.812 2.934 1 92.44 68 GLU B O 1
ATOM 2573 N N . GLY B 1 69 ? -13.836 25.703 4.742 1 88.5 69 GLY B N 1
ATOM 2574 C CA . GLY B 1 69 ? -15.086 25.188 4.195 1 88.5 69 GLY B CA 1
ATOM 2575 C C . GLY B 1 69 ? -15.227 23.688 4.34 1 88.5 69 GLY B C 1
ATOM 2576 O O . GLY B 1 69 ? -16.312 23.141 4.125 1 88.5 69 GLY B O 1
ATOM 2577 N N . LEU B 1 70 ? -14.07 23.078 4.539 1 95.19 70 LEU B N 1
ATOM 2578 C CA . LEU B 1 70 ? -14.172 21.641 4.773 1 95.19 70 LEU B CA 1
ATOM 2579 C C . LEU B 1 70 ? -14.828 21.359 6.121 1 95.19 70 LEU B C 1
ATOM 2581 O O . LEU B 1 70 ? -14.469 21.969 7.133 1 95.19 70 LEU B O 1
ATOM 2585 N N . ARG B 1 71 ? -15.828 20.5 6.102 1 95.62 71 ARG B N 1
ATOM 2586 C CA . ARG B 1 71 ? -16.562 20.156 7.316 1 95.62 71 ARG B CA 1
ATOM 2587 C C . ARG B 1 71 ? -15.805 19.125 8.148 1 95.62 71 ARG B C 1
ATOM 2589 O O . ARG B 1 71 ? -15.93 19.109 9.375 1 95.62 71 ARG B O 1
ATOM 2596 N N . THR B 1 72 ? -15.094 18.266 7.496 1 97.69 72 THR B N 1
ATOM 2597 C CA . THR B 1 72 ? -14.328 17.234 8.18 1 97.69 72 THR B CA 1
ATOM 2598 C C . THR B 1 72 ? -13.195 17.828 9 1 97.69 72 THR B C 1
ATOM 2600 O O . THR B 1 72 ? -12.438 18.672 8.5 1 97.69 72 THR B O 1
ATOM 2603 N N . PRO B 1 73 ? -13.117 17.438 10.305 1 98.12 73 PRO B N 1
ATOM 2604 C CA . PRO B 1 73 ? -11.977 17.922 11.094 1 98.12 73 PRO B CA 1
ATOM 2605 C C . PRO B 1 73 ? -10.633 17.609 10.438 1 98.12 73 PRO B C 1
ATOM 2607 O O . PRO B 1 73 ? -10.461 16.531 9.867 1 98.12 73 PRO B O 1
ATOM 2610 N N . ILE B 1 74 ? -9.703 18.609 10.547 1 98.5 74 ILE B N 1
ATOM 2611 C CA . ILE B 1 74 ? -8.391 18.438 9.938 1 98.5 74 ILE B CA 1
ATOM 2612 C C . ILE B 1 74 ? -7.301 18.547 11.008 1 98.5 74 ILE B C 1
ATOM 2614 O O . ILE B 1 74 ? -7.309 19.469 11.828 1 98.5 74 ILE B O 1
ATOM 2618 N N . TYR B 1 75 ? -6.441 17.594 11.023 1 98.81 75 TYR B N 1
ATOM 2619 C CA . TYR B 1 75 ? -5.266 17.578 11.891 1 98.81 75 TYR B CA 1
ATOM 2620 C C . TYR B 1 75 ? -3.984 17.672 11.07 1 98.81 75 TYR B C 1
ATOM 2622 O O . TYR B 1 75 ? -3.793 16.922 10.117 1 98.81 75 TYR B O 1
ATOM 2630 N N . LEU B 1 76 ? -3.135 18.625 11.445 1 98.75 76 LEU B N 1
ATOM 2631 C CA . LEU B 1 76 ? -1.907 18.891 10.703 1 98.75 76 LEU B CA 1
ATOM 2632 C C . LEU B 1 76 ? -0.682 18.5 11.523 1 98.75 76 LEU B C 1
ATOM 2634 O O . LEU B 1 76 ? -0.713 18.547 12.758 1 98.75 76 LEU B O 1
ATOM 2638 N N . THR B 1 77 ? 0.353 18.109 10.844 1 98.69 77 THR B N 1
ATOM 2639 C CA . THR B 1 77 ? 1.687 18.031 11.43 1 98.69 77 THR B CA 1
ATOM 2640 C C . THR B 1 77 ? 2.744 18.469 10.422 1 98.69 77 THR B C 1
ATOM 2642 O O . THR B 1 77 ? 2.414 18.922 9.32 1 98.69 77 THR B O 1
ATOM 2645 N N . LEU B 1 78 ? 4.027 18.438 10.844 1 98.25 78 LEU B N 1
ATOM 2646 C CA . LEU B 1 78 ? 5.066 19.078 10.039 1 98.25 78 LEU B CA 1
ATOM 2647 C C . LEU B 1 78 ? 6.016 18.047 9.461 1 98.25 78 LEU B 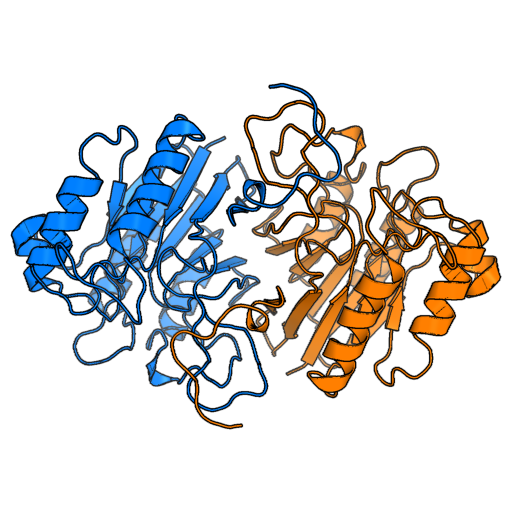C 1
ATOM 2649 O O . LEU B 1 78 ? 6.145 16.938 9.992 1 98.25 78 LEU B O 1
ATOM 2653 N N . GLY B 1 79 ? 6.602 18.359 8.336 1 97.5 79 GLY B N 1
ATOM 2654 C CA . GLY B 1 79 ? 7.688 17.609 7.734 1 97.5 79 GLY B CA 1
ATOM 2655 C C . GLY B 1 79 ? 8.984 18.391 7.652 1 97.5 79 GLY B C 1
ATOM 2656 O O . GLY B 1 79 ? 9.086 19.5 8.203 1 97.5 79 GLY B O 1
ATOM 2657 N N . ASN B 1 80 ? 9.992 17.859 7.008 1 95.5 80 ASN B N 1
ATOM 2658 C CA . ASN B 1 80 ? 11.32 18.453 6.988 1 95.5 80 ASN B CA 1
ATOM 2659 C C . ASN B 1 80 ? 11.328 19.781 6.246 1 95.5 80 ASN B C 1
ATOM 2661 O O . ASN B 1 80 ? 12.148 20.656 6.539 1 95.5 80 ASN B O 1
ATOM 2665 N N . HIS B 1 81 ? 10.43 20.031 5.367 1 96.5 81 HIS B N 1
ATOM 2666 C CA . HIS B 1 81 ? 10.391 21.266 4.594 1 96.5 81 HIS B CA 1
ATOM 2667 C C . HIS B 1 81 ? 9.656 22.375 5.352 1 96.5 81 HIS B C 1
ATOM 2669 O O . HIS B 1 81 ? 9.734 23.547 4.98 1 96.5 81 HIS B O 1
ATOM 2675 N N . ASP B 1 82 ? 9.078 22 6.379 1 97.44 82 ASP B N 1
ATOM 2676 C CA . ASP B 1 82 ? 8.211 22.938 7.082 1 97.44 82 ASP B CA 1
ATOM 2677 C C . ASP B 1 82 ? 9.016 23.797 8.062 1 97.44 82 ASP B C 1
ATOM 2679 O O . ASP B 1 82 ? 10.156 23.453 8.398 1 97.44 82 ASP B O 1
ATOM 2683 N N . SER B 1 83 ? 8.43 24.906 8.43 1 96.81 83 SER B N 1
ATOM 2684 C CA . SER B 1 83 ? 8.906 25.766 9.508 1 96.81 83 SER B CA 1
ATOM 2685 C C . SER B 1 83 ? 7.891 25.844 10.641 1 96.81 83 SER B C 1
ATOM 2687 O O . SER B 1 83 ? 6.785 26.359 10.453 1 96.81 83 SER B O 1
ATOM 2689 N N . ARG B 1 84 ? 8.312 25.391 11.789 1 96.75 84 ARG B N 1
ATOM 2690 C CA . ARG B 1 84 ? 7.402 25.406 12.93 1 96.75 84 ARG B CA 1
ATOM 2691 C C . ARG B 1 84 ? 7.016 26.844 13.289 1 96.75 84 ARG B C 1
ATOM 2693 O O . ARG B 1 84 ? 5.855 27.109 13.609 1 96.75 84 ARG B O 1
ATOM 2700 N N . GLN B 1 85 ? 8.016 27.75 13.242 1 96.25 85 GLN B N 1
ATOM 2701 C CA . GLN B 1 85 ? 7.777 29.156 13.562 1 96.25 85 GLN B CA 1
ATOM 2702 C C . GLN B 1 85 ? 6.762 29.766 12.609 1 96.25 85 GLN B C 1
ATOM 2704 O O . GLN B 1 85 ? 5.797 30.391 13.039 1 96.25 85 GLN B O 1
ATOM 2709 N N . ALA B 1 86 ? 7.004 29.594 11.336 1 97.75 86 ALA B N 1
ATOM 2710 C CA . ALA B 1 86 ? 6.098 30.156 10.336 1 97.75 86 ALA B CA 1
ATOM 2711 C C . ALA B 1 86 ? 4.707 29.547 10.453 1 97.75 86 ALA B C 1
ATOM 2713 O O . ALA B 1 86 ? 3.699 30.234 10.297 1 97.75 86 ALA B O 1
ATOM 2714 N N . PHE B 1 87 ? 4.668 28.266 10.688 1 98.44 87 PHE B N 1
ATOM 2715 C CA . PHE B 1 87 ? 3.398 27.578 10.875 1 98.44 87 PHE B CA 1
ATOM 2716 C C . PHE B 1 87 ? 2.607 28.203 12.016 1 98.44 87 PHE B C 1
ATOM 2718 O O . PHE B 1 87 ? 1.418 28.484 11.875 1 98.44 87 PHE B O 1
ATOM 2725 N N . ARG B 1 88 ? 3.217 28.422 13.133 1 98.25 88 ARG B N 1
ATOM 2726 C CA . ARG B 1 88 ? 2.553 28.938 14.328 1 98.25 88 ARG B CA 1
ATOM 2727 C C . ARG B 1 88 ? 2.094 30.375 14.133 1 98.25 88 ARG B C 1
ATOM 2729 O O . ARG B 1 88 ? 1.123 30.812 14.75 1 98.25 88 ARG B O 1
ATOM 2736 N N . GLN B 1 89 ? 2.758 31.094 13.289 1 98.25 89 GLN B N 1
ATOM 2737 C CA . GLN B 1 89 ? 2.316 32.438 12.969 1 98.25 89 GLN B CA 1
ATOM 2738 C C . GLN B 1 89 ? 0.919 32.438 12.352 1 98.25 89 GLN B C 1
ATOM 2740 O O . GLN B 1 89 ? 0.14 33.375 12.547 1 98.25 89 GLN B O 1
ATOM 2745 N N . VAL B 1 90 ? 0.654 31.391 11.68 1 98.44 90 VAL B N 1
ATOM 2746 C CA . VAL B 1 90 ? -0.597 31.344 10.93 1 98.44 90 VAL B CA 1
ATOM 2747 C C . VAL B 1 90 ? -1.639 30.547 11.703 1 98.44 90 VAL B C 1
ATOM 2749 O O . VAL B 1 90 ? -2.799 30.953 11.805 1 98.44 90 VAL B O 1
ATOM 2752 N N . PHE B 1 91 ? -1.269 29.391 12.242 1 98.19 91 PHE B N 1
ATOM 2753 C CA . PHE B 1 91 ? -2.23 28.484 12.852 1 98.19 91 PHE B CA 1
ATOM 2754 C C . PHE B 1 91 ? -2.248 28.641 14.367 1 98.19 91 PHE B C 1
ATOM 2756 O O . PHE B 1 91 ? -3.08 28.047 15.047 1 98.19 91 PHE B O 1
ATOM 2763 N N . GLY B 1 92 ? -1.333 29.406 14.891 1 97.69 92 GLY B N 1
ATOM 2764 C CA . GLY B 1 92 ? -1.288 29.656 16.328 1 97.69 92 GLY B CA 1
ATOM 2765 C C . GLY B 1 92 ? -0.722 28.484 17.109 1 97.69 92 GLY B C 1
ATOM 2766 O O . GLY B 1 92 ? -0.166 27.547 16.531 1 97.69 92 GLY B O 1
ATOM 2767 N N . GLY B 1 93 ? -0.725 28.609 18.453 1 96.19 93 GLY B N 1
ATOM 2768 C CA . GLY B 1 93 ? -0.208 27.578 19.344 1 96.19 93 GLY B CA 1
ATOM 2769 C C . GLY B 1 93 ? 1.285 27.703 19.578 1 96.19 93 GLY B C 1
ATOM 2770 O O . GLY B 1 93 ? 1.915 28.672 19.156 1 96.19 93 GLY B O 1
ATOM 2771 N N . SER B 1 94 ? 1.756 26.766 20.391 1 94.62 94 SER B N 1
ATOM 2772 C CA . SER B 1 94 ? 3.176 26.734 20.719 1 94.62 94 SER B CA 1
ATOM 2773 C C . SER B 1 94 ? 3.688 25.297 20.781 1 94.62 94 SER B C 1
ATOM 2775 O O . SER B 1 94 ? 2.898 24.344 20.859 1 94.62 94 SER B O 1
ATOM 2777 N N . GLY B 1 95 ? 4.992 25.188 20.656 1 94.19 95 GLY B N 1
ATOM 2778 C CA . GLY B 1 95 ? 5.605 23.875 20.766 1 94.19 95 GLY B CA 1
ATOM 2779 C C . GLY B 1 95 ? 5.41 23.016 19.531 1 94.19 95 GLY B C 1
ATOM 2780 O O . GLY B 1 95 ? 5.215 23.531 18.438 1 94.19 95 GLY B O 1
ATOM 2781 N N . PHE B 1 96 ? 5.523 21.734 19.75 1 97 96 PHE B N 1
ATOM 2782 C CA . PHE B 1 96 ? 5.441 20.797 18.625 1 97 96 PHE B CA 1
ATOM 2783 C C . PHE B 1 96 ? 4.004 20.672 18.141 1 97 96 PHE B C 1
ATOM 2785 O O . PHE B 1 96 ? 3.061 20.812 18.922 1 97 96 PHE B O 1
ATOM 2792 N N . VAL B 1 97 ? 3.824 20.469 16.875 1 98.06 97 VAL B N 1
ATOM 2793 C CA . VAL B 1 97 ? 2.506 20.344 16.266 1 98.06 97 VAL B CA 1
ATOM 2794 C C . VAL B 1 97 ? 2.018 18.891 16.375 1 98.06 97 VAL B C 1
ATOM 2796 O O . VAL B 1 97 ? 1.918 18.188 15.367 1 98.06 97 VAL B O 1
ATOM 2799 N N . ASN B 1 98 ? 1.748 18.484 17.578 1 98.25 98 ASN B N 1
ATOM 2800 C CA . ASN B 1 98 ? 1.194 17.188 17.938 1 98.25 98 ASN B CA 1
ATOM 2801 C C . ASN B 1 98 ? -0.318 17.25 18.125 1 98.25 98 ASN B C 1
ATOM 2803 O O . ASN B 1 98 ? -0.865 18.312 18.406 1 98.25 98 ASN B O 1
ATOM 2807 N N . ALA B 1 99 ? -0.938 16.172 17.938 1 98.44 99 ALA B N 1
ATOM 2808 C CA . ALA B 1 99 ? -2.363 16.078 18.234 1 98.44 99 ALA B CA 1
ATOM 2809 C C . ALA B 1 99 ? -2.744 14.664 18.656 1 98.44 99 ALA B C 1
ATOM 2811 O O . ALA B 1 99 ? -2.117 13.688 18.219 1 98.44 99 ALA B O 1
ATOM 2812 N N . THR B 1 100 ? -3.668 14.523 19.547 1 98.62 100 THR B N 1
ATOM 2813 C CA . THR B 1 100 ? -4.293 13.266 19.938 1 98.62 100 THR B CA 1
ATOM 2814 C C . THR B 1 100 ? -5.812 13.406 19.984 1 98.62 100 THR B C 1
ATOM 2816 O O . THR B 1 100 ? -6.332 14.398 20.5 1 98.62 100 THR B O 1
ATOM 2819 N N . PHE B 1 101 ? -6.512 12.477 19.375 1 98.69 101 PHE B N 1
ATOM 2820 C CA . PHE B 1 101 ? -7.965 12.461 19.484 1 98.69 101 PHE B CA 1
ATOM 2821 C C . PHE B 1 101 ? -8.492 11.031 19.438 1 98.69 101 PHE B C 1
ATOM 2823 O O . PHE B 1 101 ? -7.828 10.133 18.906 1 98.69 101 PHE B O 1
ATOM 2830 N N . ASP B 1 102 ? -9.68 10.844 20.016 1 98.38 102 ASP B N 1
ATOM 2831 C CA . ASP B 1 102 ? -10.266 9.516 20.109 1 98.38 102 ASP B CA 1
ATOM 2832 C C . ASP B 1 102 ? -11.461 9.367 19.172 1 98.38 102 ASP B C 1
ATOM 2834 O O . ASP B 1 102 ? -12.234 10.312 19 1 98.38 102 ASP B O 1
ATOM 2838 N N . LEU B 1 103 ? -11.508 8.266 18.531 1 98 103 LEU B N 1
ATOM 2839 C CA . LEU B 1 103 ? -12.648 7.816 17.734 1 98 103 LEU B CA 1
ATOM 2840 C C . LEU B 1 103 ? -13.18 6.48 18.25 1 98 103 LEU B C 1
ATOM 2842 O O . LEU B 1 103 ? -12.828 5.426 17.719 1 98 103 LEU B O 1
ATOM 2846 N N . GLU B 1 104 ? -14.008 6.527 19.344 1 96.44 104 GLU B N 1
ATOM 2847 C CA . GLU B 1 104 ? -14.562 5.344 20 1 96.44 104 GLU B CA 1
ATOM 2848 C C . GLU B 1 104 ? -13.453 4.422 20.5 1 96.44 104 GLU B C 1
ATOM 2850 O O . GLU B 1 104 ? -12.672 4.801 21.375 1 96.44 104 GLU B O 1
ATOM 2855 N N . THR B 1 105 ? -13.273 3.33 19.766 1 97.12 105 THR B N 1
ATOM 2856 C CA . THR B 1 105 ? -12.344 2.322 20.266 1 97.12 105 THR B CA 1
ATOM 2857 C C . THR B 1 105 ? -10.938 2.586 19.734 1 97.12 105 THR B C 1
ATOM 2859 O O . THR B 1 105 ? -10.039 1.763 19.906 1 97.12 105 THR B O 1
ATOM 2862 N N . TRP B 1 106 ? -10.789 3.721 19.062 1 98.38 106 TRP B N 1
ATOM 2863 C CA . TRP B 1 106 ? -9.492 4.059 18.484 1 98.38 106 TRP B CA 1
ATOM 2864 C C . TRP B 1 106 ? -8.977 5.379 19.047 1 98.38 106 TRP B C 1
ATOM 2866 O O . TRP B 1 106 ? -9.758 6.297 19.312 1 98.38 106 TRP B O 1
ATOM 2876 N N . ARG B 1 107 ? -7.691 5.449 19.266 1 98.38 107 ARG B N 1
ATOM 2877 C CA . ARG B 1 107 ? -6.984 6.703 19.484 1 98.38 107 ARG B CA 1
ATOM 2878 C C . ARG B 1 107 ? -6.031 7.004 18.328 1 98.38 107 ARG B C 1
ATOM 2880 O O . ARG B 1 107 ? -5.25 6.145 17.922 1 98.38 107 ARG B O 1
ATOM 2887 N N . ILE B 1 108 ? -6.125 8.164 17.797 1 98.81 108 ILE B N 1
ATOM 2888 C CA . ILE B 1 108 ? -5.234 8.633 16.75 1 98.81 108 ILE B CA 1
ATOM 2889 C C . ILE B 1 108 ? -4.207 9.602 17.328 1 98.81 108 ILE B C 1
ATOM 2891 O O . ILE B 1 108 ? -4.57 10.578 18 1 98.81 108 ILE B O 1
ATOM 2895 N N . ILE B 1 109 ? -2.967 9.266 17.125 1 98.69 109 ILE B N 1
ATOM 2896 C CA . ILE B 1 109 ? -1.88 10.117 17.594 1 98.69 109 ILE B CA 1
ATOM 2897 C C . ILE B 1 109 ? -1.086 10.648 16.406 1 98.69 109 ILE B C 1
ATOM 2899 O O . ILE B 1 109 ? -0.541 9.875 15.617 1 98.69 109 ILE B O 1
ATOM 2903 N N . VAL B 1 110 ? -1.046 11.938 16.234 1 98.81 110 VAL B N 1
ATOM 2904 C CA . VAL B 1 110 ? -0.305 12.633 15.195 1 98.81 110 VAL B CA 1
ATOM 2905 C C . VAL B 1 110 ? 0.93 13.305 15.797 1 98.81 110 VAL B C 1
ATOM 2907 O O . VAL B 1 110 ? 0.814 14.156 16.672 1 98.81 110 VAL B O 1
ATOM 2910 N N . VAL B 1 111 ? 2.088 12.93 15.281 1 97.81 111 VAL B N 1
ATOM 2911 C CA . VAL B 1 111 ? 3.332 13.336 15.93 1 97.81 111 VAL B CA 1
ATOM 2912 C C . VAL B 1 111 ? 4.129 14.242 15 1 97.81 111 VAL B C 1
ATOM 2914 O O . VAL B 1 111 ? 4.383 13.898 13.844 1 97.81 111 VAL B O 1
ATOM 2917 N N . ASP B 1 112 ? 4.543 15.344 15.516 1 97.94 112 ASP B N 1
ATOM 2918 C CA . ASP B 1 112 ? 5.469 16.234 14.82 1 97.94 112 ASP B CA 1
ATOM 2919 C C . ASP B 1 112 ? 6.895 15.688 14.859 1 97.94 112 ASP B C 1
ATOM 2921 O O . ASP B 1 112 ? 7.594 15.828 15.867 1 97.94 112 ASP B O 1
ATOM 2925 N N . SER B 1 113 ? 7.312 15.141 13.742 1 96.75 113 SER B N 1
ATOM 2926 C CA . SER B 1 113 ? 8.633 14.508 13.703 1 96.75 113 SER B CA 1
ATOM 2927 C C . SER B 1 113 ? 9.672 15.445 13.102 1 96.75 113 SER B C 1
ATOM 2929 O O . SER B 1 113 ? 10.805 15.031 12.828 1 96.75 113 SER B O 1
ATOM 2931 N N . LYS B 1 114 ? 9.32 16.688 12.828 1 95.75 114 LYS B N 1
ATOM 2932 C CA . LYS B 1 114 ? 10.258 17.625 12.219 1 95.75 114 LYS B CA 1
ATOM 2933 C C . LYS B 1 114 ? 11.461 17.859 13.125 1 95.75 114 LYS B C 1
ATOM 2935 O O . LYS B 1 114 ? 11.297 18.219 14.297 1 95.75 114 LYS B O 1
ATOM 2940 N N . GLY B 1 115 ? 12.602 17.641 12.539 1 90 115 GLY B N 1
ATOM 2941 C CA . GLY B 1 115 ? 13.836 17.922 13.258 1 90 115 GLY B CA 1
ATOM 2942 C C . GLY B 1 115 ? 14.273 19.375 13.156 1 90 115 GLY B C 1
ATOM 2943 O O . GLY B 1 115 ? 13.609 20.188 12.5 1 90 115 GLY B O 1
ATOM 2944 N N . ASP B 1 116 ? 15.383 19.828 13.797 1 77.81 116 ASP B N 1
ATOM 2945 C CA . ASP B 1 116 ? 15.844 21.219 13.852 1 77.81 116 ASP B CA 1
ATOM 2946 C C . ASP B 1 116 ? 16.797 21.516 12.695 1 77.81 116 ASP B C 1
ATOM 2948 O O . ASP B 1 116 ? 16.812 22.641 12.188 1 77.81 116 ASP B O 1
ATOM 2952 N N . PHE B 1 117 ? 17.625 20.766 12.297 1 68.12 117 PHE B N 1
ATOM 2953 C CA . PHE B 1 117 ? 18.719 21.203 11.438 1 68.12 117 PHE B CA 1
ATOM 2954 C C . PHE B 1 117 ? 18.734 20.422 10.133 1 68.12 117 PHE B C 1
ATOM 2956 O O . PHE B 1 117 ? 19.422 20.797 9.18 1 68.12 117 PHE B O 1
ATOM 2963 N N . SER B 1 118 ? 18.016 19.391 9.992 1 68.38 118 SER B N 1
ATOM 2964 C CA . SER B 1 118 ? 18.203 18.547 8.812 1 68.38 118 SER B CA 1
ATOM 2965 C C . SER B 1 118 ? 16.875 17.969 8.328 1 68.38 118 SER B C 1
ATOM 2967 O O . SER B 1 118 ? 15.82 18.266 8.883 1 68.38 118 SER B O 1
ATOM 2969 N N . ASP B 1 119 ? 17.062 17.375 7.055 1 80.06 119 ASP B N 1
ATOM 2970 C CA . ASP B 1 119 ? 15.922 16.703 6.453 1 80.06 119 ASP B CA 1
ATOM 2971 C C . ASP B 1 119 ? 15.5 15.492 7.293 1 80.06 119 ASP B C 1
ATOM 2973 O O . ASP B 1 119 ? 14.438 14.922 7.066 1 80.06 119 ASP B O 1
ATOM 2977 N N . CYS B 1 120 ? 16.266 15.328 8.336 1 80.94 120 CYS B N 1
ATOM 2978 C CA . CYS B 1 120 ? 15.969 14.18 9.188 1 80.94 120 CYS B CA 1
ATOM 2979 C C . CYS B 1 120 ? 14.82 14.484 10.141 1 80.94 120 CYS B C 1
ATOM 2981 O O . CYS B 1 120 ? 14.664 15.625 10.578 1 80.94 120 CYS B O 1
ATOM 2983 N N . GLY B 1 121 ? 14.023 13.461 10.367 1 91 121 GLY B N 1
ATOM 2984 C CA . GLY B 1 121 ? 13.078 13.539 11.461 1 91 121 GLY B CA 1
ATOM 2985 C C . GLY B 1 121 ? 13.703 13.234 12.812 1 91 121 GLY B C 1
ATOM 2986 O O . GLY B 1 121 ? 14.75 12.594 12.891 1 91 121 GLY B O 1
ATOM 2987 N N . SER B 1 122 ? 13.047 13.773 13.789 1 91 122 SER B N 1
ATOM 2988 C CA . SER B 1 122 ? 13.5 13.508 15.148 1 91 122 SER B CA 1
ATOM 2989 C C . SER B 1 122 ? 12.344 13.531 16.141 1 91 122 SER B C 1
ATOM 2991 O O . SER B 1 122 ? 11.383 14.281 15.953 1 91 122 SER B O 1
ATOM 2993 N N . LEU B 1 123 ? 12.328 12.703 17.203 1 90.94 123 LEU B N 1
ATOM 2994 C CA . LEU B 1 123 ? 11.344 12.719 18.281 1 90.94 123 LEU B CA 1
ATOM 2995 C C . LEU B 1 123 ? 11.977 13.164 19.594 1 90.94 123 LEU B C 1
ATOM 2997 O O . LEU B 1 123 ? 11.273 13.5 20.547 1 90.94 123 LEU B O 1
ATOM 3001 N N . ASP B 1 124 ? 13.25 13.43 19.562 1 88.06 124 ASP B N 1
ATOM 3002 C CA . ASP B 1 124 ? 14.016 13.812 20.75 1 88.06 124 ASP B CA 1
ATOM 3003 C C . ASP B 1 124 ? 13.406 13.211 22.016 1 88.06 124 ASP B C 1
ATOM 3005 O O . ASP B 1 124 ? 12.453 12.43 21.938 1 88.06 124 ASP B O 1
ATOM 3009 N N . GLN B 1 125 ? 13.875 13.555 23.203 1 89.44 125 GLN B N 1
ATOM 3010 C CA . GLN B 1 125 ? 13.438 12.969 24.469 1 89.44 125 GLN B CA 1
ATOM 3011 C C . GLN B 1 125 ? 12.055 13.492 24.875 1 89.44 125 GLN B C 1
ATOM 3013 O O . GLN B 1 125 ? 11.227 12.742 25.391 1 89.44 125 GLN B O 1
ATOM 3018 N N . GLY B 1 126 ? 11.844 14.719 24.625 1 93.31 126 GLY B N 1
ATOM 3019 C CA . GLY B 1 126 ? 10.562 15.305 24.984 1 93.31 126 GLY B CA 1
ATOM 3020 C C . GLY B 1 126 ? 9.406 14.734 24.188 1 93.31 126 GLY B C 1
ATOM 3021 O O . GLY B 1 126 ? 8.359 14.406 24.75 1 93.31 126 GLY B O 1
ATOM 3022 N N . ARG B 1 127 ? 9.484 14.625 22.922 1 95 127 ARG B N 1
ATOM 3023 C CA . ARG B 1 127 ? 8.43 14.078 22.078 1 95 127 ARG B CA 1
ATOM 3024 C C . ARG B 1 127 ? 8.203 12.594 22.375 1 95 127 ARG B C 1
ATOM 3026 O O . ARG B 1 127 ? 7.07 12.117 22.359 1 95 127 ARG B O 1
ATOM 3033 N N . LEU B 1 128 ? 9.32 11.875 22.641 1 95.12 128 LEU B N 1
ATOM 3034 C CA . LEU B 1 128 ? 9.172 10.469 23.016 1 95.12 128 LEU B CA 1
ATOM 3035 C C . LEU B 1 128 ? 8.422 10.336 24.344 1 95.12 128 LEU B C 1
ATOM 3037 O O . LEU B 1 128 ? 7.578 9.445 24.484 1 95.12 128 LEU B O 1
ATOM 3041 N N . ALA B 1 129 ? 8.766 11.219 25.266 1 95.81 129 ALA B N 1
ATOM 3042 C CA . ALA B 1 129 ? 8.062 11.203 26.547 1 95.81 129 ALA B CA 1
ATOM 3043 C C . ALA B 1 129 ? 6.586 11.523 26.359 1 95.81 129 ALA B C 1
ATOM 3045 O O . ALA B 1 129 ? 5.727 10.906 27 1 95.81 129 ALA B O 1
ATOM 3046 N N . TRP B 1 130 ? 6.336 12.484 25.562 1 97.25 130 TRP B N 1
ATOM 3047 C CA . TRP B 1 130 ? 4.953 12.836 25.266 1 97.25 130 TRP B CA 1
ATOM 3048 C C . TRP B 1 130 ? 4.211 11.664 24.641 1 97.25 130 TRP B C 1
ATOM 3050 O O . TRP B 1 130 ? 3.084 11.352 25.031 1 97.25 130 TRP B O 1
ATOM 3060 N N . LEU B 1 131 ? 4.797 11.039 23.688 1 96.81 131 LEU B N 1
ATOM 3061 C CA . LEU B 1 131 ? 4.203 9.891 23.016 1 96.81 131 LEU B CA 1
ATOM 3062 C C . LEU B 1 131 ? 3.943 8.758 24 1 96.81 131 LEU B C 1
ATOM 3064 O O . LEU B 1 131 ? 2.889 8.117 23.969 1 96.81 131 LEU B O 1
ATOM 3068 N N . GLU B 1 132 ? 4.898 8.516 24.812 1 95.62 132 GLU B N 1
ATOM 3069 C CA . GLU B 1 132 ? 4.738 7.492 25.844 1 95.62 132 GLU B CA 1
ATOM 3070 C C . GLU B 1 132 ? 3.518 7.781 26.719 1 95.62 132 GLU B C 1
ATOM 3072 O O . GLU B 1 132 ? 2.75 6.871 27.047 1 95.62 132 GLU B O 1
ATOM 3077 N N . TYR B 1 133 ? 3.432 9.008 27.094 1 96.62 133 TYR B N 1
ATOM 3078 C CA . TYR B 1 133 ? 2.291 9.422 27.906 1 96.62 133 TYR B CA 1
ATOM 3079 C C . TYR B 1 133 ? 0.979 9.156 27.172 1 96.62 133 TYR B C 1
ATOM 3081 O O . TYR B 1 133 ? 0.044 8.594 27.75 1 96.62 133 TYR B O 1
ATOM 3089 N N . GLU B 1 134 ? 0.881 9.578 25.922 1 97.12 134 GLU B N 1
ATOM 3090 C CA . GLU B 1 134 ? -0.334 9.383 25.141 1 97.12 134 GLU B CA 1
ATOM 3091 C C . GLU B 1 134 ? -0.667 7.902 24.984 1 97.12 134 GLU B C 1
ATOM 3093 O O . GLU B 1 134 ? -1.835 7.516 25.047 1 97.12 134 GLU B O 1
ATOM 3098 N N . LEU B 1 135 ? 0.312 7.086 24.766 1 96.25 135 LEU B N 1
ATOM 3099 C CA . LEU B 1 135 ? 0.122 5.648 24.609 1 96.25 135 LEU B CA 1
ATOM 3100 C C . LEU B 1 135 ? -0.32 5.012 25.922 1 96.25 135 LEU B C 1
ATOM 3102 O O . LEU B 1 135 ? -1.208 4.156 25.938 1 96.25 135 LEU B O 1
ATOM 3106 N N . ALA B 1 136 ? 0.269 5.43 26.984 1 94.25 136 ALA B N 1
ATOM 3107 C CA . ALA B 1 136 ? -0.067 4.902 28.312 1 94.25 136 ALA B CA 1
ATOM 3108 C C . ALA B 1 136 ? -1.51 5.23 28.672 1 94.25 136 ALA B C 1
ATOM 3110 O O . ALA B 1 136 ? -2.158 4.477 29.406 1 94.25 136 ALA B O 1
ATOM 3111 N N . ASN B 1 137 ? -1.975 6.312 28.172 1 95.69 137 ASN B N 1
ATOM 3112 C CA . ASN B 1 137 ? -3.311 6.773 28.531 1 95.69 137 ASN B CA 1
ATOM 3113 C C . ASN B 1 137 ? -4.336 6.422 27.453 1 95.69 137 ASN B C 1
ATOM 3115 O O . ASN B 1 137 ? -5.438 6.973 27.438 1 95.69 137 ASN B O 1
ATOM 3119 N N . ALA B 1 138 ? -4.016 5.539 26.578 1 95.19 138 ALA B N 1
ATOM 3120 C CA . ALA B 1 138 ? -4.93 5.121 25.516 1 95.19 138 ALA B CA 1
ATOM 3121 C C . ALA B 1 138 ? -6.008 4.188 26.047 1 95.19 138 ALA B C 1
ATOM 3123 O O . ALA B 1 138 ? -7.035 3.977 25.406 1 95.19 138 ALA B O 1
ATOM 3124 N N . GLY B 1 139 ? -5.766 3.617 27.266 1 93.75 139 GLY B N 1
ATOM 3125 C CA . GLY B 1 139 ? -6.688 2.615 27.766 1 93.75 139 GLY B CA 1
ATOM 3126 C C . GLY B 1 139 ? -6.742 1.366 26.906 1 93.75 139 GLY B C 1
ATOM 3127 O O . GLY B 1 139 ? -5.707 0.783 26.594 1 93.75 139 GLY B O 1
ATOM 3128 N N . ASP B 1 140 ? -8 0.947 26.578 1 94.31 140 ASP B N 1
ATOM 3129 C CA . ASP B 1 140 ? -8.18 -0.266 25.797 1 94.31 140 ASP B CA 1
ATOM 3130 C C . ASP B 1 140 ? -8.289 0.061 24.297 1 94.31 140 ASP B C 1
ATOM 3132 O O . ASP B 1 140 ? -8.594 -0.813 23.484 1 94.31 140 ASP B O 1
ATOM 3136 N N . ARG B 1 141 ? -8.016 1.303 23.984 1 96.5 141 ARG B N 1
ATOM 3137 C CA . ARG B 1 141 ? -8.18 1.726 22.594 1 96.5 141 ARG B CA 1
ATOM 3138 C C . ARG B 1 141 ? -7.016 1.236 21.734 1 96.5 141 ARG B C 1
ATOM 3140 O O . ARG B 1 141 ? -5.863 1.233 22.172 1 96.5 141 ARG B O 1
ATOM 3147 N N . ASN B 1 142 ? -7.379 0.842 20.531 1 96.88 142 ASN B N 1
ATOM 3148 C CA . ASN B 1 142 ? -6.355 0.657 19.5 1 96.88 142 ASN B CA 1
ATOM 3149 C C . ASN B 1 142 ? -5.781 1.991 19.047 1 96.88 142 ASN B C 1
ATOM 3151 O O . ASN B 1 142 ? -6.469 3.012 19.062 1 96.88 142 ASN B O 1
ATOM 3155 N N . VAL B 1 143 ? -4.523 1.966 18.594 1 97.38 143 VAL B N 1
ATOM 3156 C CA . VAL B 1 143 ? -3.891 3.246 18.297 1 97.38 143 VAL B CA 1
ATOM 3157 C C . VAL B 1 143 ? -3.412 3.262 16.844 1 97.38 143 VAL B C 1
ATOM 3159 O O . VAL B 1 143 ? -2.834 2.285 16.359 1 97.38 143 VAL B O 1
ATOM 3162 N N . ILE B 1 144 ? -3.684 4.328 16.125 1 98.31 144 ILE B N 1
ATOM 3163 C CA . ILE B 1 144 ? -3.016 4.715 14.891 1 98.31 144 ILE B CA 1
ATOM 3164 C C . ILE B 1 144 ? -1.977 5.797 15.18 1 98.31 144 ILE B C 1
ATOM 3166 O O . ILE B 1 144 ? -2.273 6.789 15.844 1 98.31 144 ILE B O 1
ATOM 3170 N N . LEU B 1 145 ? -0.811 5.547 14.727 1 97.88 145 LEU B N 1
ATOM 3171 C CA . LEU B 1 145 ? 0.249 6.543 14.844 1 97.88 145 LEU B CA 1
ATOM 3172 C C . LEU B 1 145 ? 0.569 7.16 13.484 1 97.88 145 LEU B C 1
ATOM 3174 O O . LEU B 1 145 ? 0.891 6.445 12.531 1 97.88 145 LEU B O 1
ATOM 3178 N N . ALA B 1 146 ? 0.478 8.5 13.398 1 98.62 146 ALA B N 1
ATOM 3179 C CA . ALA B 1 146 ? 0.753 9.203 12.148 1 98.6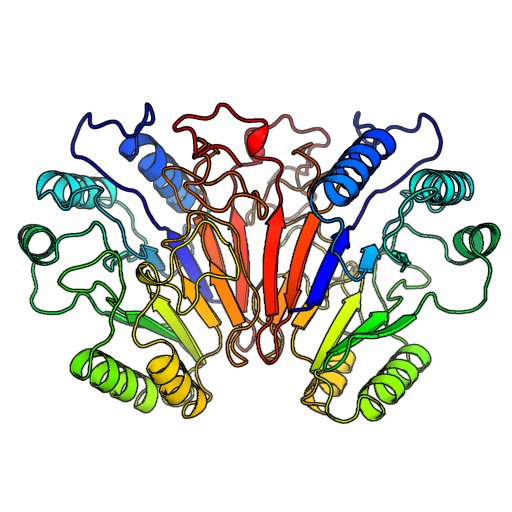2 146 ALA B CA 1
ATOM 3180 C C . ALA B 1 146 ? 1.891 10.203 12.32 1 98.62 146 ALA B C 1
ATOM 3182 O O . ALA B 1 146 ? 1.942 10.93 13.32 1 98.62 146 ALA B O 1
ATOM 3183 N N . MET B 1 147 ? 2.803 10.195 11.43 1 97.81 147 MET B N 1
ATOM 3184 C CA . MET B 1 147 ? 3.873 11.188 11.398 1 97.81 147 MET B CA 1
ATOM 3185 C C . MET B 1 147 ? 4.465 11.305 10 1 97.81 147 MET B C 1
ATOM 3187 O O . MET B 1 147 ? 4.117 10.531 9.109 1 97.81 147 MET B O 1
ATOM 3191 N N . HIS B 1 148 ? 5.285 12.273 9.812 1 98 148 HIS B N 1
ATOM 3192 C CA . HIS B 1 148 ? 5.812 12.562 8.477 1 98 148 HIS B CA 1
ATOM 3193 C C . HIS B 1 148 ? 6.926 11.586 8.109 1 98 148 HIS B C 1
ATOM 3195 O O . HIS B 1 148 ? 6.879 10.961 7.047 1 98 148 HIS B O 1
ATOM 3201 N N . HIS B 1 149 ? 7.875 11.367 8.969 1 96.62 149 HIS B N 1
ATOM 3202 C CA . HIS B 1 149 ? 9.125 10.688 8.648 1 96.62 149 HIS B CA 1
ATOM 3203 C C . HIS B 1 149 ? 9.008 9.188 8.898 1 96.62 149 HIS B C 1
ATOM 3205 O O . HIS B 1 149 ? 8.414 8.766 9.883 1 96.62 149 HIS B O 1
ATOM 3211 N N . THR B 1 150 ? 9.586 8.438 8.023 1 94.88 150 THR B N 1
ATOM 3212 C CA . THR B 1 150 ? 9.703 6.996 8.227 1 94.88 150 THR B CA 1
ATOM 3213 C C . THR B 1 150 ? 10.906 6.664 9.094 1 94.88 150 THR B C 1
ATOM 3215 O O . THR B 1 150 ? 11.922 7.367 9.055 1 94.88 150 THR B O 1
ATOM 3218 N N . PRO B 1 151 ? 10.859 5.617 9.789 1 90.69 151 PRO B N 1
ATOM 3219 C CA . PRO B 1 151 ? 11.984 5.238 10.641 1 90.69 151 PRO B CA 1
ATOM 3220 C C . PRO B 1 151 ? 13.133 4.602 9.852 1 90.69 151 PRO B C 1
ATOM 3222 O O . PRO B 1 151 ? 14.211 4.375 10.398 1 90.69 151 PRO B O 1
ATOM 3225 N N . THR B 1 152 ? 12.938 4.242 8.609 1 87.94 152 THR B N 1
ATOM 3226 C CA . THR B 1 152 ? 13.953 3.648 7.75 1 87.94 152 THR B CA 1
ATOM 3227 C C . THR B 1 152 ? 13.891 4.234 6.344 1 87.94 152 THR B C 1
ATOM 3229 O O . THR B 1 152 ? 12.93 4.926 5.996 1 87.94 152 THR B O 1
ATOM 3232 N N . ASN B 1 153 ? 14.922 3.863 5.578 1 90.5 153 ASN B N 1
ATOM 3233 C CA . ASN B 1 153 ? 14.938 4.328 4.195 1 90.5 153 ASN B CA 1
ATOM 3234 C C . ASN B 1 153 ? 14.156 3.391 3.275 1 90.5 153 ASN B C 1
ATOM 3236 O O . ASN B 1 153 ? 14.281 3.471 2.053 1 90.5 153 ASN B O 1
ATOM 3240 N N . LEU B 1 154 ? 13.461 2.43 3.83 1 93.44 154 LEU B N 1
ATOM 3241 C CA . LEU B 1 154 ? 12.602 1.509 3.094 1 93.44 154 LEU B CA 1
ATOM 3242 C C . LEU B 1 154 ? 13.414 0.692 2.092 1 93.44 154 LEU B C 1
ATOM 3244 O O . LEU B 1 154 ? 12.891 0.272 1.059 1 93.44 154 LEU B O 1
ATOM 3248 N N . HIS B 1 155 ? 14.688 0.572 2.318 1 93.81 155 HIS B N 1
ATOM 3249 C CA . HIS B 1 155 ? 15.633 -0.14 1.473 1 93.81 155 HIS B CA 1
ATOM 3250 C C . HIS B 1 155 ? 15.648 0.426 0.057 1 93.81 155 HIS B C 1
ATOM 3252 O O . HIS B 1 155 ? 15.82 -0.316 -0.913 1 93.81 155 HIS B O 1
ATOM 3258 N N . ALA B 1 156 ? 15.312 1.676 -0.095 1 93.44 156 ALA B N 1
ATOM 3259 C CA . ALA B 1 156 ? 15.453 2.412 -1.349 1 93.44 156 ALA B CA 1
ATOM 3260 C C . ALA B 1 156 ? 16.766 3.197 -1.376 1 93.44 156 ALA B C 1
ATOM 3262 O O . ALA B 1 156 ? 16.953 4.125 -0.587 1 93.44 156 ALA B O 1
ATOM 3263 N N . PRO B 1 157 ? 17.625 2.895 -2.289 1 90.06 157 PRO B N 1
ATOM 3264 C CA . PRO B 1 157 ? 19 3.42 -2.242 1 90.06 157 PRO B CA 1
ATOM 3265 C C . PRO B 1 157 ? 19.062 4.922 -2.51 1 90.06 157 PRO B C 1
ATOM 3267 O O . PRO B 1 157 ? 20.047 5.57 -2.172 1 90.06 157 PRO B O 1
ATOM 3270 N N . PHE B 1 158 ? 18.062 5.465 -3.111 1 88.81 158 PHE B N 1
ATOM 3271 C CA . PHE B 1 158 ? 18.094 6.883 -3.434 1 88.81 158 PHE B CA 1
ATOM 3272 C C . PHE B 1 158 ? 17.672 7.723 -2.234 1 88.81 158 PHE B C 1
ATOM 3274 O O . PHE B 1 158 ? 17.688 8.953 -2.291 1 88.81 158 PHE B O 1
ATOM 3281 N N . PHE B 1 159 ? 17.281 7.051 -1.213 1 89.12 159 PHE B N 1
ATOM 3282 C CA . PHE B 1 159 ? 17.062 7.754 0.046 1 89.12 159 PHE B CA 1
ATOM 3283 C C . PHE B 1 159 ? 18.297 7.684 0.929 1 89.12 159 PHE B C 1
ATOM 3285 O O . PHE B 1 159 ? 18.812 6.598 1.19 1 89.12 159 PHE B O 1
ATOM 3292 N N . GLN B 1 160 ? 18.719 8.773 1.376 1 83 160 GLN B N 1
ATOM 3293 C CA . GLN B 1 160 ? 19.875 8.82 2.264 1 83 160 GLN B CA 1
ATOM 3294 C C . GLN B 1 160 ? 19.469 8.633 3.721 1 83 160 GLN B C 1
ATOM 3296 O O . GLN B 1 160 ? 18.359 9.016 4.109 1 83 160 GLN B O 1
ATOM 3301 N N . PRO B 1 161 ? 20.391 8.016 4.449 1 73.25 161 PRO B N 1
ATOM 3302 C CA . PRO B 1 161 ? 20.047 7.773 5.855 1 73.25 161 PRO B CA 1
ATOM 3303 C C . PRO B 1 161 ? 19.672 9.055 6.602 1 73.25 161 PRO B C 1
ATOM 3305 O O . PRO B 1 161 ? 18.891 9.016 7.543 1 73.25 161 PRO B O 1
ATOM 3308 N N . ASP B 1 162 ? 20.234 10.094 6.195 1 73.56 162 ASP B N 1
ATOM 3309 C CA . ASP B 1 162 ? 19.969 11.367 6.863 1 73.56 162 ASP B CA 1
ATOM 3310 C C . ASP B 1 162 ? 18.562 11.859 6.559 1 73.56 162 ASP B C 1
ATOM 3312 O O . ASP B 1 162 ? 18.156 12.93 7.031 1 73.56 162 ASP B O 1
ATOM 3316 N N . ASP B 1 163 ? 17.75 11.062 5.867 1 78.81 163 ASP B N 1
ATOM 3317 C CA . ASP B 1 163 ? 16.375 11.422 5.547 1 78.81 163 ASP B CA 1
ATOM 3318 C C . ASP B 1 163 ? 15.391 10.711 6.473 1 78.81 163 ASP B C 1
ATOM 3320 O O . ASP B 1 163 ? 14.188 10.969 6.426 1 78.81 163 ASP B O 1
ATOM 3324 N N . ASP B 1 164 ? 15.898 9.945 7.297 1 82.88 164 ASP B N 1
ATOM 3325 C CA . ASP B 1 164 ? 15.062 9.086 8.133 1 82.88 164 ASP B CA 1
ATOM 3326 C C . ASP B 1 164 ? 14.805 9.734 9.492 1 82.88 164 ASP B C 1
ATOM 3328 O O . ASP B 1 164 ? 15.422 10.75 9.836 1 82.88 164 ASP B O 1
ATOM 3332 N N . LEU B 1 165 ? 13.844 9.156 10.203 1 88.5 165 LEU B N 1
ATOM 3333 C CA . LEU B 1 165 ? 13.719 9.438 11.633 1 88.5 165 LEU B CA 1
ATOM 3334 C C . LEU B 1 165 ? 14.961 8.961 12.383 1 88.5 165 LEU B C 1
ATOM 3336 O O . LEU B 1 165 ? 15.312 7.781 12.328 1 88.5 165 LEU B O 1
ATOM 3340 N N . THR B 1 166 ? 15.648 9.797 13.055 1 83.12 166 THR B N 1
ATOM 3341 C CA . THR B 1 166 ? 16.906 9.484 13.734 1 83.12 166 THR B CA 1
ATOM 3342 C C . THR B 1 166 ? 16.672 8.594 14.945 1 83.12 166 THR B C 1
ATOM 3344 O O . THR B 1 166 ? 17.531 7.805 15.328 1 83.12 166 THR B O 1
ATOM 3347 N N . ASP B 1 167 ? 15.516 8.656 15.484 1 83.94 167 ASP B N 1
ATOM 3348 C CA . ASP B 1 167 ? 15.18 7.934 16.703 1 83.94 167 ASP B CA 1
ATOM 3349 C C . ASP B 1 167 ? 14.312 6.715 16.406 1 83.94 167 ASP B C 1
ATOM 3351 O O . ASP B 1 167 ? 13.422 6.371 17.172 1 83.94 167 ASP B O 1
ATOM 3355 N N . GLY B 1 168 ? 14.586 6.133 15.297 1 83.06 168 GLY B N 1
ATOM 3356 C CA . GLY B 1 168 ? 13.75 5.02 14.875 1 83.06 168 GLY B CA 1
ATOM 3357 C C . GLY B 1 168 ? 13.734 3.877 15.875 1 83.06 168 GLY B C 1
ATOM 3358 O O . GLY B 1 168 ? 12.672 3.342 16.188 1 83.06 168 GLY B O 1
ATOM 3359 N N . GLU B 1 169 ? 14.852 3.531 16.375 1 85.69 169 GLU B N 1
ATOM 3360 C CA . GLU B 1 169 ? 14.93 2.416 17.312 1 85.69 169 GLU B CA 1
ATOM 3361 C C . GLU B 1 169 ? 14.266 2.768 18.641 1 85.69 169 GLU B C 1
ATOM 3363 O O . GLU B 1 169 ? 13.656 1.911 19.281 1 85.69 169 GLU B O 1
ATOM 3368 N N . ALA B 1 170 ? 14.406 4.02 19.062 1 89.5 170 ALA B N 1
ATOM 3369 C CA . ALA B 1 170 ? 13.719 4.457 20.281 1 89.5 170 ALA B CA 1
ATOM 3370 C C . ALA B 1 170 ? 12.203 4.395 20.109 1 89.5 170 ALA B C 1
ATOM 3372 O O . ALA B 1 170 ? 11.484 4.023 21.031 1 89.5 170 ALA B O 1
ATOM 3373 N N . LEU B 1 171 ? 11.766 4.812 18.938 1 90.19 171 LEU B N 1
ATOM 3374 C CA . LEU B 1 171 ? 10.344 4.699 18.625 1 90.19 171 LEU B CA 1
ATOM 3375 C C . LEU B 1 171 ? 9.883 3.248 18.688 1 90.19 171 LEU B C 1
ATOM 3377 O O . LEU B 1 171 ? 8.852 2.949 19.297 1 90.19 171 LEU B O 1
ATOM 3381 N N . VAL B 1 172 ? 10.68 2.361 18.172 1 87.19 172 VAL B N 1
ATOM 3382 C CA . VAL B 1 172 ? 10.359 0.937 18.141 1 87.19 172 VAL B CA 1
ATOM 3383 C C . VAL B 1 172 ? 10.281 0.406 19.578 1 87.19 172 VAL B C 1
ATOM 3385 O O . VAL B 1 172 ? 9.352 -0.331 19.922 1 87.19 172 VAL B O 1
ATOM 3388 N N . ASP B 1 173 ? 11.234 0.79 20.328 1 89.81 173 ASP B N 1
ATOM 3389 C CA . ASP B 1 173 ? 11.258 0.346 21.719 1 89.81 173 ASP B CA 1
ATOM 3390 C C . ASP B 1 173 ? 9.992 0.786 22.453 1 89.81 173 ASP B C 1
ATOM 3392 O O . ASP B 1 173 ? 9.422 0.018 23.234 1 89.81 173 ASP B O 1
ATOM 3396 N N . LEU B 1 174 ? 9.633 1.931 22.172 1 90.62 174 LEU B N 1
ATOM 3397 C CA . LEU B 1 174 ? 8.445 2.482 22.828 1 90.62 174 LEU B CA 1
ATOM 3398 C C . LEU B 1 174 ? 7.184 1.753 22.359 1 90.62 174 LEU B C 1
ATOM 3400 O O . LEU B 1 174 ? 6.352 1.371 23.188 1 90.62 174 LEU B O 1
ATOM 3404 N N . ILE B 1 175 ? 7.07 1.484 21.109 1 87.38 175 ILE B N 1
ATOM 3405 C CA . ILE B 1 175 ? 5.855 0.898 20.547 1 87.38 175 ILE B CA 1
ATOM 3406 C C . ILE B 1 175 ? 5.77 -0.576 20.938 1 87.38 175 ILE B C 1
ATOM 3408 O O . ILE B 1 175 ? 4.676 -1.106 21.156 1 87.38 175 ILE B O 1
ATOM 3412 N N . LYS B 1 176 ? 6.828 -1.208 21.062 1 84.06 176 LYS B N 1
ATOM 3413 C CA . LYS B 1 176 ? 6.852 -2.615 21.438 1 84.06 176 LYS B CA 1
ATOM 3414 C C . LYS B 1 176 ? 6.375 -2.799 22.875 1 84.06 176 LYS B C 1
ATOM 3416 O O . LYS B 1 176 ? 5.84 -3.852 23.234 1 84.06 176 LYS B O 1
ATOM 3421 N N . ARG B 1 177 ? 6.57 -1.822 23.641 1 84.62 177 ARG B N 1
ATOM 3422 C CA . ARG B 1 177 ? 6.156 -1.892 25.031 1 84.62 177 ARG B CA 1
ATOM 3423 C C . ARG B 1 177 ? 4.664 -1.63 25.172 1 84.62 177 ARG B C 1
ATOM 3425 O O . ARG B 1 177 ? 4.078 -1.903 26.234 1 84.62 177 ARG B O 1
ATOM 3432 N N . THR B 1 178 ? 4.109 -1.16 24.172 1 78.31 178 THR B N 1
ATOM 3433 C CA . THR B 1 178 ? 2.686 -0.842 24.203 1 78.31 178 THR B CA 1
ATOM 3434 C C . THR B 1 178 ? 1.955 -1.548 23.062 1 78.31 178 THR B C 1
ATOM 3436 O O . THR B 1 178 ? 1.985 -1.087 21.922 1 78.31 178 THR B O 1
ATOM 3439 N N . PRO B 1 179 ? 1.288 -2.615 23.359 1 79.06 179 PRO B N 1
ATOM 3440 C CA . PRO B 1 179 ? 0.647 -3.408 22.312 1 79.06 179 PRO B CA 1
ATOM 3441 C C . PRO B 1 179 ? -0.533 -2.688 21.656 1 79.06 179 PRO B C 1
ATOM 3443 O O . PRO B 1 179 ? -1.198 -3.248 20.781 1 79.06 179 PRO B O 1
ATOM 3446 N N . ALA B 1 180 ? -0.638 -1.427 21.875 1 91.5 180 ALA B N 1
ATOM 3447 C CA . ALA B 1 180 ? -1.835 -0.709 21.438 1 91.5 180 ALA B CA 1
ATOM 3448 C C . ALA B 1 180 ? -1.704 -0.241 20 1 91.5 180 ALA B C 1
ATOM 3450 O O . ALA B 1 180 ? -2.705 -0.105 19.297 1 91.5 180 ALA B O 1
ATOM 3451 N N . VAL B 1 181 ? -0.523 -0.042 19.484 1 95.75 181 VAL B N 1
ATOM 3452 C CA . VAL B 1 181 ? -0.336 0.512 18.156 1 95.75 181 VAL B CA 1
ATOM 3453 C C . VAL B 1 181 ? -0.618 -0.562 17.109 1 95.75 181 VAL B C 1
ATOM 3455 O O . VAL B 1 181 ? 0.03 -1.611 17.094 1 95.75 181 VAL B O 1
ATOM 3458 N N . LYS B 1 182 ? -1.575 -0.249 16.219 1 96.12 182 LYS B N 1
ATOM 3459 C CA . LYS B 1 182 ? -2.02 -1.248 15.242 1 96.12 182 LYS B CA 1
ATOM 3460 C C . LYS B 1 182 ? -1.536 -0.904 13.836 1 96.12 182 LYS B C 1
ATOM 3462 O O . LYS B 1 182 ? -1.497 -1.77 12.961 1 96.12 182 LYS B O 1
ATOM 3467 N N . HIS B 1 183 ? -1.203 0.347 13.641 1 97.5 183 HIS B N 1
ATOM 3468 C CA . HIS B 1 183 ? -0.77 0.776 12.312 1 97.5 183 HIS B CA 1
ATOM 3469 C C . HIS B 1 183 ? -0.097 2.143 12.367 1 97.5 183 HIS B C 1
ATOM 3471 O O . HIS B 1 183 ? -0.455 2.982 13.203 1 97.5 183 HIS B O 1
ATOM 3477 N N . MET B 1 184 ? 0.85 2.326 11.531 1 97.56 184 MET B N 1
ATOM 3478 C CA . MET B 1 184 ? 1.533 3.613 11.43 1 97.56 184 MET B CA 1
ATOM 3479 C C . MET B 1 184 ? 1.349 4.215 10.039 1 97.56 184 MET B C 1
ATOM 3481 O O . MET B 1 184 ? 1.406 3.502 9.039 1 97.56 184 MET B O 1
ATOM 3485 N N . LEU B 1 185 ? 1.089 5.527 9.992 1 98.75 185 LEU B N 1
ATOM 3486 C CA . LEU B 1 185 ? 0.917 6.281 8.758 1 98.75 185 LEU B CA 1
ATOM 3487 C C . LEU B 1 185 ? 2.068 7.262 8.555 1 98.75 185 LEU B C 1
ATOM 3489 O O . LEU B 1 185 ? 2.352 8.086 9.422 1 98.75 185 LEU B O 1
ATOM 3493 N N . PHE B 1 186 ? 2.682 7.176 7.332 1 98.38 186 PHE B N 1
ATOM 3494 C CA . PHE B 1 186 ? 3.82 8.047 7.059 1 98.38 186 PHE B CA 1
ATOM 3495 C C . PHE B 1 186 ? 3.625 8.789 5.742 1 98.38 186 PHE B C 1
ATOM 3497 O O . PHE B 1 186 ? 2.838 8.367 4.895 1 98.38 186 PHE B O 1
ATOM 3504 N N . GLY B 1 187 ? 4.289 9.953 5.57 1 98 187 GLY B N 1
ATOM 3505 C CA . GLY B 1 187 ? 4.52 10.641 4.309 1 98 187 GLY B CA 1
ATOM 3506 C C . GLY B 1 187 ? 5.984 10.695 3.918 1 98 187 GLY B C 1
ATOM 3507 O O . GLY B 1 187 ? 6.668 9.672 3.916 1 98 187 GLY B O 1
ATOM 3508 N N . HIS B 1 188 ? 6.504 11.734 3.381 1 96.75 188 HIS B N 1
ATOM 3509 C CA . HIS B 1 188 ? 7.918 12.07 3.26 1 96.75 188 HIS B CA 1
ATOM 3510 C C . HIS B 1 188 ? 8.531 11.422 2.027 1 96.75 188 HIS B C 1
ATOM 3512 O O . HIS B 1 188 ? 9.359 12.031 1.343 1 96.75 188 HIS B O 1
ATOM 3518 N N . ARG B 1 189 ? 8.086 10.25 1.678 1 96.62 189 ARG B N 1
ATOM 3519 C CA . ARG B 1 189 ? 8.859 9.422 0.753 1 96.62 189 ARG B CA 1
ATOM 3520 C C . ARG B 1 189 ? 8.32 9.539 -0.667 1 96.62 189 ARG B C 1
ATOM 3522 O O . ARG B 1 189 ? 8.984 9.148 -1.626 1 96.62 189 ARG B O 1
ATOM 3529 N N . HIS B 1 190 ? 7.133 10.023 -0.93 1 97.56 190 HIS B N 1
ATOM 3530 C CA . HIS B 1 190 ? 6.547 10.25 -2.246 1 97.56 190 HIS B CA 1
ATOM 3531 C C . HIS B 1 190 ? 6.457 8.953 -3.041 1 97.56 190 HIS B C 1
ATOM 3533 O O . HIS B 1 190 ? 6.605 8.953 -4.266 1 97.56 190 HIS B O 1
ATOM 3539 N N . LEU B 1 191 ? 6.387 7.848 -2.328 1 97.62 191 LEU B N 1
ATOM 3540 C CA . LEU B 1 191 ? 6.234 6.496 -2.857 1 97.62 191 LEU B CA 1
ATOM 3541 C C . LEU B 1 191 ? 5.047 5.789 -2.211 1 97.62 191 LEU B C 1
ATOM 3543 O O . LEU B 1 191 ? 4.574 6.203 -1.149 1 97.62 191 LEU B O 1
ATOM 3547 N N . THR B 1 192 ? 4.539 4.805 -2.91 1 98.06 192 THR B N 1
ATOM 3548 C CA . THR B 1 192 ? 3.57 3.898 -2.307 1 98.06 192 THR B CA 1
ATOM 3549 C C . THR B 1 192 ? 4.27 2.684 -1.704 1 98.06 192 THR B C 1
ATOM 3551 O O . THR B 1 192 ? 4.766 1.82 -2.432 1 98.06 192 THR B O 1
ATOM 3554 N N . VAL B 1 193 ? 4.332 2.672 -0.403 1 98.44 193 VAL B N 1
ATOM 3555 C CA . VAL B 1 193 ? 5.016 1.597 0.309 1 98.44 193 VAL B CA 1
ATOM 3556 C C . VAL B 1 193 ? 4.176 1.158 1.508 1 98.44 193 VAL B C 1
ATOM 3558 O O . VAL B 1 193 ? 3.436 1.96 2.08 1 98.44 193 VAL B O 1
ATOM 3561 N N . GLY B 1 194 ? 4.211 -0.082 1.877 1 98.25 194 GLY B N 1
ATOM 3562 C CA . GLY B 1 194 ? 3.643 -0.617 3.104 1 98.25 194 GLY B CA 1
ATOM 3563 C C . GLY B 1 194 ? 4.434 -1.782 3.668 1 98.25 194 GLY B C 1
ATOM 3564 O O . GLY B 1 194 ? 5.613 -1.947 3.357 1 98.25 194 GLY B O 1
ATOM 3565 N N . GLY B 1 195 ? 3.842 -2.457 4.566 1 98.12 195 GLY B N 1
ATOM 3566 C CA . GLY B 1 195 ? 4.469 -3.625 5.16 1 98.12 195 GLY B CA 1
ATOM 3567 C C . GLY B 1 195 ? 4.434 -3.617 6.68 1 98.12 195 GLY B C 1
ATOM 3568 O O . GLY B 1 195 ? 3.426 -3.23 7.277 1 98.12 195 GLY B O 1
ATOM 3569 N N . SER B 1 196 ? 5.484 -4.191 7.188 1 96.44 196 SER B N 1
ATOM 3570 C CA . SER B 1 196 ? 5.605 -4.312 8.633 1 96.44 196 SER B CA 1
ATOM 3571 C C . SER B 1 196 ? 6.984 -3.865 9.117 1 96.44 196 SER B C 1
ATOM 3573 O O . SER B 1 196 ? 8.008 -4.332 8.609 1 96.44 196 SER B O 1
ATOM 3575 N N . TYR B 1 197 ? 6.996 -2.965 10.023 1 93.75 197 TYR B N 1
ATOM 3576 C CA . TYR B 1 197 ? 8.203 -2.494 10.695 1 93.75 197 TYR B CA 1
ATOM 3577 C C . TYR B 1 197 ? 8.164 -2.812 12.188 1 93.75 197 TYR B C 1
ATOM 3579 O O . TYR B 1 197 ? 7.281 -2.332 12.898 1 93.75 197 TYR B O 1
ATOM 3587 N N . ALA B 1 198 ? 9.078 -3.619 12.641 1 90.56 198 ALA B N 1
ATOM 3588 C CA . ALA B 1 198 ? 9.141 -4.086 14.023 1 90.56 198 ALA B CA 1
ATOM 3589 C C . ALA B 1 198 ? 7.824 -4.727 14.453 1 90.56 198 ALA B C 1
ATOM 3591 O O . ALA B 1 198 ? 7.355 -4.512 15.57 1 90.56 198 ALA B O 1
ATOM 3592 N N . GLY B 1 199 ? 7.227 -5.344 13.539 1 91.19 199 GLY B N 1
ATOM 3593 C CA . GLY B 1 199 ? 6.023 -6.105 13.828 1 91.19 199 GLY B CA 1
ATOM 3594 C C . GLY B 1 199 ? 4.754 -5.281 13.719 1 91.19 199 GLY B C 1
ATOM 3595 O O . GLY B 1 199 ? 3.65 -5.801 13.898 1 91.19 199 GLY B O 1
ATOM 3596 N N . ILE B 1 200 ? 4.875 -4.02 13.359 1 94.12 200 ILE B N 1
ATOM 3597 C CA . ILE B 1 200 ? 3.711 -3.143 13.25 1 94.12 200 ILE B CA 1
ATOM 3598 C C . ILE B 1 200 ? 3.479 -2.775 11.789 1 94.12 200 ILE B C 1
ATOM 3600 O O . ILE B 1 200 ? 4.414 -2.385 11.086 1 94.12 200 ILE B O 1
ATOM 3604 N N . SER B 1 201 ? 2.236 -2.951 11.375 1 96.94 201 SER B N 1
ATOM 3605 C CA . SER B 1 201 ? 1.894 -2.584 10 1 96.94 201 SER B CA 1
ATOM 3606 C C . SER B 1 201 ? 2.064 -1.085 9.773 1 96.94 201 SER B C 1
ATOM 3608 O O . SER B 1 201 ? 1.86 -0.285 10.688 1 96.94 201 SER B O 1
ATOM 3610 N N . PHE B 1 202 ? 2.453 -0.744 8.547 1 97.69 202 PHE B N 1
ATOM 3611 C CA . PHE B 1 202 ? 2.572 0.67 8.211 1 97.69 202 PHE B CA 1
ATOM 3612 C C . PHE B 1 202 ? 2.23 0.912 6.746 1 97.69 202 PHE B C 1
ATOM 3614 O O . PHE B 1 202 ? 2.174 -0.03 5.953 1 97.69 202 PHE B O 1
ATOM 3621 N N . SER B 1 203 ? 1.929 2.115 6.441 1 98.69 203 SER B N 1
ATOM 3622 C CA . SER B 1 203 ? 1.735 2.572 5.066 1 98.69 203 SER B CA 1
ATOM 3623 C C . SER B 1 203 ? 2.375 3.938 4.844 1 98.69 203 SER B C 1
ATOM 3625 O O . SER B 1 203 ? 2.371 4.785 5.742 1 98.69 203 SER B O 1
ATOM 3627 N N . VAL B 1 204 ? 2.896 4.09 3.686 1 98.56 204 VAL B N 1
ATOM 3628 C CA . VAL B 1 204 ? 3.418 5.367 3.217 1 98.56 204 VAL B CA 1
ATOM 3629 C C . VAL B 1 204 ? 2.527 5.914 2.102 1 98.56 204 VAL B C 1
ATOM 3631 O O . VAL B 1 204 ? 2.287 5.234 1.103 1 98.56 204 VAL B O 1
ATOM 3634 N N . CYS B 1 205 ? 2.078 7.09 2.359 1 98.62 205 CYS B N 1
ATOM 3635 C CA . CYS B 1 205 ? 1.248 7.766 1.371 1 98.62 205 CYS B CA 1
ATOM 3636 C C . CYS B 1 205 ? 2.105 8.555 0.385 1 98.62 205 CYS B C 1
ATOM 3638 O O . CYS B 1 205 ? 3.025 9.266 0.787 1 98.62 205 CYS B O 1
ATOM 3640 N N . ARG B 1 206 ? 1.832 8.422 -0.883 1 97.25 206 ARG B N 1
ATOM 3641 C CA . ARG B 1 206 ? 2.697 9.008 -1.897 1 97.25 206 ARG B CA 1
ATOM 3642 C C . ARG B 1 206 ? 2.482 10.516 -1.99 1 97.25 206 ARG B C 1
ATOM 3644 O O . ARG B 1 206 ? 3.389 11.258 -2.381 1 97.25 206 ARG B O 1
ATOM 3651 N N . GLY B 1 207 ? 1.323 11.055 -1.683 1 98.44 207 GLY B N 1
ATOM 3652 C CA . GLY B 1 207 ? 1.102 12.477 -1.499 1 98.44 207 GLY B CA 1
ATOM 3653 C C . GLY B 1 207 ? 0.466 13.141 -2.705 1 98.44 207 GLY B C 1
ATOM 3654 O O . GLY B 1 207 ? 0.065 12.469 -3.654 1 98.44 207 GLY B O 1
ATOM 3655 N N . THR B 1 208 ? 0.341 14.469 -2.672 1 98.62 208 THR B N 1
ATOM 3656 C CA . THR B 1 208 ? -0.447 15.195 -3.664 1 98.62 208 THR B CA 1
ATOM 3657 C C . THR B 1 208 ? 0.461 15.914 -4.66 1 98.62 208 THR B C 1
ATOM 3659 O O . THR B 1 208 ? 0.05 16.203 -5.785 1 98.62 208 THR B O 1
ATOM 3662 N N . SER B 1 209 ? 1.663 16.234 -4.297 1 98 209 SER B N 1
ATOM 3663 C CA . SER B 1 209 ? 2.492 17.109 -5.117 1 98 209 SER B CA 1
ATOM 3664 C C . SER B 1 209 ? 3.234 16.312 -6.191 1 98 209 SER B C 1
ATOM 3666 O O . SER B 1 209 ? 2.646 15.938 -7.207 1 98 209 SER B O 1
ATOM 3668 N N . HIS B 1 210 ? 4.523 16.094 -6.035 1 97.69 210 HIS B N 1
ATOM 3669 C CA . HIS B 1 210 ? 5.312 15.289 -6.961 1 97.69 210 HIS B CA 1
ATOM 3670 C C . HIS B 1 210 ? 5.473 13.859 -6.457 1 97.69 210 HIS B C 1
ATOM 3672 O O . HIS B 1 210 ? 5.199 13.57 -5.289 1 97.69 210 HIS B O 1
ATOM 3678 N N . HIS B 1 211 ? 5.848 13.023 -7.375 1 97.94 211 HIS B N 1
ATOM 3679 C CA . HIS B 1 211 ? 6.012 11.602 -7.07 1 97.94 211 HIS B CA 1
ATOM 3680 C C . HIS B 1 211 ? 7.355 11.086 -7.566 1 97.94 211 HIS B C 1
ATOM 3682 O O . HIS B 1 211 ? 8.008 11.727 -8.391 1 97.94 211 HIS B O 1
ATOM 3688 N N . ILE B 1 212 ? 7.723 10.023 -7.035 1 97.19 212 ILE B N 1
ATOM 3689 C CA . ILE B 1 212 ? 8.969 9.391 -7.449 1 97.19 212 ILE B CA 1
ATOM 3690 C C . ILE B 1 212 ? 8.664 8.211 -8.367 1 97.19 212 ILE B C 1
ATOM 3692 O O . ILE B 1 212 ? 7.797 7.387 -8.062 1 97.19 212 ILE B O 1
ATOM 3696 N N . ALA B 1 213 ? 9.32 8.195 -9.523 1 96.5 213 ALA B N 1
ATOM 3697 C CA . ALA B 1 213 ? 9.336 6.98 -10.336 1 96.5 213 ALA B CA 1
ATOM 3698 C C . ALA B 1 213 ? 10.25 5.922 -9.727 1 96.5 213 ALA B C 1
ATOM 3700 O O . ALA B 1 213 ? 11.477 6.035 -9.805 1 96.5 213 ALA B O 1
ATOM 3701 N N . LEU B 1 214 ? 9.68 4.867 -9.211 1 96.44 214 LEU B N 1
ATOM 3702 C CA . LEU B 1 214 ? 10.43 3.885 -8.438 1 96.44 214 LEU B CA 1
ATOM 3703 C C . LEU B 1 214 ? 11.453 3.17 -9.305 1 96.44 214 LEU B C 1
ATOM 3705 O O . LEU B 1 214 ? 11.102 2.555 -10.312 1 96.44 214 LEU B O 1
ATOM 3709 N N . ASP B 1 215 ? 12.656 3.271 -8.969 1 94.62 215 ASP B N 1
ATOM 3710 C CA . ASP B 1 215 ? 13.789 2.549 -9.547 1 94.62 215 ASP B CA 1
ATOM 3711 C C . ASP B 1 215 ? 14.812 2.199 -8.469 1 94.62 215 ASP B C 1
ATOM 3713 O O . ASP B 1 215 ? 15.617 3.045 -8.07 1 94.62 215 ASP B O 1
ATOM 3717 N N . LEU B 1 216 ? 14.82 0.942 -8.062 1 94 216 LEU B N 1
ATOM 3718 C CA . LEU B 1 216 ? 15.648 0.538 -6.93 1 94 216 LEU B CA 1
ATOM 3719 C C . LEU B 1 216 ? 17.094 0.357 -7.355 1 94 216 LEU B C 1
ATOM 3721 O O . LEU B 1 216 ? 17.969 0.087 -6.52 1 94 216 LEU B O 1
ATOM 3725 N N . SER B 1 217 ? 17.375 0.57 -8.602 1 90.19 217 SER B N 1
ATOM 3726 C CA . SER B 1 217 ? 18.766 0.531 -9.07 1 90.19 217 SER B CA 1
ATOM 3727 C C . SER B 1 217 ? 19.391 1.92 -9.055 1 90.19 217 SER B C 1
ATOM 3729 O O . SER B 1 217 ? 20.594 2.061 -9.242 1 90.19 217 SER B O 1
ATOM 3731 N N . GLN B 1 218 ? 18.562 2.881 -8.766 1 87.25 218 GLN B N 1
ATOM 3732 C CA . GLN B 1 218 ? 19.047 4.254 -8.703 1 87.25 218 GLN B CA 1
ATOM 3733 C C . GLN B 1 218 ? 19.734 4.539 -7.371 1 87.25 218 GLN B C 1
ATOM 3735 O O . GLN B 1 218 ? 19.172 4.25 -6.309 1 87.25 218 GLN B O 1
ATOM 3740 N N . THR B 1 219 ? 21 5.07 -7.207 1 83.56 219 THR B N 1
ATOM 3741 C CA . THR B 1 219 ? 21.703 5.34 -5.965 1 83.56 219 THR B CA 1
ATOM 3742 C C . THR B 1 219 ? 21.766 6.84 -5.684 1 83.56 219 THR B C 1
ATOM 3744 O O . THR B 1 219 ? 21.953 7.254 -4.539 1 83.56 219 THR B O 1
ATOM 3747 N N . GLY B 1 220 ? 21.453 7.652 -6.543 1 83.94 220 GLY B N 1
ATOM 3748 C CA . GLY B 1 220 ? 21.391 9.094 -6.375 1 83.94 220 GLY B CA 1
ATOM 3749 C C . GLY B 1 220 ? 19.969 9.625 -6.344 1 83.94 220 GLY B C 1
ATOM 3750 O O . GLY B 1 220 ? 19.078 9 -5.766 1 83.94 220 GLY B O 1
ATOM 3751 N N . ARG B 1 221 ? 19.859 10.766 -6.824 1 87.69 221 ARG B N 1
ATOM 3752 C CA . ARG B 1 221 ? 18.547 11.383 -6.84 1 87.69 221 ARG B CA 1
ATOM 3753 C C . ARG B 1 221 ? 17.578 10.594 -7.719 1 87.69 221 ARG B C 1
ATOM 3755 O O . ARG B 1 221 ? 17.953 10.133 -8.797 1 87.69 221 ARG B O 1
ATOM 3762 N N . SER B 1 222 ? 16.453 10.461 -7.246 1 90.81 222 SER B N 1
ATOM 3763 C CA . SER B 1 222 ? 15.398 9.773 -8 1 90.81 222 SER B CA 1
ATOM 3764 C C . SER B 1 222 ? 14.758 10.703 -9.023 1 90.81 222 SER B C 1
ATOM 3766 O O . SER B 1 222 ? 14.914 11.922 -8.938 1 90.81 222 SER B O 1
ATOM 3768 N N . ASN B 1 223 ? 14.117 10.102 -10.047 1 94.62 223 ASN B N 1
ATOM 3769 C CA . ASN B 1 223 ? 13.297 10.859 -10.984 1 94.62 223 ASN B CA 1
ATOM 3770 C C . ASN B 1 223 ? 11.977 11.281 -10.359 1 94.62 223 ASN B C 1
ATOM 3772 O O . ASN B 1 223 ? 11.273 10.461 -9.773 1 94.62 223 ASN B O 1
ATOM 3776 N N . PHE B 1 224 ? 11.672 12.578 -10.477 1 97.12 224 PHE B N 1
ATOM 3777 C CA . PHE B 1 224 ? 10.352 13.055 -10.094 1 97.12 224 PHE B CA 1
ATOM 3778 C C . PHE B 1 224 ? 9.398 13.031 -11.281 1 97.12 224 PHE B C 1
ATOM 3780 O O . PHE B 1 224 ? 9.789 13.359 -12.406 1 97.12 224 PHE B O 1
ATOM 3787 N N . VAL B 1 225 ? 8.203 12.648 -11.039 1 97.69 225 VAL B N 1
ATOM 3788 C CA . VAL B 1 225 ? 7.141 12.68 -12.039 1 97.69 225 VAL B CA 1
ATOM 3789 C C . VAL B 1 225 ? 5.902 13.352 -11.461 1 97.69 225 VAL B C 1
ATOM 3791 O O . VAL B 1 225 ? 5.812 13.562 -10.242 1 97.69 225 VAL B O 1
ATOM 3794 N N . ALA B 1 226 ? 4.992 13.742 -12.328 1 96.56 226 ALA B N 1
ATOM 3795 C CA . ALA B 1 226 ? 3.727 14.344 -11.922 1 96.56 226 ALA B CA 1
ATOM 3796 C C . ALA B 1 226 ? 2.559 13.398 -12.164 1 96.56 226 ALA B C 1
ATOM 3798 O O . ALA B 1 226 ? 1.721 13.641 -13.039 1 96.56 226 ALA B O 1
ATOM 3799 N N . ALA B 1 227 ? 2.508 12.367 -11.43 1 96.62 227 ALA B N 1
ATOM 3800 C CA . ALA B 1 227 ? 1.324 11.508 -11.438 1 96.62 227 ALA B CA 1
ATOM 3801 C C . ALA B 1 227 ? 0.129 12.219 -10.805 1 96.62 227 ALA B C 1
ATOM 3803 O O . ALA B 1 227 ? 0.29 13.234 -10.125 1 96.62 227 ALA B O 1
ATOM 3804 N N . PRO B 1 228 ? -1.087 11.711 -11.008 1 95.94 228 PRO B N 1
ATOM 3805 C CA . PRO B 1 228 ? -2.236 12.336 -10.352 1 95.94 228 PRO B CA 1
ATOM 3806 C C . PRO B 1 228 ? -2.08 12.406 -8.836 1 95.94 228 PRO B C 1
ATOM 3808 O O . PRO B 1 228 ? -1.549 11.477 -8.219 1 95.94 228 PRO B O 1
ATOM 3811 N N . PRO B 1 229 ? -2.551 13.555 -8.258 1 97.69 229 PRO B N 1
ATOM 3812 C CA . PRO B 1 229 ? -2.506 13.633 -6.793 1 97.69 229 PRO B CA 1
ATOM 3813 C C . PRO B 1 229 ? -3.248 12.484 -6.113 1 97.69 229 PRO B C 1
ATOM 3815 O O . PRO B 1 229 ? -4.266 12.016 -6.625 1 97.69 229 PRO B O 1
ATOM 3818 N N . SER B 1 230 ? -2.734 12.078 -5.02 1 97.88 230 SER B N 1
ATOM 3819 C CA . SER B 1 230 ? -3.26 10.883 -4.367 1 97.88 230 SER B CA 1
ATOM 3820 C C . SER B 1 230 ? -3.459 11.109 -2.871 1 97.88 230 SER B C 1
ATOM 3822 O O . SER B 1 230 ? -2.918 12.062 -2.307 1 97.88 230 SER B O 1
ATOM 3824 N N . TYR B 1 231 ? -4.305 10.367 -2.256 1 98.81 231 TYR B N 1
ATOM 3825 C CA . TYR B 1 231 ? -4.484 10.312 -0.809 1 98.81 231 TYR B CA 1
ATOM 3826 C C . TYR B 1 231 ? -4.895 8.914 -0.365 1 98.81 231 TYR B C 1
ATOM 3828 O O . TYR B 1 231 ? -5.18 8.047 -1.198 1 98.81 231 TYR B O 1
ATOM 3836 N N . ASP B 1 232 ? -4.809 8.633 0.896 1 98.94 232 ASP B N 1
ATOM 3837 C CA . ASP B 1 232 ? -5.148 7.316 1.434 1 98.94 232 ASP B CA 1
ATOM 3838 C C . ASP B 1 232 ? -6.449 7.371 2.23 1 98.94 232 ASP B C 1
ATOM 3840 O O . ASP B 1 232 ? -6.699 8.336 2.957 1 98.94 232 ASP B O 1
ATOM 3844 N N . ILE B 1 233 ? -7.246 6.355 2.07 1 98.94 233 ILE B N 1
ATOM 3845 C CA . ILE B 1 233 ? -8.461 6.152 2.854 1 98.94 233 ILE B CA 1
ATOM 3846 C C . ILE B 1 233 ? -8.234 5.047 3.881 1 98.94 233 ILE B C 1
ATOM 3848 O O . ILE B 1 233 ? -8.047 3.885 3.52 1 98.94 233 ILE B O 1
ATOM 3852 N N . VAL B 1 234 ? -8.266 5.387 5.145 1 98.88 234 VAL B N 1
ATOM 3853 C CA . VAL B 1 234 ? -8.008 4.457 6.238 1 98.88 234 VAL B CA 1
ATOM 3854 C C . VAL B 1 234 ? -9.328 4.082 6.914 1 98.88 234 VAL B C 1
ATOM 3856 O O . VAL B 1 234 ? -9.953 4.918 7.562 1 98.88 234 VAL B O 1
ATOM 3859 N N . LEU B 1 235 ? -9.695 2.857 6.754 1 98.75 235 LEU B N 1
ATOM 3860 C CA . LEU B 1 235 ? -10.922 2.346 7.352 1 98.75 235 LEU B CA 1
ATOM 3861 C C . LEU B 1 235 ? -10.617 1.499 8.586 1 98.75 235 LEU B C 1
ATOM 3863 O O . LEU B 1 235 ? -9.805 0.572 8.516 1 98.75 235 LEU B O 1
ATOM 3867 N N . LEU B 1 236 ? -11.273 1.862 9.68 1 98.31 236 LEU B N 1
ATOM 3868 C CA . LEU B 1 236 ? -11.031 1.226 10.969 1 98.31 236 LEU B CA 1
ATOM 3869 C C . LEU B 1 236 ? -12.281 0.519 11.469 1 98.31 236 LEU B C 1
ATOM 3871 O O . LEU B 1 236 ? -13.312 1.158 11.695 1 98.31 236 LEU B O 1
ATOM 3875 N N . ASP B 1 237 ? -12.195 -0.744 11.578 1 95.81 237 ASP B N 1
ATOM 3876 C CA . ASP B 1 237 ? -13.242 -1.421 12.336 1 95.81 237 ASP B CA 1
ATOM 3877 C C . ASP B 1 237 ? -12.734 -1.836 13.719 1 95.81 237 ASP B C 1
ATOM 3879 O O . ASP B 1 237 ? -11.766 -1.273 14.219 1 95.81 237 ASP B O 1
ATOM 3883 N N . GLU B 1 238 ? -13.414 -2.725 14.422 1 92.81 238 GLU B N 1
ATOM 3884 C CA . GLU B 1 238 ? -13.086 -2.99 15.82 1 92.81 238 GLU B CA 1
ATOM 3885 C C . GLU B 1 238 ? -11.695 -3.617 15.953 1 92.81 238 GLU B C 1
ATOM 3887 O O . GLU B 1 238 ? -11.078 -3.545 17.016 1 92.81 238 GLU B O 1
ATOM 3892 N N . ARG B 1 239 ? -11.227 -4.098 14.852 1 89 239 ARG B N 1
ATOM 3893 C CA . ARG B 1 239 ? -10 -4.883 14.961 1 89 239 ARG B CA 1
ATOM 3894 C C . ARG B 1 239 ? -9.023 -4.523 13.852 1 89 239 ARG B C 1
ATOM 3896 O O . ARG B 1 239 ? -7.816 -4.414 14.086 1 89 239 ARG B O 1
ATOM 3903 N N . ASP B 1 240 ? -9.508 -4.285 12.688 1 95 240 ASP B N 1
ATOM 3904 C CA . ASP B 1 240 ? -8.664 -4.273 11.5 1 95 240 ASP B CA 1
ATOM 3905 C C . ASP B 1 240 ? -8.461 -2.85 10.977 1 95 240 ASP B C 1
ATOM 3907 O O . ASP B 1 240 ? -9.281 -1.967 11.242 1 95 240 ASP B O 1
ATOM 3911 N N . VAL B 1 241 ? -7.352 -2.645 10.375 1 98.38 241 VAL B N 1
ATOM 3912 C CA . VAL B 1 241 ? -7.012 -1.416 9.664 1 98.38 241 VAL B CA 1
ATOM 3913 C C . VAL B 1 241 ? -6.918 -1.694 8.172 1 98.38 241 VAL B C 1
ATOM 3915 O O . VAL B 1 241 ? -6.086 -2.492 7.73 1 98.38 241 VAL B O 1
ATOM 3918 N N . ILE B 1 242 ? -7.777 -1.059 7.414 1 98.44 242 ILE B N 1
ATOM 3919 C CA . ILE B 1 242 ? -7.75 -1.209 5.965 1 98.44 242 ILE B CA 1
ATOM 3920 C C . ILE B 1 242 ? -7.398 0.127 5.312 1 98.44 242 ILE B C 1
ATOM 3922 O O . ILE B 1 242 ? -8.102 1.124 5.512 1 98.44 242 ILE B O 1
ATOM 3926 N N . VAL B 1 243 ? -6.312 0.158 4.539 1 98.88 243 VAL B N 1
ATOM 3927 C CA . VAL B 1 243 ? -5.859 1.388 3.896 1 98.88 243 VAL B CA 1
ATOM 3928 C C . VAL B 1 243 ? -5.996 1.262 2.381 1 98.88 243 VAL B C 1
ATOM 3930 O O . VAL B 1 243 ? -5.227 0.542 1.74 1 98.88 243 VAL B O 1
ATOM 3933 N N . HIS B 1 244 ? -6.93 1.976 1.807 1 98.75 244 HIS B N 1
ATOM 3934 C CA . HIS B 1 244 ? -7.086 2.076 0.36 1 98.75 244 HIS B CA 1
ATOM 3935 C C . HIS B 1 244 ? -6.273 3.238 -0.203 1 98.75 244 HIS B C 1
ATOM 3937 O O . HIS B 1 244 ? -6.25 4.324 0.38 1 98.75 244 HIS B O 1
ATOM 3943 N N . LYS B 1 245 ? -5.641 2.955 -1.328 1 98.5 245 LYS B N 1
ATOM 3944 C CA . LYS B 1 245 ? -4.918 4.023 -2.014 1 98.5 245 LYS B CA 1
ATOM 3945 C C . LYS B 1 245 ? -5.738 4.594 -3.164 1 98.5 245 LYS B C 1
ATOM 3947 O O . LYS B 1 245 ? -6.121 3.867 -4.082 1 98.5 245 LYS B O 1
ATOM 3952 N N . TYR B 1 246 ? -5.977 5.875 -3.076 1 98.44 246 TYR B N 1
ATOM 3953 C CA . TYR B 1 246 ? -6.668 6.562 -4.16 1 98.44 246 TYR B CA 1
ATOM 3954 C C . TYR B 1 246 ? -5.676 7.227 -5.105 1 98.44 246 TYR B C 1
ATOM 3956 O O . TYR B 1 246 ? -4.898 8.094 -4.691 1 98.44 246 TYR B O 1
ATOM 3964 N N . TYR B 1 247 ? -5.809 6.898 -6.445 1 97.5 247 TYR B N 1
ATOM 3965 C CA . TYR B 1 247 ? -4.824 7.395 -7.402 1 97.5 247 TYR B CA 1
ATOM 3966 C C . TYR B 1 247 ? -5.508 8.109 -8.562 1 97.5 247 TYR B C 1
ATOM 3968 O O . TYR B 1 247 ? -4.871 8.398 -9.578 1 97.5 247 TYR B O 1
ATOM 3976 N N . GLY B 1 248 ? -6.773 8.352 -8.453 1 95.75 248 GLY B N 1
ATOM 3977 C CA . GLY B 1 248 ? -7.492 9.062 -9.5 1 95.75 248 GLY B CA 1
ATOM 3978 C C . GLY B 1 248 ? -7.578 8.289 -10.805 1 95.75 248 GLY B C 1
ATOM 3979 O O . GLY B 1 248 ? -7.48 8.867 -11.883 1 95.75 248 GLY B O 1
ATOM 3980 N N . LEU B 1 249 ? -7.734 7.004 -10.703 1 95.62 249 LEU B N 1
ATOM 3981 C CA . LEU B 1 249 ? -7.699 6.16 -11.898 1 95.62 249 LEU B CA 1
ATOM 3982 C C . LEU B 1 249 ? -8.945 6.375 -12.75 1 95.62 249 LEU B C 1
ATOM 3984 O O . LEU B 1 249 ? -8.969 6.004 -13.922 1 95.62 249 LEU B O 1
ATOM 3988 N N . GLU B 1 250 ? -9.961 6.973 -12.172 1 93.94 250 GLU B N 1
ATOM 3989 C CA . GLU B 1 250 ? -11.188 7.234 -12.93 1 93.94 250 GLU B CA 1
ATOM 3990 C C . GLU B 1 250 ? -10.938 8.25 -14.039 1 93.94 250 GLU B C 1
ATOM 3992 O O . GLU B 1 250 ? -11.781 8.422 -14.922 1 93.94 250 GLU B O 1
ATOM 3997 N N . GLN B 1 251 ? -9.805 8.891 -13.984 1 93.5 251 GLN B N 1
ATOM 3998 C CA . GLN B 1 251 ? -9.453 9.828 -15.039 1 93.5 251 GLN B CA 1
ATOM 3999 C C . GLN B 1 251 ? -9.047 9.102 -16.312 1 93.5 251 GLN B C 1
ATOM 4001 O O . GLN B 1 251 ? -8.953 9.703 -17.391 1 93.5 251 GLN B O 1
ATOM 4006 N N . LEU B 1 252 ? -8.727 7.801 -16.219 1 94.62 252 LEU B N 1
ATOM 4007 C CA . LEU B 1 252 ? -8.414 6.98 -17.391 1 94.62 252 LEU B CA 1
ATOM 4008 C C . LEU B 1 252 ? -9.688 6.555 -18.109 1 94.62 252 LEU B C 1
ATOM 4010 O O . LEU B 1 252 ? -10.789 6.68 -17.562 1 94.62 252 LEU B O 1
ATOM 4014 N N . GLU B 1 253 ? -9.461 6.043 -19.312 1 93.94 253 GLU B N 1
ATOM 4015 C CA . GLU B 1 253 ? -10.609 5.512 -20.047 1 93.94 253 GLU B CA 1
ATOM 4016 C C . GLU B 1 253 ? -11.195 4.293 -19.344 1 93.94 253 GLU B C 1
ATOM 4018 O O . GLU B 1 253 ? -10.469 3.365 -18.984 1 93.94 253 GLU B O 1
ATOM 4023 N N . ILE B 1 254 ? -12.5 4.332 -19.141 1 95.69 254 ILE B N 1
ATOM 4024 C CA . ILE B 1 254 ? -13.211 3.188 -18.578 1 95.69 254 ILE B CA 1
ATOM 4025 C C . ILE B 1 254 ? -13.367 2.104 -19.641 1 95.69 254 ILE B C 1
ATOM 4027 O O . ILE B 1 254 ? -14.008 2.326 -20.672 1 95.69 254 ILE B O 1
ATOM 4031 N N . ILE B 1 255 ? -12.828 0.95 -19.422 1 96.38 255 ILE B N 1
ATOM 4032 C CA . ILE B 1 255 ? -12.867 -0.098 -20.422 1 96.38 255 ILE B CA 1
ATOM 4033 C C . ILE B 1 255 ? -14.07 -1.006 -20.188 1 96.38 255 ILE B C 1
ATOM 4035 O O . ILE B 1 255 ? -14.531 -1.688 -21.109 1 96.38 255 ILE B O 1
ATOM 4039 N N . ARG B 1 256 ? -14.578 -1.075 -18.953 1 94.75 256 ARG B N 1
ATOM 4040 C CA . ARG B 1 256 ? -15.828 -1.73 -18.578 1 94.75 256 ARG B CA 1
ATOM 4041 C C . ARG B 1 256 ? -16.594 -0.917 -17.531 1 94.75 256 ARG B C 1
ATOM 4043 O O . ARG B 1 256 ? -16.172 -0.843 -16.375 1 94.75 256 ARG B O 1
ATOM 4050 N N . PRO B 1 257 ? -17.672 -0.381 -17.953 1 92.31 257 PRO B N 1
ATOM 4051 C CA . PRO B 1 257 ? -18.406 0.451 -17 1 92.31 257 PRO B CA 1
ATOM 4052 C C . PRO B 1 257 ? -19.031 -0.359 -15.867 1 92.31 257 PRO B C 1
ATOM 4054 O O . PRO B 1 257 ? -19.469 -1.496 -16.078 1 92.31 257 PRO B O 1
ATOM 4057 N N . GLY B 1 258 ? -18.969 0.269 -14.75 1 90.06 258 GLY B N 1
ATOM 4058 C CA . GLY B 1 258 ? -19.688 -0.301 -13.617 1 90.06 258 GLY B CA 1
ATOM 4059 C C . GLY B 1 258 ? -21.172 0.05 -13.609 1 90.06 258 GLY B C 1
ATOM 4060 O O . GLY B 1 258 ? -21.672 0.652 -14.555 1 90.06 258 GLY B O 1
ATOM 4061 N N . ASP B 1 259 ? -21.797 -0.437 -12.609 1 86.06 259 ASP B N 1
ATOM 4062 C CA . ASP B 1 259 ? -23.203 -0.129 -12.438 1 86.06 259 ASP B CA 1
ATOM 4063 C C . ASP B 1 259 ? -23.406 1.32 -12 1 86.06 259 ASP B C 1
ATOM 4065 O O . ASP B 1 259 ? -22.531 1.899 -11.344 1 86.06 259 ASP B O 1
ATOM 4069 N N . PRO B 1 260 ? -24.453 1.943 -12.336 1 80 260 PRO B N 1
ATOM 4070 C CA . PRO B 1 260 ? -24.766 3.289 -11.844 1 80 260 PRO B CA 1
ATOM 4071 C C . PRO B 1 260 ? -24.922 3.34 -10.328 1 80 260 PRO B C 1
ATOM 4073 O O . PRO B 1 260 ? -25.438 2.396 -9.727 1 80 260 PRO B O 1
ATOM 4076 N N . LYS B 1 261 ? -24.516 4.418 -9.742 1 75.88 261 LYS B N 1
ATOM 4077 C CA . LYS B 1 261 ? -24.578 4.605 -8.297 1 75.88 261 LYS B CA 1
ATOM 4078 C C . LYS B 1 261 ? -25.984 4.98 -7.852 1 75.88 261 LYS B C 1
ATOM 4080 O O . LYS B 1 261 ? -26.734 5.609 -8.602 1 75.88 261 LYS B O 1
#

Nearest PDB structures (foldseek):
  3d03-assembly1_A  TM=9.063E-01  e=2.054E-22  Klebsiella aerogenes
  2dxl-assembly1_A  TM=9.042E-01  e=7.150E-21  Klebsiella aerogenes
  3ib7-assembly1_A  TM=8.908E-01  e=1.387E-18  Mycobacterium tuberculosis
  2hyp-assembly1_A-2  TM=8.652E-01  e=8.559E-17  Mycobacterium tuberculosis H37Rv
  2hyo-assembly1_A-2  TM=8.710E-01  e=1.076E-16  Mycobacterium tuberculosis H37Rv

Sequence (522 aa):
MKKLIQVTDPHLMGRGGKFHGIDPEERLRECLLHIAENHPDADAIIVTGDLADNGEVAAYQQLKELMEGLRTPIYLTLGNHDSRQAFRQVFGGSGFVNATFDLETWRIIVVDSKGDFSDCGSLDQGRLAWLEYELANAGDRNVILAMHHTPTNLHAPFFQPDDDLTDGEALVDLIKRTPAVKHMLFGHRHLTVGGSYAGISFSVCRGTSHHIALDLSQTGRSNFVAAPPSYDIVLLDERDVIVHKYYGLEQLEIIRPGDPKMKKLIQVTDPHLMGRGGKFHGIDPEERLRECLLHIAENHPDADAIIVTGDLADNGEVAAYQQLKELMEGLRTPIYLTLGNHDSRQAFRQVFGGSGFVNATFDLETWRIIVVDSKGDFSDCGSLDQGRLAWLEYELANAGDRNVILAMHHTPTNLHAPFFQPDDDLTDGEALVDLIKRTPAVKHMLFGHRHLTVGGSYAGISFSVCRGTSHHIALDLSQTGRSNFVAAPPSYDIVLLDERDVIVHKYYGLEQLEIIRPGDPK

pLDDT: mean 94.65, std 5.65, range [67.88, 98.94]

Radius of gyration: 22.31 Å; Cα contacts (8 Å, |Δi|>4): 1362; chains: 2; bounding box: 48×66×58 Å

Secondary structure (DSSP, 8-state):
-EEEEEE----B-STT--BTTB-HHHHHHHHHHHHHHH-TT-SEEEEES--BSS--HHHHHHHHHHHTT--S-EEEE--TT--HHHHHHHH---S---EEEEETTEEEEEE--B-SSSSSB---HHHHHHHHHHHHTTTT-EEEEEESS-SS-TT-TTS-GGGSBTTHHHHHHHHHT-TTEEEEEE-SS-S-EEEEETTEEEEE---SS-EE---TT--SPPPEE-PPP-EEEEEE-SS-EEEEEE--GGGSPEEE-----/-EEEEEE----B-STT--BTTB-HHHHHHHHHHHHHHH-TT-SEEEEES--BSS--HHHHHHHHHHHTT--S-EEEE--TT--HHHHHHHH---S---EEEEETTEEEEEE--B-SSSSSB--HHHHHHHHHHHHHTTTT-EEEEEESS-SS-TT-TTS-GGGSBTTHHHHHHHHHT-TTEEEEEE-SS-S-EEEEETTEEEEE---SS-EE---TT--SPPPEE-PPP-EEEEEE-SS-EEEEEE--GGGSPEEE-----